Protein AF-0000000072490836 (afdb_homodimer)

Nearest PDB structures (foldseek):
  3i10-assembly1_A  TM=9.471E-01  e=3.983E-33  Bacteroides thetaiotaomicron VPI-5482
  2pz0-assembly1_A  TM=8.215E-01  e=3.773E-18  Caldanaerobacter subterraneus subsp. tengcongensis MB4
  3mz2-assembly1_B  TM=8.360E-01  e=5.852E-18  Parabacteroides distasonis ATCC 8503
  1zcc-assembly1_D  TM=7.874E-01  e=2.407E-15  Agrobacterium fabrum str. C58
  1zcc-assembly1_C  TM=7.728E-01  e=9.136E-14  Agrobacterium fabrum str. C58

Structure (mmCIF, N/CA/C/O backbone):
data_AF-0000000072490836-model_v1
#
loop_
_entity.id
_entity.type
_entity.pdbx_description
1 polymer 'Glycerophosphodiester phosphodiesterase'
#
loop_
_atom_site.group_PDB
_atom_site.id
_atom_site.type_symbol
_atom_site.label_atom_id
_atom_site.label_alt_id
_atom_site.label_comp_id
_atom_site.label_asym_id
_atom_site.label_entity_id
_atom_site.label_seq_id
_atom_site.pdbx_PDB_ins_code
_atom_site.Cartn_x
_atom_site.Cartn_y
_atom_site.Cartn_z
_atom_site.occupancy
_atom_site.B_iso_or_equiv
_atom_site.auth_seq_id
_atom_site.auth_comp_id
_atom_site.auth_asym_id
_atom_site.auth_atom_id
_atom_site.pdbx_PDB_model_num
ATOM 1 N N . MET A 1 1 ? -46.906 -26.5 -62.562 1 32.97 1 MET A N 1
ATOM 2 C CA . MET A 1 1 ? -46.156 -25.484 -61.812 1 32.97 1 MET A CA 1
ATOM 3 C C . MET A 1 1 ? -45.406 -26.109 -60.625 1 32.97 1 MET A C 1
ATOM 5 O O . MET A 1 1 ? -46.031 -26.656 -59.719 1 32.97 1 MET A O 1
ATOM 9 N N . ARG A 1 2 ? -44.094 -26.594 -60.844 1 35.09 2 ARG A N 1
ATOM 10 C CA . ARG A 1 2 ? -43.062 -27.172 -60.031 1 35.09 2 ARG A CA 1
ATOM 11 C C . ARG A 1 2 ? -42.688 -26.234 -58.875 1 35.09 2 ARG A C 1
ATOM 13 O O . ARG A 1 2 ? -42.312 -25.078 -59.094 1 35.09 2 ARG A O 1
ATOM 20 N N . LEU A 1 3 ? -43.375 -26.391 -57.719 1 38.41 3 LEU A N 1
ATOM 21 C CA . LEU A 1 3 ? -43.031 -25.75 -56.469 1 38.41 3 LEU A CA 1
ATOM 22 C C . LEU A 1 3 ? -41.594 -26.031 -56.062 1 38.41 3 LEU A C 1
ATOM 24 O O . LEU A 1 3 ? -41.25 -27.188 -55.75 1 38.41 3 LEU A O 1
ATOM 28 N N . ILE A 1 4 ? -40.594 -25.422 -56.656 1 42.22 4 ILE A N 1
ATOM 29 C CA . ILE A 1 4 ? -39.219 -25.5 -56.156 1 42.22 4 ILE A CA 1
ATOM 30 C C . ILE A 1 4 ? -39.156 -24.953 -54.75 1 42.22 4 ILE A C 1
ATOM 32 O O . ILE A 1 4 ? -39.5 -23.797 -54.5 1 42.22 4 ILE A O 1
ATOM 36 N N . SER A 1 5 ? -39.25 -25.797 -53.719 1 39.97 5 SER A N 1
ATOM 37 C CA . SER A 1 5 ? -39 -25.469 -52.344 1 39.97 5 SER A CA 1
ATOM 38 C C . SER A 1 5 ? -37.562 -24.922 -52.156 1 39.97 5 SER A C 1
ATOM 40 O O . SER A 1 5 ? -36.594 -25.609 -52.469 1 39.97 5 SER A O 1
ATOM 42 N N . ALA A 1 6 ? -37.375 -23.594 -52.281 1 43.88 6 ALA A N 1
ATOM 43 C CA . ALA A 1 6 ? -36.125 -22.938 -51.875 1 43.88 6 ALA A CA 1
ATOM 44 C C . ALA A 1 6 ? -35.75 -23.281 -50.438 1 43.88 6 ALA A C 1
ATOM 46 O O . ALA A 1 6 ? -36.531 -23.031 -49.531 1 43.88 6 ALA A O 1
ATOM 47 N N . ILE A 1 7 ? -34.969 -24.266 -50.312 1 38.94 7 ILE A N 1
ATOM 48 C CA . ILE A 1 7 ? -34.312 -24.531 -49.031 1 38.94 7 ILE A CA 1
ATOM 49 C C . ILE A 1 7 ? -33.469 -23.344 -48.625 1 38.94 7 ILE A C 1
ATOM 51 O O . ILE A 1 7 ? -32.5 -23 -49.312 1 38.94 7 ILE A O 1
ATOM 55 N N . VAL A 1 8 ? -34 -22.328 -47.938 1 40.72 8 VAL A N 1
ATOM 56 C CA . VAL A 1 8 ? -33.188 -21.312 -47.281 1 40.72 8 VAL A CA 1
ATOM 57 C C . VAL A 1 8 ? -32.281 -21.984 -46.25 1 40.72 8 VAL A C 1
ATOM 59 O O . VAL A 1 8 ? -32.75 -22.594 -45.281 1 40.72 8 VAL A O 1
ATOM 62 N N . MET A 1 9 ? -31.109 -22.344 -46.719 1 35.56 9 MET A N 1
ATOM 63 C CA . MET A 1 9 ? -30.062 -22.719 -45.75 1 35.56 9 MET A CA 1
ATOM 64 C C . MET A 1 9 ? -29.75 -21.562 -44.812 1 35.56 9 MET A C 1
ATOM 66 O O . MET A 1 9 ? -29.266 -20.516 -45.281 1 35.56 9 MET A O 1
ATOM 70 N N . LEU A 1 10 ? -30.469 -21.375 -43.781 1 38.88 10 LEU A N 1
ATOM 71 C CA . LEU A 1 10 ? -29.984 -20.547 -42.688 1 38.88 10 LEU A CA 1
ATOM 72 C C . LEU A 1 10 ? -28.578 -20.969 -42.281 1 38.88 10 LEU A C 1
ATOM 74 O O . LEU A 1 10 ? -28.391 -22.047 -41.719 1 38.88 10 LEU A O 1
ATOM 78 N N . LEU A 1 11 ? -27.562 -20.484 -42.969 1 37.47 11 LEU A N 1
ATOM 79 C CA . LEU A 1 11 ? -26.234 -20.562 -42.406 1 37.47 11 LEU A CA 1
ATOM 80 C C . LEU A 1 11 ? -26.203 -19.906 -41.031 1 37.47 11 LEU A C 1
ATOM 82 O O . LEU A 1 11 ? -26.438 -18.703 -40.875 1 37.47 11 LEU A O 1
ATOM 86 N N . ALA A 1 12 ? -26.453 -20.594 -40 1 36 12 ALA A N 1
ATOM 87 C CA . ALA A 1 12 ? -26.078 -20.141 -38.688 1 36 12 ALA A CA 1
ATOM 88 C C . ALA A 1 12 ? -24.641 -19.609 -38.656 1 36 12 ALA A C 1
ATOM 90 O O . ALA A 1 12 ? -23.688 -20.375 -38.844 1 36 12 ALA A O 1
ATOM 91 N N . ALA A 1 13 ? -24.5 -18.328 -39.062 1 37.34 13 ALA A N 1
ATOM 92 C CA . ALA A 1 13 ? -23.203 -17.703 -38.75 1 37.34 13 ALA A CA 1
ATOM 93 C C . ALA A 1 13 ? -22.797 -17.969 -37.312 1 37.34 13 ALA A C 1
ATOM 95 O O . ALA A 1 13 ? -23.453 -17.5 -36.375 1 37.34 13 ALA A O 1
ATOM 96 N N . VAL A 1 14 ? -22.312 -19.219 -37 1 39.97 14 VAL A N 1
ATOM 97 C CA . VAL A 1 14 ? -21.578 -19.344 -35.75 1 39.97 14 VAL A CA 1
ATOM 98 C C . VAL A 1 14 ? -20.719 -18.094 -35.531 1 39.97 14 VAL A C 1
ATOM 100 O O . VAL A 1 14 ? -19.797 -17.828 -36.281 1 39.97 14 VAL A O 1
ATOM 103 N N . SER A 1 15 ? -21.156 -17.031 -35.094 1 41.62 15 SER A N 1
ATOM 104 C CA . SER A 1 15 ? -20.344 -15.891 -34.656 1 41.62 15 SER A CA 1
ATOM 105 C C . SER A 1 15 ? -19.125 -16.359 -33.875 1 41.62 15 SER A C 1
ATOM 107 O O . SER A 1 15 ? -19.25 -16.859 -32.75 1 41.62 15 SER A O 1
ATOM 109 N N . VAL A 1 16 ? -18.188 -17.047 -34.406 1 45.94 16 VAL A N 1
ATOM 110 C CA . VAL A 1 16 ? -16.891 -17.203 -33.75 1 45.94 16 VAL A CA 1
ATOM 111 C C . VAL A 1 16 ? -16.516 -15.922 -33.031 1 45.94 16 VAL A C 1
ATOM 113 O O . VAL A 1 16 ? -16.281 -14.883 -33.656 1 45.94 16 VAL A O 1
ATOM 116 N N . GLY A 1 17 ? -17.094 -15.672 -31.969 1 57.91 17 GLY A N 1
ATOM 117 C CA . GLY A 1 17 ? -16.781 -14.5 -31.172 1 57.91 17 GLY A CA 1
ATOM 118 C C . GLY A 1 17 ? -15.305 -14.164 -31.141 1 57.91 17 GLY A C 1
ATOM 119 O O . GLY A 1 17 ? -14.461 -15.047 -31.312 1 57.91 17 GLY A O 1
ATOM 120 N N . ALA A 1 18 ? -14.883 -12.938 -31.328 1 69.31 18 ALA A N 1
ATOM 121 C CA . ALA A 1 18 ? -13.547 -12.359 -31.344 1 69.31 18 ALA A CA 1
ATOM 122 C C . ALA A 1 18 ? -12.719 -12.859 -30.156 1 69.31 18 ALA A C 1
ATOM 124 O O . ALA A 1 18 ? -13.227 -12.969 -29.031 1 69.31 18 ALA A O 1
ATOM 125 N N . ALA A 1 19 ? -11.625 -13.531 -30.562 1 87.94 19 ALA A N 1
ATOM 126 C CA . ALA A 1 19 ? -10.656 -14 -29.578 1 87.94 19 ALA A CA 1
ATOM 127 C C . ALA A 1 19 ? -10.492 -12.984 -28.453 1 87.94 19 ALA A C 1
ATOM 129 O O . ALA A 1 19 ? -10.414 -11.781 -28.688 1 87.94 19 ALA A O 1
ATOM 130 N N . THR A 1 20 ? -10.625 -13.57 -27.234 1 94.44 20 THR A N 1
ATOM 131 C CA . THR A 1 20 ? -10.469 -12.719 -26.062 1 94.44 20 THR A CA 1
ATOM 132 C C . THR A 1 20 ? -9 -12.609 -25.672 1 94.44 20 THR A C 1
ATOM 134 O O . THR A 1 20 ? -8.141 -13.289 -26.234 1 94.44 20 THR A O 1
ATOM 137 N N . ARG A 1 21 ? -8.664 -11.688 -24.797 1 96.81 21 ARG A N 1
ATOM 138 C CA . ARG A 1 21 ? -7.316 -11.57 -24.25 1 96.81 21 ARG A CA 1
ATOM 139 C C . ARG A 1 21 ? -6.871 -12.875 -23.594 1 96.81 21 ARG A C 1
ATOM 141 O O . ARG A 1 21 ? -5.707 -13.258 -23.688 1 96.81 21 ARG A O 1
ATOM 148 N N . VAL A 1 22 ? -7.77 -13.594 -23 1 97.5 22 VAL A N 1
ATOM 149 C CA . VAL A 1 22 ? -7.473 -14.867 -22.359 1 97.5 22 VAL A CA 1
ATOM 150 C C . VAL A 1 22 ? -7.039 -15.891 -23.406 1 97.5 22 VAL A C 1
ATOM 152 O O . VAL A 1 22 ? -6.094 -16.656 -23.188 1 97.5 22 VAL A O 1
ATOM 155 N N . ASP A 1 23 ? -7.711 -15.906 -24.516 1 97 23 ASP A N 1
ATOM 156 C CA . ASP A 1 23 ? -7.316 -16.797 -25.594 1 97 23 ASP A CA 1
ATOM 157 C C . ASP A 1 23 ? -5.875 -16.531 -26.031 1 97 23 ASP A C 1
ATOM 159 O O . ASP A 1 23 ? -5.09 -17.469 -26.203 1 97 23 ASP A O 1
ATOM 163 N N . SER A 1 24 ? -5.609 -15.273 -26.156 1 95.88 24 SER A N 1
ATOM 164 C CA . SER A 1 24 ? -4.27 -14.883 -26.578 1 95.88 24 SER A CA 1
ATOM 165 C C . SER A 1 24 ? -3.227 -15.266 -25.531 1 95.88 24 SER A C 1
ATOM 167 O O . SER A 1 24 ? -2.139 -15.734 -25.875 1 95.88 24 SER A O 1
ATOM 169 N N . LEU A 1 25 ? -3.518 -15.094 -24.281 1 96.94 25 LEU A N 1
ATOM 170 C CA . LEU A 1 25 ? -2.607 -15.445 -23.203 1 96.94 25 LEU A CA 1
ATOM 171 C C . LEU A 1 25 ? -2.355 -16.938 -23.156 1 96.94 25 LEU A C 1
ATOM 173 O O . LEU A 1 25 ? -1.214 -17.391 -23 1 96.94 25 LEU A O 1
ATOM 177 N N . ARG A 1 26 ? -3.375 -17.688 -23.344 1 97.06 26 ARG A N 1
ATOM 178 C CA . ARG A 1 26 ? -3.23 -19.141 -23.359 1 97.06 26 ARG A CA 1
ATOM 179 C C . ARG A 1 26 ? -2.377 -19.609 -24.531 1 97.06 26 ARG A C 1
ATOM 181 O O . ARG A 1 26 ? -1.505 -20.469 -24.375 1 97.06 26 ARG A O 1
ATOM 188 N N . GLU A 1 27 ? -2.682 -19.031 -25.641 1 96.06 27 GLU A N 1
ATOM 189 C CA . GLU A 1 27 ? -1.876 -19.375 -26.812 1 96.06 27 GLU A CA 1
ATOM 190 C C . GLU A 1 27 ? -0.397 -19.094 -26.562 1 96.06 27 GLU A C 1
ATOM 192 O O . GLU A 1 27 ? 0.459 -19.922 -26.875 1 96.06 27 GLU A O 1
ATOM 197 N N . ALA A 1 28 ? -0.169 -17.984 -26 1 95.75 28 ALA A N 1
ATOM 198 C CA . ALA A 1 28 ? 1.213 -17.625 -25.703 1 95.75 28 ALA A CA 1
ATOM 199 C C . ALA A 1 28 ? 1.833 -18.578 -24.688 1 95.75 28 ALA A C 1
ATOM 201 O O . ALA A 1 28 ? 2.98 -19 -24.844 1 95.75 28 ALA A O 1
ATOM 202 N N . ILE A 1 29 ? 1.13 -18.938 -23.703 1 97.31 29 ILE A N 1
ATOM 203 C CA . ILE A 1 29 ? 1.623 -19.781 -22.609 1 97.31 29 ILE A CA 1
ATOM 204 C C . ILE A 1 29 ? 1.926 -21.188 -23.141 1 97.31 29 ILE A C 1
ATOM 206 O O . ILE A 1 29 ? 2.898 -21.812 -22.734 1 97.31 29 ILE A O 1
ATOM 210 N N . TYR A 1 30 ? 1.186 -21.609 -24.156 1 96.44 30 TYR A N 1
ATOM 211 C CA . TYR A 1 30 ? 1.372 -22.953 -24.656 1 96.44 30 TYR A CA 1
ATOM 212 C C . TYR A 1 30 ? 2.359 -22.969 -25.828 1 96.44 30 TYR A C 1
ATOM 214 O O . TYR A 1 30 ? 2.762 -24.031 -26.297 1 96.44 30 TYR A O 1
ATOM 222 N N . SER A 1 31 ? 2.654 -21.734 -26.234 1 95.06 31 SER A N 1
ATOM 223 C CA . SER A 1 31 ? 3.709 -21.641 -27.234 1 95.06 31 SER A CA 1
ATOM 224 C C . SER A 1 31 ? 5.09 -21.688 -26.594 1 95.06 31 SER A C 1
ATOM 226 O O . SER A 1 31 ? 5.336 -21.031 -25.594 1 95.06 31 SER A O 1
ATOM 228 N N . PRO A 1 32 ? 5.965 -22.453 -27.203 1 91.25 32 PRO A N 1
ATOM 229 C CA . PRO A 1 32 ? 7.312 -22.5 -26.625 1 91.25 32 PRO A CA 1
ATOM 230 C C . PRO A 1 32 ? 8.102 -21.219 -26.875 1 91.25 32 PRO A C 1
ATOM 232 O O . PRO A 1 32 ? 9.172 -21.031 -26.281 1 91.25 32 PRO A O 1
ATOM 235 N N . ALA A 1 33 ? 7.617 -20.375 -27.641 1 89.06 33 ALA A N 1
ATOM 236 C CA . ALA A 1 33 ? 8.297 -19.109 -27.906 1 89.06 33 ALA A CA 1
ATOM 237 C C . ALA A 1 33 ? 8.367 -18.25 -26.656 1 89.06 33 ALA A C 1
ATOM 239 O O . ALA A 1 33 ? 7.414 -18.203 -25.875 1 89.06 33 ALA A O 1
ATOM 240 N N . PRO A 1 34 ? 9.531 -17.672 -26.484 1 84.44 34 PRO A N 1
ATOM 241 C CA . PRO A 1 34 ? 9.617 -16.766 -25.344 1 84.44 34 PRO A CA 1
ATOM 242 C C . PRO A 1 34 ? 8.648 -15.594 -25.453 1 84.44 34 PRO A C 1
ATOM 244 O O . PRO A 1 34 ? 8.32 -15.156 -26.562 1 84.44 34 PRO A O 1
ATOM 247 N N . PHE A 1 35 ? 8.219 -15.156 -24.328 1 88.94 35 PHE A N 1
ATOM 248 C CA . PHE A 1 35 ? 7.402 -13.953 -24.297 1 88.94 35 PHE A CA 1
ATOM 249 C C . PHE A 1 35 ? 8.234 -12.727 -24.656 1 88.94 35 PHE A C 1
ATOM 251 O O . PHE A 1 35 ? 9.422 -12.656 -24.328 1 88.94 35 PHE A O 1
ATOM 258 N N . LYS A 1 36 ? 7.621 -11.828 -25.328 1 83.94 36 LYS A N 1
ATOM 259 C CA . LYS A 1 36 ? 8.305 -10.562 -25.578 1 83.94 36 LYS A CA 1
ATOM 260 C C . LYS A 1 36 ? 8.617 -9.836 -24.266 1 83.94 36 LYS A C 1
ATOM 262 O O . LYS A 1 36 ? 9.68 -9.219 -24.141 1 83.94 36 LYS A O 1
ATOM 267 N N . LYS A 1 37 ? 7.719 -9.906 -23.391 1 91.56 37 LYS A N 1
ATOM 268 C CA . LYS A 1 37 ? 7.875 -9.422 -22.031 1 91.56 37 LYS A CA 1
ATOM 269 C C . LYS A 1 37 ? 7.258 -10.398 -21.031 1 91.56 37 LYS A C 1
ATOM 271 O O . LYS A 1 37 ? 6.297 -11.102 -21.344 1 91.56 37 LYS A O 1
ATOM 276 N N . PRO A 1 38 ? 7.801 -10.359 -19.875 1 96.56 38 PRO A N 1
ATOM 277 C CA . PRO A 1 38 ? 7.266 -11.273 -18.875 1 96.56 38 PRO A CA 1
ATOM 278 C C . PRO A 1 38 ? 5.781 -11.047 -18.594 1 96.56 38 PRO A C 1
ATOM 280 O O . PRO A 1 38 ? 5.312 -9.906 -18.609 1 96.56 38 PRO A O 1
ATOM 283 N N . ILE A 1 39 ? 5.102 -12.164 -18.406 1 97.62 39 ILE A N 1
ATOM 284 C CA . ILE A 1 39 ? 3.73 -12.141 -17.906 1 97.62 39 ILE A CA 1
ATOM 285 C C . ILE A 1 39 ? 3.719 -11.641 -16.469 1 97.62 39 ILE A C 1
ATOM 287 O O . ILE A 1 39 ? 4.539 -12.062 -15.648 1 97.62 39 ILE A O 1
ATOM 291 N N . VAL A 1 40 ? 2.834 -10.711 -16.188 1 98.5 40 VAL A N 1
ATOM 292 C CA . VAL A 1 40 ? 2.717 -10.156 -14.844 1 98.5 40 VAL A CA 1
ATOM 293 C C . VAL A 1 40 ? 1.592 -10.859 -14.086 1 98.5 40 VAL A C 1
ATOM 295 O O . VAL A 1 40 ? 0.451 -10.906 -14.555 1 98.5 40 VAL A O 1
ATOM 298 N N . ILE A 1 41 ? 1.887 -11.445 -12.969 1 98.81 41 ILE A N 1
ATOM 299 C CA . ILE A 1 41 ? 0.929 -12.094 -12.078 1 98.81 41 ILE A CA 1
ATOM 300 C C . ILE A 1 41 ? 0.783 -11.281 -10.797 1 98.81 41 ILE A C 1
ATOM 302 O O . ILE A 1 41 ? 1.757 -11.078 -10.07 1 98.81 41 ILE A O 1
ATOM 306 N N . ALA A 1 42 ? -0.414 -10.859 -10.484 1 98.5 42 ALA A N 1
ATOM 307 C CA . ALA A 1 42 ? -0.651 -10.016 -9.32 1 98.5 42 ALA A CA 1
ATOM 308 C C . ALA A 1 42 ? -1.122 -10.844 -8.125 1 98.5 42 ALA A C 1
ATOM 310 O O . ALA A 1 42 ? -2.191 -11.453 -8.172 1 98.5 42 ALA A O 1
ATOM 311 N N . HIS A 1 43 ? -0.336 -10.852 -7.066 1 97.94 43 HIS A N 1
ATOM 312 C CA . HIS A 1 43 ? -0.618 -11.578 -5.836 1 97.94 43 HIS A CA 1
ATOM 313 C C . HIS A 1 43 ? -1.799 -10.961 -5.09 1 97.94 43 HIS A C 1
ATOM 315 O O . HIS A 1 43 ? -1.727 -9.82 -4.641 1 97.94 43 HIS A O 1
AT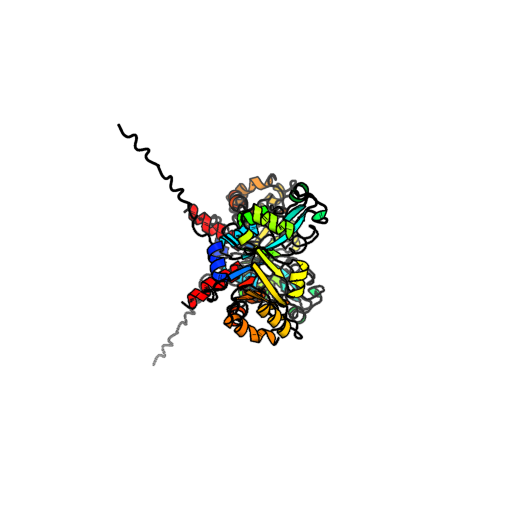OM 321 N N . ARG A 1 44 ? -2.955 -11.711 -5 1 97.69 44 ARG A N 1
ATOM 322 C CA . ARG A 1 44 ? -4.184 -11.273 -4.348 1 97.69 44 ARG A CA 1
ATOM 323 C C . ARG A 1 44 ? -4.75 -10.023 -5.02 1 97.69 44 ARG A C 1
ATOM 325 O O . ARG A 1 44 ? -5.414 -9.211 -4.375 1 97.69 44 ARG A O 1
ATOM 332 N N . GLY A 1 45 ? -4.438 -9.828 -6.27 1 96.12 45 GLY A N 1
ATOM 333 C CA . GLY A 1 45 ? -4.746 -8.578 -6.941 1 96.12 45 GLY A CA 1
ATOM 334 C C . GLY A 1 45 ? -3.846 -7.434 -6.512 1 96.12 45 GLY A C 1
ATOM 335 O O . GLY A 1 45 ? -2.809 -7.656 -5.883 1 96.12 45 GLY A O 1
ATOM 336 N N . ASP A 1 46 ? -4.227 -6.289 -6.926 1 93.38 46 ASP A N 1
ATOM 337 C CA . ASP A 1 46 ? -3.488 -5.102 -6.5 1 93.38 46 ASP A CA 1
ATOM 338 C C . ASP A 1 46 ? -3.863 -4.707 -5.074 1 93.38 46 ASP A C 1
ATOM 340 O O . ASP A 1 46 ? -4.484 -3.664 -4.855 1 93.38 46 ASP A O 1
ATOM 344 N N . TRP A 1 47 ? -3.322 -5.441 -4.125 1 92.38 47 TRP A N 1
ATOM 345 C CA . TRP A 1 47 ? -3.891 -5.348 -2.783 1 92.38 47 TRP A CA 1
ATOM 346 C C . TRP A 1 47 ? -3.104 -4.363 -1.924 1 92.38 47 TRP A C 1
ATOM 348 O O . TRP A 1 47 ? -3.643 -3.793 -0.972 1 92.38 47 TRP A O 1
ATOM 358 N N . ARG A 1 48 ? -1.895 -4.078 -2.246 1 86.94 48 ARG A N 1
ATOM 359 C CA . ARG A 1 48 ? -1.067 -3.266 -1.361 1 86.94 48 ARG A CA 1
ATOM 360 C C . ARG A 1 48 ? -1.582 -1.832 -1.295 1 86.94 48 ARG A C 1
ATOM 362 O O . ARG A 1 48 ? -1.374 -1.138 -0.298 1 86.94 48 ARG A O 1
ATOM 369 N N . SER A 1 49 ? -2.299 -1.384 -2.281 1 77.31 49 SER A N 1
ATOM 370 C CA . SER A 1 49 ? -2.852 -0.033 -2.301 1 77.31 49 SER A CA 1
ATOM 371 C C . SER A 1 49 ? -4.34 -0.04 -1.977 1 77.31 49 SER A C 1
ATOM 373 O O . SER A 1 49 ? -5.004 0.996 -2.057 1 77.31 49 SER A O 1
ATOM 375 N N . GLY A 1 50 ? -4.82 -1.174 -1.591 1 85 50 GLY A N 1
ATOM 376 C CA . GLY A 1 50 ? -6.254 -1.303 -1.377 1 85 50 GLY A CA 1
ATOM 377 C C . GLY A 1 50 ? -6.613 -2.426 -0.423 1 85 50 GLY A C 1
ATOM 378 O O . GLY A 1 50 ? -6.199 -2.418 0.739 1 85 50 GLY A O 1
ATOM 379 N N . THR A 1 51 ? -7.379 -3.363 -0.996 1 92.69 51 THR A N 1
ATOM 380 C CA . THR A 1 51 ? -7.801 -4.523 -0.221 1 92.69 51 THR A CA 1
ATOM 381 C C . THR A 1 51 ? -7.445 -5.816 -0.945 1 92.69 51 THR A C 1
ATOM 383 O O . THR A 1 51 ? -7.586 -5.91 -2.166 1 92.69 51 THR A O 1
ATOM 386 N N . GLU A 1 52 ? -6.953 -6.75 -0.184 1 96.38 52 GLU A N 1
ATOM 387 C CA . GLU A 1 52 ? -6.637 -8.031 -0.806 1 96.38 52 GLU A CA 1
ATOM 388 C C . GLU A 1 52 ? -7.906 -8.789 -1.189 1 96.38 52 GLU A C 1
ATOM 390 O O . GLU A 1 52 ? -8.945 -8.633 -0.546 1 96.38 52 GLU A O 1
ATOM 395 N N . ASN A 1 53 ? -7.848 -9.555 -2.248 1 97.94 53 ASN A N 1
ATOM 396 C CA . ASN A 1 53 ? -8.93 -10.453 -2.645 1 97.94 53 ASN A CA 1
ATOM 397 C C . ASN A 1 53 ? -10.258 -9.719 -2.764 1 97.94 53 ASN A C 1
ATOM 399 O O . ASN A 1 53 ? -11.273 -10.164 -2.227 1 97.94 53 ASN A O 1
ATOM 403 N N . SER A 1 54 ? -10.18 -8.594 -3.492 1 97.31 54 SER A N 1
ATOM 404 C CA . SER A 1 54 ? -11.352 -7.75 -3.689 1 97.31 54 SER A CA 1
ATOM 405 C C . SER A 1 54 ? -11.617 -7.5 -5.172 1 97.31 54 SER A C 1
ATOM 407 O O . SER A 1 54 ? -10.711 -7.648 -6 1 97.31 54 SER A O 1
ATOM 409 N N . LEU A 1 55 ? -12.852 -7.133 -5.477 1 97.06 55 LEU A N 1
ATOM 410 C CA . LEU A 1 55 ? -13.18 -6.789 -6.855 1 97.06 55 LEU A CA 1
ATOM 411 C C . LEU A 1 55 ? -12.414 -5.551 -7.305 1 97.06 55 LEU A C 1
ATOM 413 O O . LEU A 1 55 ? -12 -5.457 -8.461 1 97.06 55 LEU A O 1
ATOM 417 N N . ARG A 1 56 ? -12.203 -4.688 -6.391 1 94 56 ARG A N 1
ATOM 418 C CA . ARG A 1 56 ? -11.43 -3.494 -6.715 1 94 56 ARG A CA 1
ATOM 419 C C . ARG A 1 56 ? -10 -3.859 -7.113 1 94 56 ARG A C 1
ATOM 421 O O . ARG A 1 56 ? -9.469 -3.32 -8.086 1 94 56 ARG A O 1
ATOM 428 N N . ALA A 1 57 ? -9.406 -4.715 -6.328 1 95.94 57 ALA A N 1
ATOM 429 C CA . ALA A 1 57 ? -8.039 -5.129 -6.629 1 95.94 57 ALA A CA 1
ATOM 430 C C . ALA A 1 57 ? -7.953 -5.77 -8.008 1 95.94 57 ALA A C 1
ATOM 432 O O . ALA A 1 57 ? -6.984 -5.551 -8.742 1 95.94 57 ALA A O 1
ATOM 433 N N . ILE A 1 58 ? -8.969 -6.52 -8.375 1 97.88 58 ILE A N 1
ATOM 434 C CA . ILE A 1 58 ? -9.023 -7.164 -9.68 1 97.88 58 ILE A CA 1
ATOM 435 C C . ILE A 1 58 ? -9.203 -6.105 -10.773 1 97.88 58 ILE A C 1
ATOM 437 O O . ILE A 1 58 ? -8.5 -6.125 -11.781 1 97.88 58 ILE A O 1
ATOM 441 N N . ARG A 1 59 ? -10.102 -5.172 -10.586 1 95.62 59 ARG A N 1
ATOM 442 C CA . ARG A 1 59 ? -10.352 -4.117 -11.562 1 95.62 59 ARG A CA 1
ATOM 443 C C . ARG A 1 59 ? -9.086 -3.307 -11.828 1 95.62 59 ARG A C 1
ATOM 445 O O . ARG A 1 59 ? -8.797 -2.955 -12.969 1 95.62 59 ARG A O 1
ATOM 452 N N . ARG A 1 60 ? -8.398 -3.055 -10.766 1 93.25 60 ARG A N 1
ATOM 453 C CA . ARG A 1 60 ? -7.156 -2.311 -10.938 1 93.25 60 ARG A CA 1
ATOM 454 C C . ARG A 1 60 ? -6.172 -3.082 -11.812 1 93.25 60 ARG A C 1
ATOM 456 O O . ARG A 1 60 ? -5.473 -2.492 -12.641 1 93.25 60 ARG A O 1
ATOM 463 N N . CYS A 1 61 ? -6.129 -4.332 -11.609 1 97.19 61 CYS A N 1
ATOM 464 C CA . CYS A 1 61 ? -5.258 -5.172 -12.422 1 97.19 61 CYS A CA 1
ATOM 465 C C . CYS A 1 61 ? -5.672 -5.129 -13.891 1 97.19 61 CYS A C 1
ATOM 467 O O . CYS A 1 61 ? -4.82 -5.047 -14.773 1 97.19 61 CYS A O 1
ATOM 469 N N . ILE A 1 62 ? -6.961 -5.184 -14.117 1 97.06 62 ILE A N 1
ATOM 470 C CA . ILE A 1 62 ? -7.473 -5.07 -15.484 1 97.06 62 ILE A CA 1
ATOM 471 C C . ILE A 1 62 ? -7.027 -3.74 -16.094 1 97.06 62 ILE A C 1
ATOM 473 O O . ILE A 1 62 ? -6.496 -3.705 -17.203 1 97.06 62 ILE A O 1
ATOM 477 N N . ASP A 1 63 ? -7.129 -2.648 -15.32 1 92.88 63 ASP A N 1
ATOM 478 C CA . ASP A 1 63 ? -6.848 -1.3 -15.805 1 92.88 63 ASP A CA 1
ATOM 479 C C . ASP A 1 63 ? -5.367 -1.138 -16.141 1 92.88 63 ASP A C 1
ATOM 481 O O . ASP A 1 63 ? -5.016 -0.432 -17.094 1 92.88 63 ASP A O 1
ATOM 485 N N . MET A 1 64 ? -4.547 -1.801 -15.398 1 93.12 64 MET A N 1
ATOM 486 C CA . MET A 1 64 ? -3.119 -1.573 -15.594 1 93.12 64 MET A CA 1
ATOM 487 C C . MET A 1 64 ? -2.539 -2.572 -16.578 1 93.12 64 MET A C 1
ATOM 489 O O . MET A 1 64 ? -1.363 -2.488 -16.938 1 93.12 64 MET A O 1
ATOM 493 N N . GLY A 1 65 ? -3.328 -3.623 -16.953 1 95.69 65 GLY A N 1
ATOM 494 C CA . GLY A 1 65 ? -2.889 -4.551 -17.984 1 95.69 65 GLY A CA 1
ATOM 495 C C . GLY A 1 65 ? -2.193 -5.777 -17.422 1 95.69 65 GLY A C 1
ATOM 496 O O . GLY A 1 65 ? -1.373 -6.398 -18.109 1 95.69 65 GLY A O 1
ATOM 497 N N . VAL A 1 66 ? -2.439 -6.113 -16.234 1 97.69 66 VAL A N 1
ATOM 498 C CA . VAL A 1 66 ? -1.952 -7.352 -15.633 1 97.69 66 VAL A CA 1
ATOM 499 C C . VAL A 1 66 ? -2.52 -8.547 -16.391 1 97.69 66 VAL A C 1
ATOM 501 O O . VAL A 1 66 ? -3.635 -8.492 -16.906 1 97.69 66 VAL A O 1
ATOM 504 N N . ASP A 1 67 ? -1.781 -9.617 -16.406 1 98.25 67 ASP A N 1
ATOM 505 C CA . ASP A 1 67 ? -2.148 -10.766 -17.219 1 98.25 67 ASP A CA 1
ATOM 506 C C . ASP A 1 67 ? -2.891 -11.812 -16.391 1 98.25 67 ASP A C 1
ATOM 508 O O . ASP A 1 67 ? -3.824 -12.453 -16.891 1 98.25 67 ASP A O 1
ATOM 512 N N . ILE A 1 68 ? -2.426 -11.992 -15.211 1 98.81 68 ILE A N 1
ATOM 513 C CA . ILE A 1 68 ? -2.957 -13.016 -14.32 1 98.81 68 ILE A CA 1
ATOM 514 C C . ILE A 1 68 ? -3.154 -12.438 -12.922 1 98.81 68 ILE A C 1
ATOM 516 O O . ILE A 1 68 ? -2.295 -11.711 -12.414 1 98.81 68 ILE A O 1
ATOM 520 N N . VAL A 1 69 ? -4.27 -12.672 -12.32 1 98.81 69 VAL A N 1
ATOM 521 C CA . VAL A 1 69 ? -4.449 -12.367 -10.906 1 98.81 69 VAL A CA 1
ATOM 522 C C . VAL A 1 69 ? -4.465 -13.656 -10.094 1 98.81 69 VAL A C 1
ATOM 524 O O . VAL A 1 69 ? -5.043 -14.656 -10.523 1 98.81 69 VAL A O 1
ATOM 527 N N . GLU A 1 70 ? -3.775 -13.648 -9.031 1 98.88 70 GLU A N 1
ATOM 528 C CA . GLU A 1 70 ? -3.891 -14.727 -8.055 1 98.88 70 GLU A CA 1
ATOM 529 C C . GLU A 1 70 ? -4.941 -14.398 -6.996 1 98.88 70 GLU A C 1
ATOM 531 O O . GLU A 1 70 ? -4.945 -13.297 -6.438 1 98.88 70 GLU A O 1
ATOM 536 N N . LEU A 1 71 ? -5.789 -15.266 -6.73 1 98.75 71 LEU A N 1
ATOM 537 C CA . LEU A 1 71 ? -6.855 -15.094 -5.75 1 98.75 71 LEU A CA 1
ATOM 538 C C . LEU A 1 71 ? -6.918 -16.281 -4.797 1 98.75 71 LEU A C 1
ATOM 540 O O . LEU A 1 71 ? -6.645 -17.422 -5.191 1 98.75 71 LEU A O 1
ATOM 544 N N . ASP A 1 72 ? -7.305 -16.031 -3.566 1 98.81 72 ASP A N 1
ATOM 545 C CA . ASP A 1 72 ? -7.516 -17.047 -2.545 1 98.81 72 ASP A CA 1
ATOM 546 C C . ASP A 1 72 ? -9 -17.359 -2.377 1 98.81 72 ASP A C 1
ATOM 548 O O . ASP A 1 72 ? -9.836 -16.469 -2.416 1 98.81 72 ASP A O 1
ATOM 552 N N . ILE A 1 73 ? -9.242 -18.625 -2.111 1 98.81 73 ILE A N 1
ATOM 553 C CA . ILE A 1 73 ? -10.656 -18.953 -1.96 1 98.81 73 ILE A CA 1
ATOM 554 C C . ILE A 1 73 ? -10.883 -19.656 -0.631 1 98.81 73 ILE A C 1
ATOM 556 O O . ILE A 1 73 ? -9.969 -20.297 -0.096 1 98.81 73 ILE A O 1
ATOM 560 N N . ALA A 1 74 ? -12.047 -19.531 -0.112 1 98.69 74 ALA A N 1
ATOM 561 C CA . ALA A 1 74 ? -12.648 -20.25 1.016 1 98.69 74 ALA A CA 1
ATOM 562 C C . ALA A 1 74 ? -14.125 -20.531 0.758 1 98.69 74 ALA A C 1
ATOM 564 O O . ALA A 1 74 ? -14.695 -20.047 -0.225 1 98.69 74 ALA A O 1
ATOM 565 N N . MET A 1 75 ? -14.672 -21.328 1.595 1 98.75 75 MET A N 1
ATOM 566 C CA . MET A 1 75 ? -16.047 -21.734 1.331 1 98.75 75 MET A CA 1
ATOM 567 C C . MET A 1 75 ? -16.953 -21.422 2.527 1 98.75 75 MET A C 1
ATOM 569 O O . MET A 1 75 ? -16.578 -21.688 3.672 1 98.75 75 MET A O 1
ATOM 573 N N . THR A 1 76 ? -18.078 -20.844 2.223 1 98.81 76 THR A N 1
ATOM 574 C CA . THR A 1 76 ? -19.062 -20.484 3.238 1 98.81 76 THR A CA 1
ATOM 575 C C . THR A 1 76 ? -19.812 -21.719 3.732 1 98.81 76 THR A C 1
ATOM 577 O O . THR A 1 76 ? -19.688 -22.797 3.143 1 98.81 76 THR A O 1
ATOM 580 N N . ARG A 1 77 ? -20.562 -21.5 4.84 1 98.62 77 ARG A N 1
ATOM 581 C CA . ARG A 1 77 ? -21.375 -22.562 5.418 1 98.62 77 ARG A CA 1
ATOM 582 C C . ARG A 1 77 ? -22.359 -23.125 4.391 1 98.62 77 ARG A C 1
ATOM 584 O O . ARG A 1 77 ? -22.641 -24.328 4.387 1 98.62 77 ARG A O 1
ATOM 591 N N . ASP A 1 78 ? -22.875 -22.344 3.521 1 98.56 78 ASP A N 1
ATOM 592 C CA . ASP A 1 78 ? -23.844 -22.75 2.516 1 98.56 78 ASP A CA 1
ATOM 593 C C . ASP A 1 78 ? -23.172 -23.078 1.188 1 98.56 78 ASP A C 1
ATOM 595 O O . ASP A 1 78 ? -23.797 -22.984 0.128 1 98.56 78 ASP A O 1
ATOM 599 N N . SER A 1 79 ? -21.891 -23.281 1.19 1 98.25 79 SER A N 1
ATOM 600 C CA . SER A 1 79 ? -21.109 -23.891 0.115 1 98.25 79 SER A CA 1
ATOM 601 C C . SER A 1 79 ? -20.953 -22.922 -1.062 1 98.25 79 SER A C 1
ATOM 603 O O . SER A 1 79 ? -21.094 -23.328 -2.219 1 98.25 79 SER A O 1
ATOM 605 N N . VAL A 1 80 ? -20.734 -21.703 -0.772 1 98.56 80 VAL A N 1
ATOM 606 C CA . VAL A 1 80 ? -20.375 -20.703 -1.778 1 98.56 80 VAL A CA 1
ATOM 607 C C . VAL A 1 80 ? -18.906 -20.328 -1.63 1 98.56 80 VAL A C 1
ATOM 609 O O . VAL A 1 80 ? -18.438 -20.047 -0.522 1 98.56 80 VAL A O 1
ATOM 612 N N . LEU A 1 81 ? -18.203 -20.391 -2.727 1 98.88 81 LEU A N 1
ATOM 613 C CA . LEU A 1 81 ? -16.812 -19.938 -2.68 1 98.88 81 LEU A CA 1
ATOM 614 C C . LEU A 1 81 ? -16.734 -18.422 -2.625 1 98.88 81 LEU A C 1
ATOM 616 O O . LEU A 1 81 ? -17.422 -17.734 -3.383 1 98.88 81 LEU A O 1
ATOM 620 N N . VAL A 1 82 ? -15.953 -17.922 -1.683 1 98.88 82 VAL A N 1
ATOM 621 C CA . VAL A 1 82 ? -15.672 -16.5 -1.556 1 98.88 82 VAL A CA 1
ATOM 622 C C . VAL A 1 82 ? -14.164 -16.266 -1.592 1 98.88 82 VAL A C 1
ATOM 624 O O . VAL A 1 82 ? -13.375 -17.203 -1.463 1 98.88 82 VAL A O 1
ATOM 627 N N . LEU A 1 83 ? -13.805 -15.094 -1.892 1 98.81 83 LEU A N 1
ATOM 628 C CA . LEU A 1 83 ? -12.391 -14.75 -1.86 1 98.81 83 LEU A CA 1
ATOM 629 C C . LEU A 1 83 ? -11.938 -14.422 -0.438 1 98.81 83 LEU A C 1
ATOM 631 O O . LEU A 1 83 ? -12.391 -13.445 0.155 1 98.81 83 LEU A O 1
ATOM 635 N N . MET A 1 84 ? -11.047 -15.273 0.087 1 98.69 84 MET A N 1
ATOM 636 C CA . MET A 1 84 ? -10.523 -15.125 1.439 1 98.69 84 MET A CA 1
ATOM 637 C C . MET A 1 84 ? -9.258 -15.961 1.626 1 98.69 84 MET A C 1
ATOM 639 O O . MET A 1 84 ? -9.242 -17.156 1.309 1 98.69 84 MET A O 1
ATOM 643 N N . HIS A 1 85 ? -8.234 -15.297 2.104 1 98.06 85 HIS A N 1
ATOM 644 C CA . HIS A 1 85 ? -6.969 -15.992 2.299 1 98.06 85 HIS A CA 1
ATOM 645 C C . HIS A 1 85 ? -6.996 -16.844 3.562 1 98.06 85 HIS A C 1
ATOM 647 O O . HIS A 1 85 ? -6.59 -18.016 3.543 1 98.06 85 HIS A O 1
ATOM 653 N N . ASP A 1 86 ? -7.441 -16.219 4.645 1 97.56 86 ASP A N 1
ATOM 654 C CA . ASP A 1 86 ? -7.41 -16.875 5.945 1 97.56 86 ASP A CA 1
ATOM 655 C C . ASP A 1 86 ? -8.664 -17.703 6.172 1 97.56 86 ASP A C 1
ATOM 657 O O . ASP A 1 86 ? -9.703 -17.453 5.559 1 97.56 86 ASP A O 1
ATOM 661 N N . GLU A 1 87 ? -8.516 -18.594 7.121 1 98 87 GLU A N 1
ATOM 662 C CA . GLU A 1 87 ? -9.695 -19.359 7.504 1 98 87 GLU A CA 1
ATOM 663 C C . GLU A 1 87 ? -10.703 -18.484 8.25 1 98 87 GLU A C 1
ATOM 665 O O . GLU A 1 87 ? -11.906 -18.766 8.234 1 98 87 GLU A O 1
ATOM 670 N N . THR A 1 88 ? -10.18 -17.484 8.914 1 98.56 88 THR A N 1
ATOM 671 C CA . THR A 1 88 ? -11.016 -16.547 9.664 1 98.56 88 THR A CA 1
ATOM 672 C C . THR A 1 88 ? -11.07 -15.195 8.969 1 98.56 88 THR A C 1
ATOM 674 O O . THR A 1 88 ? -10.203 -14.875 8.148 1 98.56 88 THR A O 1
ATOM 677 N N . ILE A 1 89 ? -12.117 -14.445 9.297 1 98.56 89 ILE A N 1
ATOM 678 C CA . ILE A 1 89 ? -12.328 -13.18 8.602 1 98.56 89 ILE A CA 1
ATOM 679 C C . ILE A 1 89 ? -11.844 -12.023 9.477 1 98.56 89 ILE A C 1
ATOM 681 O O . ILE A 1 89 ? -12.031 -10.859 9.133 1 98.56 89 ILE A O 1
ATOM 685 N N . ASP A 1 90 ? -11.117 -12.281 10.555 1 98.31 90 ASP A N 1
ATOM 686 C CA . ASP A 1 90 ? -10.766 -11.312 11.594 1 98.31 90 ASP A CA 1
ATOM 687 C C . ASP A 1 90 ? -9.766 -10.281 11.07 1 98.31 90 ASP A C 1
ATOM 689 O O . ASP A 1 90 ? -9.883 -9.086 11.359 1 98.31 90 ASP A O 1
ATOM 693 N N . ARG A 1 91 ? -8.812 -10.719 10.305 1 96.31 91 ARG A N 1
ATOM 694 C CA . ARG A 1 91 ? -7.703 -9.867 9.883 1 96.31 91 ARG A CA 1
ATOM 695 C C . ARG A 1 91 ? -8.148 -8.883 8.805 1 96.31 91 ARG A C 1
ATOM 697 O O . ARG A 1 91 ? -7.742 -7.719 8.805 1 96.31 91 ARG A O 1
ATOM 704 N N . THR A 1 92 ? -9.078 -9.328 7.957 1 97.62 92 THR A N 1
ATOM 705 C CA . THR A 1 92 ? -9.281 -8.586 6.715 1 97.62 92 THR A CA 1
ATOM 706 C C . THR A 1 92 ? -10.688 -8 6.664 1 97.62 92 THR A C 1
ATOM 708 O O . THR A 1 92 ? -11.086 -7.41 5.656 1 97.62 92 THR A O 1
ATOM 711 N N . THR A 1 93 ? -11.5 -8.188 7.691 1 98.31 93 THR A N 1
ATOM 712 C CA . THR A 1 93 ? -12.859 -7.664 7.645 1 98.31 93 THR A CA 1
ATOM 713 C C . THR A 1 93 ? -13.25 -7.062 8.984 1 98.31 93 THR A C 1
ATOM 715 O O . THR A 1 93 ? -12.461 -7.07 9.938 1 98.31 93 THR A O 1
ATOM 718 N N . THR A 1 94 ? -14.484 -6.531 8.992 1 97.94 94 THR A N 1
ATOM 719 C CA . THR A 1 94 ? -15.055 -5.969 10.219 1 97.94 94 THR A CA 1
ATOM 720 C C . THR A 1 94 ? -15.688 -7.062 11.07 1 97.94 94 THR A C 1
ATOM 722 O O . THR A 1 94 ? -16.188 -6.793 12.164 1 97.94 94 THR A O 1
ATOM 725 N N . GLY A 1 95 ? -15.688 -8.273 10.562 1 98.25 95 GLY A N 1
ATOM 726 C CA . GLY A 1 95 ? -16.266 -9.383 11.305 1 98.25 95 GLY A CA 1
ATOM 727 C C . GLY A 1 95 ? -15.234 -10.227 12.023 1 98.25 95 GLY A C 1
ATOM 728 O O . GLY A 1 95 ? -14.047 -9.906 12.008 1 98.25 95 GLY A O 1
ATOM 729 N N . SER A 1 96 ? -15.766 -11.281 12.734 1 98.5 96 SER A N 1
ATOM 730 C CA . SER A 1 96 ? -14.914 -12.25 13.422 1 98.5 96 SER A CA 1
ATOM 731 C C . SER A 1 96 ? -15.477 -13.664 13.297 1 98.5 96 SER A C 1
ATOM 733 O O . SER A 1 96 ? -16.688 -13.859 13.289 1 98.5 96 SER A O 1
ATOM 735 N N . GLY A 1 97 ? -14.508 -14.625 13.25 1 98.62 97 GLY A N 1
ATOM 736 C CA . GLY A 1 97 ? -14.922 -16.016 13.125 1 98.62 97 GLY A CA 1
ATOM 737 C C . GLY A 1 97 ? -14.453 -16.656 11.836 1 98.62 97 GLY A C 1
ATOM 738 O O . GLY A 1 97 ? -13.781 -16.031 11.031 1 98.62 97 GLY A O 1
ATOM 739 N N . ARG A 1 98 ? -14.734 -17.938 11.664 1 98.75 98 ARG A N 1
ATOM 740 C CA . ARG A 1 98 ? -14.344 -18.703 10.477 1 98.75 98 ARG A CA 1
ATOM 741 C C . ARG A 1 98 ? -15.273 -18.406 9.305 1 98.75 98 ARG A C 1
ATOM 743 O O . ARG A 1 98 ? -16.484 -18.234 9.484 1 98.75 98 ARG A O 1
ATOM 750 N N . VAL A 1 99 ? -14.758 -18.406 8.117 1 98.81 99 VAL A N 1
ATOM 751 C CA . VAL A 1 99 ? -15.57 -18.25 6.914 1 98.81 99 VAL A CA 1
ATOM 752 C C . VAL A 1 99 ? -16.672 -19.312 6.891 1 98.81 99 VAL A C 1
ATOM 754 O O . VAL A 1 99 ? -17.828 -19 6.586 1 98.81 99 VAL A O 1
ATOM 757 N N . SER A 1 100 ? -16.359 -20.531 7.305 1 98.62 100 SER A N 1
ATOM 758 C CA . SER A 1 100 ? -17.25 -21.688 7.219 1 98.62 100 SER A CA 1
ATOM 759 C C . SER A 1 100 ? -18.375 -21.594 8.234 1 98.62 100 SER A C 1
ATOM 761 O O . SER A 1 100 ? -19.297 -22.406 8.219 1 98.62 100 SER A O 1
ATOM 763 N N . ASP A 1 101 ? -18.328 -20.625 9.109 1 98.5 101 ASP A N 1
ATOM 764 C CA . ASP A 1 101 ? -19.375 -20.453 10.117 1 98.5 101 ASP A CA 1
ATOM 765 C C . ASP A 1 101 ? -20.484 -19.547 9.594 1 98.5 101 ASP A C 1
ATOM 767 O O . ASP A 1 101 ? -21.547 -19.438 10.219 1 98.5 101 ASP A O 1
ATOM 771 N N . TYR A 1 102 ? -20.266 -18.906 8.453 1 98.75 102 TYR A N 1
ATOM 772 C CA . TYR A 1 102 ? -21.203 -17.922 7.941 1 98.75 102 TYR A CA 1
ATOM 773 C C . TYR A 1 102 ? -21.828 -18.375 6.629 1 98.75 102 TYR A C 1
ATOM 775 O O . TYR A 1 102 ? -21.172 -19.047 5.824 1 98.75 102 TYR A O 1
ATOM 783 N N . THR A 1 103 ? -23.062 -18 6.465 1 98.81 103 THR A N 1
ATOM 784 C CA . THR A 1 103 ? -23.625 -18.016 5.113 1 98.81 103 THR A CA 1
ATOM 785 C C . THR A 1 103 ? -23.078 -16.844 4.293 1 98.81 103 THR A C 1
ATOM 787 O O . THR A 1 103 ? -22.484 -15.914 4.844 1 98.81 103 THR A O 1
ATOM 790 N N . LEU A 1 104 ? -23.297 -16.984 2.986 1 98.75 104 LEU A N 1
ATOM 791 C CA . LEU A 1 104 ? -22.859 -15.883 2.135 1 98.75 104 LEU A CA 1
ATOM 792 C C . LEU A 1 104 ? -23.547 -14.586 2.539 1 98.75 104 LEU A C 1
ATOM 794 O O . LEU A 1 104 ? -22.906 -13.539 2.619 1 98.75 104 LEU A O 1
ATOM 798 N N . GLU A 1 105 ? -24.859 -14.656 2.752 1 98.62 105 GLU A N 1
ATOM 799 C CA . GLU A 1 105 ? -25.641 -13.484 3.129 1 98.62 105 GLU A CA 1
ATOM 800 C C . GLU A 1 105 ? -25.062 -12.82 4.383 1 98.62 105 GLU A C 1
ATOM 802 O O . GLU A 1 105 ? -24.938 -11.602 4.445 1 98.62 105 GLU A O 1
ATOM 807 N N . GLN A 1 106 ? -24.672 -13.609 5.375 1 98.62 106 GLN A N 1
ATOM 808 C CA . GLN A 1 106 ? -24.094 -13.102 6.609 1 98.62 106 GLN A CA 1
ATOM 809 C C . GLN A 1 106 ? -22.719 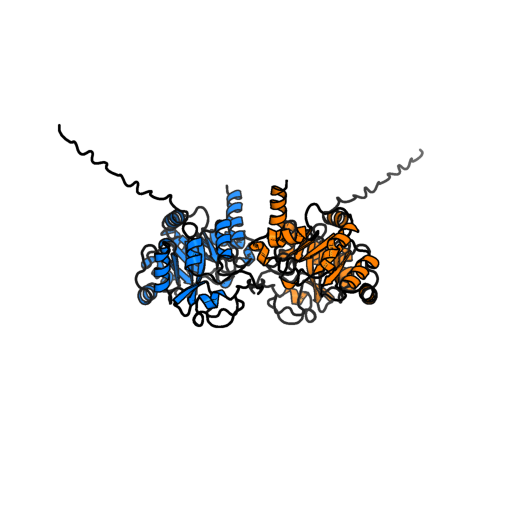-12.484 6.355 1 98.62 106 GLN A C 1
ATOM 811 O O . GLN A 1 106 ? -22.391 -11.422 6.895 1 98.62 106 GLN A O 1
ATOM 816 N N . LEU A 1 107 ? -21.922 -13.102 5.512 1 98.31 107 LEU A N 1
ATOM 817 C CA . LEU A 1 107 ? -20.578 -12.617 5.219 1 98.31 107 LEU A CA 1
ATOM 818 C C . LEU A 1 107 ? -20.641 -11.258 4.52 1 98.31 107 LEU A C 1
ATOM 820 O O . LEU A 1 107 ? -19.75 -10.422 4.727 1 98.31 107 LEU A O 1
ATOM 824 N N . LYS A 1 108 ? -21.641 -11.094 3.725 1 98 108 LYS A N 1
ATOM 825 C CA . LYS A 1 108 ? -21.766 -9.875 2.926 1 98 108 LYS A CA 1
ATOM 826 C C . LYS A 1 108 ? -22.078 -8.672 3.805 1 98 108 LYS A C 1
ATOM 828 O O . LYS A 1 108 ? -22.047 -7.531 3.34 1 98 108 LYS A O 1
ATOM 833 N N . GLU A 1 109 ? -22.328 -8.891 5.098 1 98.06 109 GLU A N 1
ATOM 834 C CA . GLU A 1 109 ? -22.578 -7.793 6.031 1 98.06 109 GLU A CA 1
ATOM 835 C C . GLU A 1 109 ? -21.266 -7.133 6.469 1 98.06 109 GLU A C 1
ATOM 837 O O . GLU A 1 109 ? -21.281 -6.023 7.004 1 98.06 109 GLU A O 1
ATOM 842 N N . PHE A 1 110 ? -20.203 -7.828 6.301 1 98.38 110 PHE A N 1
ATOM 843 C CA . PHE A 1 110 ? -18.922 -7.324 6.766 1 98.38 110 PHE A CA 1
ATOM 844 C C . PHE A 1 110 ? -18.203 -6.582 5.652 1 98.38 110 PHE A C 1
ATOM 846 O O . PHE A 1 110 ? -18.344 -6.914 4.473 1 98.38 110 PHE A O 1
ATOM 853 N N . ASN A 1 111 ? -17.469 -5.582 6.031 1 97 111 ASN A N 1
ATOM 854 C CA . ASN A 1 111 ? -16.625 -4.828 5.105 1 97 111 ASN A CA 1
ATOM 855 C C . ASN A 1 111 ? -15.164 -5.27 5.18 1 97 111 ASN A C 1
ATOM 857 O O . ASN A 1 111 ? -14.656 -5.57 6.262 1 97 111 ASN A O 1
ATOM 861 N N . LEU A 1 112 ? -14.547 -5.25 4.047 1 97.44 112 LEU A N 1
ATOM 862 C CA . LEU A 1 112 ? -13.117 -5.539 3.992 1 97.44 112 LEU A CA 1
ATOM 863 C C . LEU A 1 112 ? -12.312 -4.383 4.574 1 97.44 112 LEU A C 1
ATOM 865 O O . LEU A 1 112 ? -12.781 -3.244 4.605 1 97.44 112 LEU A O 1
ATOM 869 N N . ARG A 1 113 ? -11.102 -4.734 4.988 1 95.25 113 ARG A N 1
ATOM 870 C CA . ARG A 1 113 ? -10.133 -3.756 5.48 1 95.25 113 ARG A CA 1
ATOM 871 C C . ARG A 1 113 ? -8.922 -3.668 4.559 1 95.25 113 ARG A C 1
ATOM 873 O O . ARG A 1 113 ? -8.531 -4.66 3.943 1 95.25 113 ARG A O 1
ATOM 880 N N . SER A 1 114 ? -8.359 -2.502 4.504 1 91.38 114 SER A N 1
ATOM 881 C CA . SER A 1 114 ? -7.062 -2.363 3.842 1 91.38 114 SER A CA 1
ATOM 882 C C . SER A 1 114 ? -5.973 -3.121 4.594 1 91.38 114 SER A C 1
ATOM 884 O O . SER A 1 114 ? -6.188 -3.57 5.723 1 91.38 114 SER A O 1
ATOM 886 N N . PRO A 1 115 ? -4.84 -3.262 3.973 1 88.94 115 PRO A N 1
ATOM 887 C CA . PRO A 1 115 ? -3.77 -4.02 4.625 1 88.94 115 PRO A CA 1
ATOM 888 C C . PRO A 1 115 ? -3.312 -3.385 5.934 1 88.94 115 PRO A C 1
ATOM 890 O O . PRO A 1 115 ? -2.703 -4.055 6.77 1 88.94 115 PRO A O 1
ATOM 893 N N . ILE A 1 116 ? -3.652 -2.092 6.117 1 85.25 116 ILE A N 1
ATOM 894 C CA . ILE A 1 116 ? -3.225 -1.436 7.348 1 85.25 116 ILE A CA 1
ATOM 895 C C . ILE A 1 116 ? -4.391 -1.364 8.328 1 85.25 116 ILE A C 1
ATOM 897 O O . ILE A 1 116 ? -4.301 -0.701 9.367 1 85.25 116 ILE A O 1
ATOM 901 N N . GLY A 1 117 ? -5.5 -1.861 7.938 1 89.62 117 GLY A N 1
ATOM 902 C CA . GLY A 1 117 ? -6.582 -2.051 8.891 1 89.62 117 GLY A CA 1
ATOM 903 C C . GLY A 1 117 ? -7.707 -1.047 8.727 1 89.62 117 GLY A C 1
ATOM 904 O O . GLY A 1 117 ? -8.68 -1.069 9.484 1 89.62 117 GLY A O 1
ATOM 905 N N . VAL A 1 118 ? -7.645 -0.208 7.758 1 90.06 118 VAL A N 1
ATOM 906 C CA . VAL A 1 118 ? -8.703 0.774 7.535 1 90.06 118 VAL A CA 1
ATOM 907 C C . VAL A 1 118 ? -9.922 0.092 6.922 1 90.06 118 VAL A C 1
ATOM 909 O O . VAL A 1 118 ? -9.805 -0.644 5.941 1 90.06 118 VAL A O 1
ATOM 912 N N . VAL A 1 119 ? -11.086 0.364 7.547 1 92.19 119 VAL A N 1
ATOM 913 C CA . VAL A 1 119 ? -12.32 -0.226 7.027 1 92.19 119 VAL A CA 1
ATOM 914 C C . VAL A 1 119 ? -12.656 0.394 5.676 1 92.19 119 VAL A C 1
ATOM 916 O O . VAL A 1 119 ? -12.609 1.616 5.516 1 92.19 119 VAL A O 1
ATOM 919 N N . THR A 1 120 ? -12.953 -0.427 4.742 1 93.19 120 THR A N 1
ATOM 920 C CA . THR A 1 120 ? -13.352 0.031 3.414 1 93.19 120 THR A CA 1
ATOM 921 C C . THR A 1 120 ? -14.828 -0.248 3.164 1 93.19 120 THR A C 1
ATOM 923 O O . THR A 1 120 ? -15.523 -0.771 4.039 1 93.19 120 THR A O 1
ATOM 926 N N . ARG A 1 121 ? -15.258 0.173 1.998 1 91.62 121 ARG A N 1
ATOM 927 C CA . ARG A 1 121 ? -16.656 -0.071 1.629 1 91.62 121 ARG A CA 1
ATOM 928 C C . ARG A 1 121 ? -16.781 -1.344 0.8 1 91.62 121 ARG A C 1
ATOM 930 O O . ARG A 1 121 ? -17.875 -1.703 0.374 1 91.62 121 ARG A O 1
ATOM 937 N N . GLN A 1 122 ? -15.734 -2.066 0.608 1 94.88 122 GLN A N 1
ATOM 938 C CA . GLN A 1 122 ? -15.727 -3.301 -0.17 1 94.88 122 GLN A CA 1
ATOM 939 C C . GLN A 1 122 ? -16.266 -4.469 0.646 1 94.88 122 GLN A C 1
ATOM 941 O O . GLN A 1 122 ? -16.062 -4.535 1.859 1 94.88 122 GLN A O 1
ATOM 946 N N . LYS A 1 123 ? -16.906 -5.32 -0.041 1 97.25 123 LYS A N 1
ATOM 947 C CA . LYS A 1 123 ? -17.438 -6.543 0.552 1 97.25 123 LYS A CA 1
ATOM 948 C C . LYS A 1 123 ? -16.641 -7.766 0.113 1 97.25 123 LYS A C 1
ATOM 950 O O . LYS A 1 123 ? -15.82 -7.676 -0.807 1 97.25 123 LYS A O 1
ATOM 955 N N . ILE A 1 124 ? -16.828 -8.82 0.833 1 98.5 124 ILE A N 1
ATOM 956 C CA . ILE A 1 124 ? -16.188 -10.07 0.444 1 98.5 124 ILE A CA 1
ATOM 957 C C . ILE A 1 124 ? -16.766 -10.562 -0.876 1 98.5 124 ILE A C 1
ATOM 959 O O . ILE A 1 124 ? -17.969 -10.836 -0.968 1 98.5 124 ILE A O 1
ATOM 963 N N . PRO A 1 125 ? -15.984 -10.688 -1.885 1 98.69 125 PRO A N 1
ATOM 964 C CA . PRO A 1 125 ? -16.531 -11.156 -3.158 1 98.69 125 PRO A CA 1
ATOM 965 C C . PRO A 1 125 ? -16.766 -12.672 -3.182 1 98.69 125 PRO A C 1
ATOM 967 O O . PRO A 1 125 ? -16.047 -13.414 -2.502 1 98.69 125 PRO A O 1
ATOM 970 N N . THR A 1 126 ? -17.719 -13.047 -3.984 1 98.88 126 THR A N 1
ATOM 971 C CA . THR A 1 126 ? -17.766 -14.453 -4.355 1 98.88 126 THR A CA 1
ATOM 972 C C . THR A 1 126 ? -16.766 -14.758 -5.465 1 98.88 126 THR A C 1
ATOM 974 O O . THR A 1 126 ? -16.344 -13.852 -6.188 1 98.88 126 THR A O 1
ATOM 977 N N . PHE A 1 127 ? -16.438 -15.992 -5.512 1 98.88 127 PHE A N 1
ATOM 978 C CA . PHE A 1 127 ? -15.578 -16.438 -6.609 1 98.88 127 PHE A CA 1
ATOM 979 C C . PHE A 1 127 ? -16.25 -16.172 -7.953 1 98.88 127 PHE A C 1
ATOM 981 O O . PHE A 1 127 ? -15.594 -15.734 -8.898 1 98.88 127 PHE A O 1
ATOM 988 N N . LYS A 1 128 ? -17.5 -16.344 -8.039 1 98.69 128 LYS A N 1
ATOM 989 C CA . LYS A 1 128 ? -18.25 -16.109 -9.266 1 98.69 128 LYS A CA 1
ATOM 990 C C . LYS A 1 128 ? -18.188 -14.641 -9.68 1 98.69 128 LYS A C 1
ATOM 992 O O . LYS A 1 128 ? -18.047 -14.32 -10.859 1 98.69 128 LYS A O 1
ATOM 997 N N . GLU A 1 129 ? -18.344 -13.742 -8.711 1 98.75 129 GLU A N 1
ATOM 998 C CA . GLU A 1 129 ? -18.219 -12.32 -9 1 98.75 129 GLU A CA 1
ATOM 999 C C . GLU A 1 129 ? -16.828 -12 -9.562 1 98.75 129 GLU A C 1
ATOM 1001 O O . GLU A 1 129 ? -16.703 -11.195 -10.492 1 98.75 129 GLU A O 1
ATOM 1006 N N . ALA A 1 130 ? -15.844 -12.609 -8.977 1 98.81 130 ALA A N 1
ATOM 1007 C CA . ALA A 1 130 ? -14.477 -12.398 -9.453 1 98.81 130 ALA A CA 1
ATOM 1008 C C . ALA A 1 130 ? -14.305 -12.922 -10.875 1 98.81 130 ALA A C 1
ATOM 1010 O O . ALA A 1 130 ? -13.711 -12.25 -11.719 1 98.81 130 ALA A O 1
ATOM 1011 N N . LEU A 1 131 ? -14.836 -14.094 -11.141 1 98.81 131 LEU A N 1
ATOM 1012 C CA . LEU A 1 131 ? -14.727 -14.68 -12.477 1 98.81 131 LEU A CA 1
ATOM 1013 C C . LEU A 1 131 ? -15.438 -13.812 -13.508 1 98.81 131 LEU A C 1
ATOM 1015 O O . LEU A 1 131 ? -14.953 -13.664 -14.633 1 98.81 131 LEU A O 1
ATOM 1019 N N . ALA A 1 132 ? -16.547 -13.273 -13.125 1 98.56 132 ALA A N 1
ATOM 1020 C CA . ALA A 1 132 ? -17.281 -12.398 -14.031 1 98.56 132 ALA A CA 1
ATOM 1021 C C . ALA A 1 132 ? -16.438 -11.188 -14.43 1 98.56 132 ALA A C 1
ATOM 1023 O O . ALA A 1 132 ? -16.438 -10.766 -15.586 1 98.56 132 ALA A O 1
ATOM 1024 N N . LEU A 1 133 ? -15.719 -10.688 -13.523 1 97.81 133 LEU A N 1
ATOM 1025 C CA . LEU A 1 133 ? -14.852 -9.539 -13.789 1 97.81 133 LEU A CA 1
ATOM 1026 C C . LEU A 1 133 ? -13.672 -9.945 -14.672 1 97.81 133 LEU A C 1
ATOM 1028 O O . LEU A 1 133 ? -13.227 -9.172 -15.516 1 97.81 133 LEU A O 1
ATOM 1032 N N . CYS A 1 134 ? -13.195 -11.164 -14.5 1 98.56 134 CYS A N 1
ATOM 1033 C CA . CYS A 1 134 ? -11.969 -11.609 -15.156 1 98.56 134 CYS A CA 1
ATOM 1034 C C . CYS A 1 134 ? -12.281 -12.18 -16.547 1 98.56 134 CYS A C 1
ATOM 1036 O O . CYS A 1 134 ? -11.383 -12.312 -17.375 1 98.56 134 CYS A O 1
ATOM 1038 N N . ARG A 1 135 ? -13.469 -12.547 -16.797 1 98.44 135 ARG A N 1
ATOM 1039 C CA . ARG A 1 135 ? -13.836 -13.281 -18 1 98.44 135 ARG A CA 1
ATOM 1040 C C . ARG A 1 135 ? -13.359 -12.555 -19.25 1 98.44 135 ARG A C 1
ATOM 1042 O O . ARG A 1 135 ? -13.688 -11.383 -19.453 1 98.44 135 ARG A O 1
ATOM 1049 N N . GLY A 1 136 ? -12.547 -13.273 -19.984 1 98.19 136 GLY A N 1
ATOM 1050 C CA . GLY A 1 136 ? -12.055 -12.766 -21.25 1 98.19 136 GLY A CA 1
ATOM 1051 C C . GLY A 1 136 ? -10.938 -11.75 -21.078 1 98.19 136 GLY A C 1
ATOM 1052 O O . GLY A 1 136 ? -10.391 -11.258 -22.062 1 98.19 136 GLY A O 1
ATOM 1053 N N . ARG A 1 137 ? -10.594 -11.43 -19.828 1 98.12 137 ARG A N 1
ATOM 1054 C CA . ARG A 1 137 ? -9.672 -10.32 -19.609 1 98.12 137 ARG A CA 1
ATOM 1055 C C . ARG A 1 137 ? -8.414 -10.789 -18.891 1 98.12 137 ARG A C 1
ATOM 1057 O O . ARG A 1 137 ? -7.301 -10.422 -19.281 1 98.12 137 ARG A O 1
ATOM 1064 N N . LEU A 1 138 ? -8.547 -11.586 -17.906 1 98.19 138 LEU A N 1
ATOM 1065 C CA . LEU A 1 138 ? -7.453 -12.062 -17.062 1 98.19 138 LEU A CA 1
ATOM 1066 C C . LEU A 1 138 ? -7.539 -13.57 -16.875 1 98.19 138 LEU A C 1
ATOM 1068 O O . LEU A 1 138 ? -8.633 -14.133 -16.766 1 98.19 138 LEU A O 1
ATOM 1072 N N . LEU A 1 139 ? -6.41 -14.188 -16.812 1 98.81 139 LEU A N 1
ATOM 1073 C CA . LEU A 1 139 ? -6.363 -15.516 -16.203 1 98.81 139 LEU A CA 1
ATOM 1074 C C . LEU A 1 139 ? -6.395 -15.422 -14.688 1 98.81 139 LEU A C 1
ATOM 1076 O O . LEU A 1 139 ? -6.062 -14.383 -14.117 1 98.81 139 LEU A O 1
ATOM 1080 N N . VAL A 1 140 ? -6.801 -16.516 -14.047 1 98.94 140 VAL A N 1
ATOM 1081 C CA . VAL A 1 140 ? -6.98 -16.516 -12.594 1 98.94 140 VAL A CA 1
ATOM 1082 C C . VAL A 1 140 ? -6.227 -17.703 -11.984 1 98.94 140 VAL A C 1
ATOM 1084 O O . VAL A 1 140 ? -6.625 -18.859 -12.156 1 98.94 140 VAL A O 1
ATOM 1087 N N . GLN A 1 141 ? -5.133 -17.438 -11.336 1 98.94 141 GLN A N 1
ATOM 1088 C CA . GLN A 1 141 ? -4.512 -18.453 -10.492 1 98.94 141 GLN A CA 1
ATOM 1089 C C . GLN A 1 141 ? -5.203 -18.547 -9.141 1 98.94 141 GLN A C 1
ATOM 1091 O O . GLN A 1 141 ? -5.289 -17.562 -8.406 1 98.94 141 GLN A O 1
ATOM 1096 N N . VAL A 1 142 ? -5.707 -19.688 -8.773 1 98.88 142 VAL A N 1
ATOM 1097 C CA . VAL A 1 142 ? -6.488 -19.844 -7.551 1 98.88 142 VAL A CA 1
ATOM 1098 C C . VAL A 1 142 ? -5.645 -20.547 -6.48 1 98.88 142 VAL A C 1
ATOM 1100 O O . VAL A 1 142 ? -5.117 -21.641 -6.707 1 98.88 142 VAL A O 1
ATOM 1103 N N . ASP A 1 143 ? -5.543 -19.891 -5.371 1 98.38 143 ASP A N 1
ATOM 1104 C CA . ASP A 1 143 ? -4.855 -20.469 -4.223 1 98.38 143 ASP A CA 1
ATOM 1105 C C . ASP A 1 143 ? -5.852 -21.078 -3.242 1 98.38 143 ASP A C 1
ATOM 1107 O O . ASP A 1 143 ? -7.055 -20.812 -3.322 1 98.38 143 ASP A O 1
ATOM 1111 N N . LYS A 1 144 ? -5.387 -22.078 -2.354 1 97.19 144 LYS A N 1
ATOM 1112 C CA . LYS A 1 144 ? -6.164 -22.781 -1.341 1 97.19 144 LYS A CA 1
ATOM 1113 C C . LYS A 1 144 ? -7.258 -23.625 -1.982 1 97.19 144 LYS A C 1
ATOM 1115 O O . LYS A 1 144 ? -8.352 -23.766 -1.432 1 97.19 144 LYS A O 1
ATOM 1120 N N . TRP A 1 145 ? -6.961 -24.203 -3.064 1 97.69 145 TRP A N 1
ATOM 1121 C CA . TRP A 1 145 ? -7.984 -24.797 -3.928 1 97.69 145 TRP A CA 1
ATOM 1122 C C . TRP A 1 145 ? -8.156 -26.281 -3.639 1 97.69 145 TRP A C 1
ATOM 1124 O O . TRP A 1 145 ? -9.219 -26.859 -3.877 1 97.69 145 TRP A O 1
ATOM 1134 N N . PRO A 1 146 ? -7.18 -27.016 -3.15 1 96.44 146 PRO A N 1
ATOM 1135 C CA . PRO A 1 146 ? -7.301 -28.469 -3.197 1 96.44 146 PRO A CA 1
ATOM 1136 C C . PRO A 1 146 ? -8.547 -28.984 -2.479 1 96.44 146 PRO A C 1
ATOM 1138 O O . PRO A 1 146 ? -9.258 -29.844 -3.002 1 96.44 146 PRO A O 1
ATOM 1141 N N . HIS A 1 147 ? -8.852 -28.406 -1.351 1 94.44 147 HIS A N 1
ATOM 1142 C CA . HIS A 1 147 ? -9.992 -28.875 -0.565 1 94.44 147 HIS A CA 1
ATOM 1143 C C . HIS A 1 147 ? -11.305 -28.453 -1.214 1 94.44 147 HIS A C 1
ATOM 1145 O O . HIS A 1 147 ? -12.367 -28.984 -0.864 1 94.44 147 HIS A O 1
ATOM 1151 N N . PHE A 1 148 ? -11.195 -27.531 -2.135 1 97.31 148 PHE A N 1
ATOM 1152 C CA . PHE A 1 148 ? -12.406 -26.969 -2.736 1 97.31 148 PHE A CA 1
ATOM 1153 C C . PHE A 1 148 ? -12.445 -27.266 -4.23 1 97.31 148 PHE A C 1
ATOM 1155 O O . PHE A 1 148 ? -13.203 -26.625 -4.973 1 97.31 148 PHE A O 1
ATOM 1162 N N . ARG A 1 149 ? -11.672 -28.188 -4.676 1 97.38 149 ARG A N 1
ATOM 1163 C CA . ARG A 1 149 ? -11.438 -28.438 -6.094 1 97.38 149 ARG A CA 1
ATOM 1164 C C . ARG A 1 149 ? -12.75 -28.641 -6.844 1 97.38 149 ARG A C 1
ATOM 1166 O O . ARG A 1 149 ? -12.984 -28 -7.875 1 97.38 149 ARG A O 1
ATOM 1173 N N . GLU A 1 150 ? -13.594 -29.5 -6.352 1 97.19 150 GLU A N 1
ATOM 1174 C CA . GLU A 1 150 ? -14.836 -29.828 -7.043 1 97.19 150 GLU A CA 1
ATOM 1175 C C . GLU A 1 150 ? -15.727 -28.594 -7.188 1 97.19 150 GLU A C 1
ATOM 1177 O O . GLU A 1 150 ? -16.219 -28.297 -8.281 1 97.19 150 GLU A O 1
ATOM 1182 N N . ARG A 1 151 ? -15.914 -27.906 -6.102 1 98.31 151 ARG A N 1
ATOM 1183 C CA . ARG A 1 151 ? -16.734 -26.703 -6.133 1 98.31 151 ARG A CA 1
ATOM 1184 C C . ARG A 1 151 ? -16.125 -25.641 -7.023 1 98.31 151 ARG A C 1
ATOM 1186 O O . ARG A 1 151 ? -16.828 -24.953 -7.766 1 98.31 151 ARG A O 1
ATOM 1193 N N . LEU A 1 152 ? -14.805 -25.5 -6.961 1 98.75 152 LEU A N 1
ATOM 1194 C CA . LEU A 1 152 ? -14.07 -24.547 -7.785 1 98.75 152 LEU A CA 1
ATOM 1195 C C . LEU A 1 152 ? -14.305 -24.812 -9.266 1 98.75 152 LEU A C 1
ATOM 1197 O O . LEU A 1 152 ? -14.688 -23.906 -10.008 1 98.75 152 LEU A O 1
ATOM 1201 N N . LEU A 1 153 ? -14.164 -26.062 -9.68 1 98.44 153 LEU A N 1
ATOM 1202 C CA . LEU A 1 153 ? -14.312 -26.422 -11.086 1 98.44 153 LEU A CA 1
ATOM 1203 C C . LEU A 1 153 ? -15.758 -26.25 -11.539 1 98.44 153 LEU A C 1
ATOM 1205 O O . LEU A 1 153 ? -16.016 -25.812 -12.664 1 98.44 153 LEU A O 1
ATOM 1209 N N . LYS A 1 154 ? -16.641 -26.562 -10.664 1 98.31 154 LYS A N 1
ATOM 1210 C CA . LYS A 1 154 ? -18.062 -26.391 -10.977 1 98.31 154 LYS A CA 1
ATOM 1211 C C . LYS A 1 154 ? -18.406 -24.922 -11.188 1 98.31 154 LYS A C 1
ATOM 1213 O O . LYS A 1 154 ? -19.031 -24.562 -12.188 1 98.31 154 LYS A O 1
ATOM 1218 N N . GLU A 1 155 ? -17.953 -24.078 -10.297 1 98.5 155 GLU A N 1
ATOM 1219 C CA . GLU A 1 155 ? -18.25 -22.656 -10.414 1 98.5 155 GLU A CA 1
ATOM 1220 C C . GLU A 1 155 ? -17.562 -22.047 -11.625 1 98.5 155 GLU A C 1
ATOM 1222 O O . GLU A 1 155 ? -18.141 -21.188 -12.312 1 98.5 155 GLU A O 1
ATOM 1227 N N . ALA A 1 156 ? -16.375 -22.469 -11.852 1 98.75 156 ALA A N 1
ATOM 1228 C CA . ALA A 1 156 ? -15.664 -21.984 -13.031 1 98.75 156 ALA A CA 1
ATOM 1229 C C . ALA A 1 156 ? -16.391 -22.375 -14.312 1 98.75 156 ALA A C 1
ATOM 1231 O O . ALA A 1 156 ? -16.516 -21.562 -15.234 1 98.75 156 ALA A O 1
ATOM 1232 N N . ALA A 1 157 ? -16.844 -23.594 -14.367 1 98.25 157 ALA A N 1
ATOM 1233 C CA . ALA A 1 157 ? -17.578 -24.078 -15.531 1 98.25 157 ALA A CA 1
ATOM 1234 C C . ALA A 1 157 ? -18.875 -23.312 -15.719 1 98.25 157 ALA A C 1
ATOM 1236 O O . ALA A 1 157 ? -19.203 -22.891 -16.828 1 98.25 157 ALA A O 1
ATOM 1237 N N . GLU A 1 158 ? -19.562 -23.109 -14.633 1 97.81 158 GLU A N 1
ATOM 1238 C CA . GLU A 1 158 ? -20.844 -22.391 -14.68 1 97.81 158 GLU A CA 1
ATOM 1239 C C . GLU A 1 158 ? -20.641 -20.953 -15.148 1 97.81 158 GLU A C 1
ATOM 1241 O O . GLU A 1 158 ? -21.516 -20.375 -15.805 1 97.81 158 GLU A O 1
ATOM 1246 N N . ALA A 1 159 ? -19.531 -20.438 -14.875 1 97.5 159 ALA A N 1
ATOM 1247 C CA . ALA A 1 159 ? -19.234 -19.047 -15.242 1 97.5 159 ALA A CA 1
ATOM 1248 C C . ALA A 1 159 ? -18.641 -18.969 -16.656 1 97.5 159 ALA A C 1
ATOM 1250 O O . ALA A 1 159 ? -18.391 -17.891 -17.172 1 97.5 159 ALA A O 1
ATOM 1251 N N . GLY A 1 160 ? -18.375 -20.109 -17.297 1 97.12 160 GLY A N 1
ATOM 1252 C CA . GLY A 1 160 ? -17.703 -20.125 -18.594 1 97.12 160 GLY A CA 1
ATOM 1253 C C . GLY A 1 160 ? -16.25 -19.734 -18.516 1 97.12 160 GLY A C 1
ATOM 1254 O O . GLY A 1 160 ? -15.711 -19.109 -19.422 1 97.12 160 GLY A O 1
ATOM 1255 N N . CYS A 1 161 ? -15.633 -20.062 -17.328 1 98.44 161 CYS A N 1
ATOM 1256 C CA . CYS A 1 161 ? -14.281 -19.578 -17.094 1 98.44 161 CYS A CA 1
ATOM 1257 C C . CYS A 1 161 ? -13.344 -20.734 -16.766 1 98.44 161 CYS A C 1
ATOM 1259 O O . CYS A 1 161 ? -12.32 -20.547 -16.109 1 98.44 161 CYS A O 1
ATOM 1261 N N . LEU A 1 162 ? -13.672 -21.938 -17.172 1 98.31 162 LEU A N 1
ATOM 1262 C CA . LEU A 1 162 ? -12.789 -23.062 -16.891 1 98.31 162 LEU A CA 1
ATOM 1263 C C . LEU A 1 162 ? -11.414 -22.828 -17.5 1 98.31 162 LEU A C 1
ATOM 1265 O O . LEU A 1 162 ? -10.391 -23.156 -16.891 1 98.31 162 LEU A O 1
ATOM 1269 N N . ASP A 1 163 ? -11.398 -22.25 -18.703 1 98.19 163 ASP A N 1
ATOM 1270 C CA . ASP A 1 163 ? -10.141 -22.016 -19.406 1 98.19 163 ASP A CA 1
ATOM 1271 C C . ASP A 1 163 ? -9.391 -20.828 -18.828 1 98.19 163 ASP A C 1
ATOM 1273 O O . ASP A 1 163 ? -8.289 -20.516 -19.266 1 98.19 163 ASP A O 1
ATOM 1277 N N . HIS A 1 164 ? -9.992 -20.141 -17.828 1 98.75 164 HIS A N 1
ATOM 1278 C CA . HIS A 1 164 ? -9.336 -19.031 -17.141 1 98.75 164 HIS A CA 1
ATOM 1279 C C . HIS A 1 164 ? -8.508 -19.547 -15.969 1 98.75 164 HIS A C 1
ATOM 1281 O O . HIS A 1 164 ? -7.68 -18.797 -15.422 1 98.75 164 HIS A O 1
ATOM 1287 N N . ILE A 1 165 ? -8.617 -20.781 -15.531 1 98.88 165 ILE A N 1
ATOM 1288 C CA . ILE A 1 165 ? -8.18 -21.234 -14.219 1 98.88 165 ILE A CA 1
ATOM 1289 C C . ILE A 1 165 ? -6.758 -21.797 -14.312 1 98.88 165 ILE A C 1
ATOM 1291 O O . ILE A 1 165 ? -6.457 -22.594 -15.195 1 98.88 165 ILE A O 1
ATOM 1295 N N . ILE A 1 166 ? -5.918 -21.328 -13.43 1 98.88 166 ILE A N 1
ATOM 1296 C CA . ILE A 1 166 ? -4.586 -21.875 -13.18 1 98.88 166 ILE A CA 1
ATOM 1297 C C . ILE A 1 166 ? -4.504 -22.406 -11.742 1 98.88 166 ILE A C 1
ATOM 1299 O O . ILE A 1 166 ? -4.871 -21.703 -10.797 1 98.88 166 ILE A O 1
ATOM 1303 N N . LEU A 1 167 ? -4.117 -23.609 -11.57 1 98.62 167 LEU A N 1
ATOM 1304 C CA . LEU A 1 167 ? -3.877 -24.219 -10.266 1 98.62 167 LEU A CA 1
ATOM 1305 C C . LEU A 1 167 ? -2.396 -24.531 -10.078 1 98.62 167 LEU A C 1
ATOM 1307 O O . LEU A 1 167 ? -1.712 -24.906 -11.023 1 98.62 167 LEU A O 1
ATOM 1311 N N . ARG A 1 168 ? -1.923 -24.344 -8.891 1 98 168 ARG A N 1
ATOM 1312 C CA . ARG A 1 168 ? -0.514 -24.578 -8.594 1 98 168 ARG A CA 1
ATOM 1313 C C . ARG A 1 168 ? -0.351 -25.375 -7.309 1 98 168 ARG A C 1
ATOM 1315 O O . ARG A 1 168 ? -1.176 -25.281 -6.398 1 98 168 ARG A O 1
ATOM 1322 N N . SER A 1 169 ? 0.651 -26.188 -7.207 1 97.31 169 SER A N 1
ATOM 1323 C CA . SER A 1 169 ? 1.06 -26.875 -5.984 1 97.31 169 SER A CA 1
ATOM 1324 C C . SER A 1 169 ? 2.531 -27.266 -6.039 1 97.31 169 SER A C 1
ATOM 1326 O O . SER A 1 169 ? 3.133 -27.297 -7.113 1 97.31 169 SER A O 1
ATOM 1328 N N . SER A 1 170 ? 3.068 -27.578 -4.895 1 97.38 170 SER A N 1
ATOM 1329 C CA . SER A 1 170 ? 4.438 -28.078 -4.809 1 97.38 170 SER A CA 1
ATOM 1330 C C . SER A 1 170 ? 4.473 -29.609 -4.754 1 97.38 170 SER A C 1
ATOM 1332 O O . SER A 1 170 ? 5.488 -30.188 -4.379 1 97.38 170 SER A O 1
ATOM 1334 N N . TRP A 1 171 ? 3.377 -30.234 -5.113 1 97.38 171 TRP A N 1
ATOM 1335 C CA . TRP A 1 171 ? 3.25 -31.688 -5.008 1 97.38 171 TRP A CA 1
ATOM 1336 C C . TRP A 1 171 ? 4.055 -32.375 -6.094 1 97.38 171 TRP A C 1
ATOM 1338 O O . TRP A 1 171 ? 4.172 -31.875 -7.215 1 97.38 171 TRP A O 1
ATOM 1348 N N . SER A 1 172 ? 4.574 -33.562 -5.684 1 97.75 172 SER A N 1
ATOM 1349 C CA . SER A 1 172 ? 5.094 -34.469 -6.711 1 97.75 172 SER A CA 1
ATOM 1350 C C . SER A 1 172 ? 3.99 -34.938 -7.648 1 97.75 172 SER A C 1
ATOM 1352 O O . SER A 1 172 ? 2.805 -34.781 -7.344 1 97.75 172 SER A O 1
ATOM 1354 N N . SER A 1 173 ? 4.469 -35.469 -8.781 1 97.12 173 SER A N 1
ATOM 1355 C CA . SER A 1 173 ? 3.492 -36 -9.727 1 97.12 173 SER A CA 1
ATOM 1356 C C . SER A 1 173 ? 2.654 -37.094 -9.086 1 97.12 173 SER A C 1
ATOM 1358 O O . SER A 1 173 ? 1.442 -37.156 -9.305 1 97.12 173 SER A O 1
ATOM 1360 N N . LEU A 1 174 ? 3.252 -37.875 -8.258 1 97.31 174 LEU A N 1
ATOM 1361 C CA . LEU A 1 174 ? 2.545 -38.969 -7.578 1 97.31 174 LEU A CA 1
ATOM 1362 C C . LEU A 1 174 ? 1.48 -38.406 -6.637 1 97.31 174 LEU A C 1
ATOM 1364 O O . LEU A 1 174 ? 0.335 -38.875 -6.652 1 97.31 174 LEU A O 1
ATOM 1368 N N . ARG A 1 175 ? 1.85 -37.5 -5.859 1 96.94 175 ARG A N 1
ATOM 1369 C CA . ARG A 1 175 ? 0.898 -36.938 -4.914 1 96.94 175 ARG A CA 1
ATOM 1370 C C . ARG A 1 175 ? -0.23 -36.188 -5.641 1 96.94 175 ARG A C 1
ATOM 1372 O O . ARG A 1 175 ? -1.396 -36.312 -5.262 1 96.94 175 ARG A O 1
ATOM 1379 N N . LYS A 1 176 ? 0.154 -35.406 -6.586 1 96.06 176 LYS A N 1
ATOM 1380 C CA . LYS A 1 176 ? -0.859 -34.719 -7.387 1 96.06 176 LYS A CA 1
ATOM 1381 C C . LYS A 1 176 ? -1.884 -35.719 -7.938 1 96.06 176 LYS A C 1
ATOM 1383 O O . LYS A 1 176 ? -3.092 -35.5 -7.812 1 96.06 176 LYS A O 1
ATOM 1388 N N . ASN A 1 177 ? -1.442 -36.812 -8.586 1 95.69 177 ASN A N 1
ATOM 1389 C CA . ASN A 1 177 ? -2.332 -37.812 -9.141 1 95.69 177 ASN A CA 1
ATOM 1390 C C . ASN A 1 177 ? -3.188 -38.469 -8.062 1 95.69 177 ASN A C 1
ATOM 1392 O O . ASN A 1 177 ? -4.371 -38.719 -8.273 1 95.69 177 ASN A O 1
ATOM 1396 N N . LYS A 1 178 ? -2.574 -38.688 -6.945 1 95.5 178 LYS A N 1
ATOM 1397 C CA . LYS A 1 178 ? -3.283 -39.312 -5.836 1 95.5 178 LYS A CA 1
ATOM 1398 C C . LYS A 1 178 ? -4.352 -38.375 -5.27 1 95.5 178 LYS A C 1
ATOM 1400 O O . LYS A 1 178 ? -5.469 -38.812 -4.977 1 95.5 178 LYS A O 1
ATOM 1405 N N . GLU A 1 179 ? -3.961 -37.156 -5.148 1 93.94 179 GLU A N 1
ATOM 1406 C CA . GLU A 1 179 ? -4.816 -36.219 -4.43 1 93.94 179 GLU A CA 1
ATOM 1407 C C . GLU A 1 179 ? -5.949 -35.688 -5.32 1 93.94 179 GLU A C 1
ATOM 1409 O O . GLU A 1 179 ? -7.066 -35.469 -4.848 1 93.94 179 GLU A O 1
ATOM 1414 N N . ILE A 1 180 ? -5.738 -35.469 -6.578 1 91.75 180 ILE A N 1
ATOM 1415 C CA . ILE A 1 180 ? -6.781 -34.781 -7.34 1 91.75 180 ILE A CA 1
ATOM 1416 C C . ILE A 1 180 ? -7.02 -35.5 -8.656 1 91.75 180 ILE A C 1
ATOM 1418 O O . ILE A 1 180 ? -8.039 -35.281 -9.32 1 91.75 180 ILE A O 1
ATOM 1422 N N . GLY A 1 181 ? -6.078 -36.375 -9.109 1 91.62 181 GLY A N 1
ATOM 1423 C CA . GLY A 1 181 ? -6.262 -37.125 -10.352 1 91.62 181 GLY A CA 1
ATOM 1424 C C . GLY A 1 181 ? -6.234 -36.219 -11.578 1 91.62 181 GLY A C 1
ATOM 1425 O O . GLY A 1 181 ? -5.395 -35.312 -11.68 1 91.62 181 GLY A O 1
ATOM 1426 N N . ALA A 1 182 ? -7.062 -36.531 -12.531 1 91.69 182 ALA A N 1
ATOM 1427 C CA . ALA A 1 182 ? -7.074 -35.75 -13.781 1 91.69 182 ALA A CA 1
ATOM 1428 C C . ALA A 1 182 ? -7.863 -34.469 -13.633 1 91.69 182 ALA A C 1
ATOM 1430 O O . ALA A 1 182 ? -8.891 -34.438 -12.961 1 91.69 182 ALA A O 1
ATOM 1431 N N . LEU A 1 183 ? -7.367 -33.438 -14.195 1 95.12 183 LEU A N 1
ATOM 1432 C CA . LEU A 1 183 ? -8.039 -32.156 -14.289 1 95.12 183 LEU A CA 1
ATOM 1433 C C . LEU A 1 183 ? -8.578 -31.922 -15.695 1 95.12 183 LEU A C 1
ATOM 1435 O O . LEU A 1 183 ? -8.078 -32.5 -16.656 1 95.12 183 LEU A O 1
ATOM 1439 N N . PRO A 1 184 ? -9.648 -31.047 -15.781 1 96.12 184 PRO A N 1
ATOM 1440 C CA . PRO A 1 184 ? -10.062 -30.672 -17.125 1 96.12 184 PRO A CA 1
ATOM 1441 C C . PRO A 1 184 ? -8.914 -30.078 -17.953 1 96.12 184 PRO A C 1
ATOM 1443 O O . PRO A 1 184 ? -8.062 -29.375 -17.422 1 96.12 184 PRO A O 1
ATOM 1446 N N . ARG A 1 185 ? -8.945 -30.391 -19.25 1 94.5 185 ARG A N 1
ATOM 1447 C CA . ARG A 1 185 ? -7.867 -29.969 -20.141 1 94.5 185 ARG A CA 1
ATOM 1448 C C . ARG A 1 185 ? -7.758 -28.453 -20.203 1 94.5 185 ARG A C 1
ATOM 1450 O O . ARG A 1 185 ? -6.691 -27.922 -20.5 1 94.5 185 ARG A O 1
ATOM 1457 N N . GLU A 1 186 ? -8.883 -27.797 -19.922 1 96.75 186 GLU A N 1
ATOM 1458 C CA . GLU A 1 186 ? -8.914 -26.328 -20 1 96.75 186 GLU A CA 1
ATOM 1459 C C . GLU A 1 186 ? -8.109 -25.703 -18.859 1 96.75 186 GLU A C 1
ATOM 1461 O O . GLU A 1 186 ? -7.672 -24.562 -18.969 1 96.75 186 GLU A O 1
ATOM 1466 N N . VAL A 1 187 ? -7.969 -26.438 -17.766 1 98.12 187 VAL A N 1
ATOM 1467 C CA . VAL A 1 187 ? -7.316 -25.922 -16.562 1 98.12 187 VAL A CA 1
ATOM 1468 C C . VAL A 1 187 ? -5.801 -26.094 -16.688 1 98.12 187 VAL A C 1
ATOM 1470 O O . VAL A 1 187 ? -5.32 -27.156 -17.078 1 98.12 187 VAL A O 1
ATOM 1473 N N . ILE A 1 188 ? -5.066 -25.047 -16.469 1 98.19 188 ILE A N 1
ATOM 1474 C CA . ILE A 1 188 ? -3.611 -25.141 -16.453 1 98.19 188 ILE A CA 1
ATOM 1475 C C . ILE A 1 188 ? -3.123 -25.516 -15.055 1 98.19 188 ILE A C 1
ATOM 1477 O O . ILE A 1 188 ? -3.514 -24.875 -14.07 1 98.19 188 ILE A O 1
ATOM 1481 N N . TYR A 1 189 ? -2.371 -26.531 -14.93 1 98 189 TYR A N 1
ATOM 1482 C CA . TYR A 1 189 ? -1.729 -26.906 -13.672 1 98 189 TYR A CA 1
ATOM 1483 C C . TYR A 1 189 ? -0.236 -26.609 -13.711 1 98 189 TYR A C 1
ATOM 1485 O O . TYR A 1 189 ? 0.46 -27.016 -14.648 1 98 189 TYR A O 1
ATOM 1493 N N . ILE A 1 190 ? 0.263 -25.891 -12.711 1 98.44 190 ILE A N 1
ATOM 1494 C CA . ILE A 1 190 ? 1.663 -25.484 -12.68 1 98.44 190 ILE A CA 1
ATOM 1495 C C . ILE A 1 190 ? 2.33 -26.031 -11.414 1 98.44 190 ILE A C 1
ATOM 1497 O O . ILE A 1 190 ? 1.96 -25.641 -10.297 1 98.44 190 ILE A O 1
ATOM 1501 N N . PRO A 1 191 ? 3.328 -26.875 -11.586 1 98.5 191 PRO A N 1
ATOM 1502 C CA . PRO A 1 191 ? 4.086 -27.312 -10.414 1 98.5 191 PRO A CA 1
ATOM 1503 C C . PRO A 1 191 ? 5.086 -26.266 -9.938 1 98.5 191 PRO A C 1
ATOM 1505 O O . PRO A 1 191 ? 5.668 -25.547 -10.75 1 98.5 191 PRO A O 1
ATOM 1508 N N . VAL A 1 192 ? 5.281 -26.188 -8.664 1 98.44 192 VAL A N 1
ATOM 1509 C CA . VAL A 1 192 ? 6.211 -25.25 -8.047 1 98.44 192 VAL A CA 1
ATOM 1510 C C . VAL A 1 192 ? 7.336 -26.016 -7.359 1 98.44 192 VAL A C 1
ATOM 1512 O O . VAL A 1 192 ? 7.082 -26.859 -6.5 1 98.44 192 VAL A O 1
ATOM 1515 N N . LEU A 1 193 ? 8.516 -25.766 -7.734 1 98.56 193 LEU A N 1
ATOM 1516 C CA . LEU A 1 193 ? 9.68 -26.281 -7.02 1 98.56 193 LEU A CA 1
ATOM 1517 C C . LEU A 1 193 ? 10.133 -25.281 -5.953 1 98.56 193 LEU A C 1
ATOM 1519 O O . LEU A 1 193 ? 10.758 -24.266 -6.27 1 98.56 193 LEU A O 1
ATOM 1523 N N . VAL A 1 194 ? 9.852 -25.562 -4.73 1 98.06 194 VAL A N 1
ATOM 1524 C CA . VAL A 1 194 ? 10.414 -24.812 -3.613 1 98.06 194 VAL A CA 1
ATOM 1525 C C . VAL A 1 194 ? 11.805 -25.344 -3.281 1 98.06 194 VAL A C 1
ATOM 1527 O O . VAL A 1 194 ? 11.938 -26.406 -2.668 1 98.06 194 VAL A O 1
ATOM 1530 N N . CYS A 1 195 ? 12.766 -24.625 -3.625 1 98.25 195 CYS A N 1
ATOM 1531 C CA . CYS A 1 195 ? 14.141 -25.094 -3.525 1 98.25 195 CYS A CA 1
ATOM 1532 C C . CYS A 1 195 ? 14.555 -25.25 -2.068 1 98.25 195 CYS A C 1
ATOM 1534 O O . CYS A 1 195 ? 14.375 -24.328 -1.267 1 98.25 195 CYS A O 1
ATOM 1536 N N . LYS A 1 196 ? 15.141 -26.375 -1.787 1 96.19 196 LYS A N 1
ATOM 1537 C CA . LYS A 1 196 ? 15.617 -26.672 -0.441 1 96.19 196 LYS A CA 1
ATOM 1538 C C . LYS A 1 196 ? 17.047 -27.188 -0.471 1 96.19 196 LYS A C 1
ATOM 1540 O O . LYS A 1 196 ? 17.672 -27.391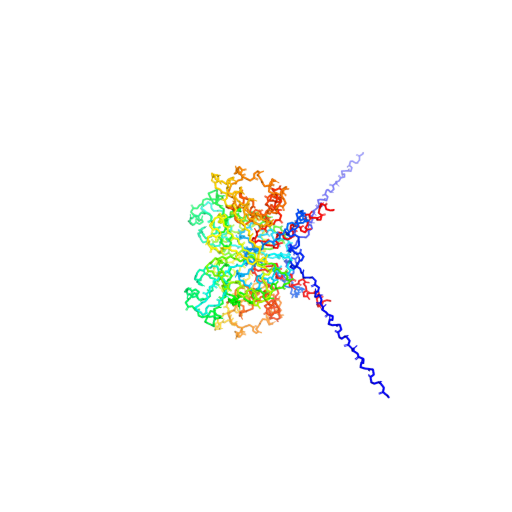 0.578 1 96.19 196 LYS A O 1
ATOM 1545 N N . GLY A 1 197 ? 17.562 -27.422 -1.578 1 95.31 197 GLY A N 1
ATOM 1546 C CA . GLY A 1 197 ? 18.891 -28.016 -1.722 1 95.31 197 GLY A CA 1
ATOM 1547 C C . GLY A 1 197 ? 18.859 -29.469 -2.119 1 95.31 197 GLY A C 1
ATOM 1548 O O . GLY A 1 197 ? 18.625 -29.797 -3.283 1 95.31 197 GLY A O 1
ATOM 1549 N N . ASP A 1 198 ? 18.75 -30.344 -1.174 1 93.5 198 ASP A N 1
ATOM 1550 C CA . ASP A 1 198 ? 18.766 -31.781 -1.449 1 93.5 198 ASP A CA 1
ATOM 1551 C C . ASP A 1 198 ? 17.438 -32.219 -2.059 1 93.5 198 ASP A C 1
ATOM 1553 O O . ASP A 1 198 ? 16.359 -31.891 -1.545 1 93.5 198 ASP A O 1
ATOM 1557 N N . GLY A 1 199 ? 17.562 -32.969 -3.184 1 97.25 199 GLY A N 1
ATOM 1558 C CA . GLY A 1 199 ? 16.391 -33.562 -3.795 1 97.25 199 GLY A CA 1
ATOM 1559 C C . GLY A 1 199 ? 15.742 -32.656 -4.84 1 97.25 199 GLY A C 1
ATOM 1560 O O . GLY A 1 199 ? 14.82 -33.094 -5.535 1 97.25 199 GLY A O 1
ATOM 1561 N N . ASP A 1 200 ? 16.219 -31.469 -4.98 1 98.31 200 ASP A N 1
ATOM 1562 C CA . ASP A 1 200 ? 15.617 -30.5 -5.891 1 98.31 200 ASP A CA 1
ATOM 1563 C C . ASP A 1 200 ? 15.711 -30.969 -7.34 1 98.31 200 ASP A C 1
ATOM 1565 O O . ASP A 1 200 ? 14.75 -30.844 -8.102 1 98.31 200 ASP A O 1
ATOM 1569 N N . ASP A 1 201 ? 16.875 -31.5 -7.707 1 98.31 201 ASP A N 1
ATOM 1570 C CA . ASP A 1 201 ? 17.062 -31.969 -9.078 1 98.31 201 ASP A CA 1
ATOM 1571 C C . ASP A 1 201 ? 16.094 -33.094 -9.406 1 98.31 201 ASP A C 1
ATOM 1573 O O . ASP A 1 201 ? 15.5 -33.125 -10.484 1 98.31 201 ASP A O 1
ATOM 1577 N N . GLU A 1 202 ? 15.93 -33.969 -8.469 1 98.31 202 GLU A N 1
ATOM 1578 C CA . GLU A 1 202 ? 15 -35.094 -8.664 1 98.31 202 GLU A CA 1
ATOM 1579 C C . GLU A 1 202 ? 13.562 -34.594 -8.789 1 98.31 202 GLU A C 1
ATOM 1581 O O . GLU A 1 202 ? 12.789 -35.125 -9.594 1 98.31 202 GLU A O 1
ATOM 1586 N N . ARG A 1 203 ? 13.219 -33.688 -8.008 1 98.44 203 ARG A N 1
ATOM 1587 C CA . ARG A 1 203 ? 11.883 -33.094 -8.078 1 98.44 203 ARG A CA 1
ATOM 1588 C C . ARG A 1 203 ? 11.648 -32.438 -9.43 1 98.44 203 ARG A C 1
ATOM 1590 O O . ARG A 1 203 ? 10.586 -32.594 -10.031 1 98.44 203 ARG A O 1
ATOM 1597 N N . LEU A 1 204 ? 12.641 -31.672 -9.836 1 98.69 204 LEU A N 1
ATOM 1598 C CA . LEU A 1 204 ? 12.531 -31.047 -11.148 1 98.69 204 LEU A CA 1
ATOM 1599 C C . LEU A 1 204 ? 12.391 -32.094 -12.242 1 98.69 204 LEU A C 1
ATOM 1601 O O . LEU A 1 204 ? 11.586 -31.938 -13.164 1 98.69 204 LEU A O 1
ATOM 1605 N N . ASP A 1 205 ? 13.195 -33.156 -12.148 1 98.62 205 ASP A N 1
ATOM 1606 C CA . ASP A 1 205 ? 13.094 -34.25 -13.117 1 98.62 205 ASP A CA 1
ATOM 1607 C C . ASP A 1 205 ? 11.688 -34.844 -13.133 1 98.62 205 ASP A C 1
ATOM 1609 O O . ASP A 1 205 ? 11.148 -35.156 -14.195 1 98.62 205 ASP A O 1
ATOM 1613 N N . ASP A 1 206 ? 11.148 -34.969 -11.984 1 98.62 206 ASP A N 1
ATOM 1614 C CA . ASP A 1 206 ? 9.781 -35.469 -11.875 1 98.62 206 ASP A CA 1
ATOM 1615 C C . ASP A 1 206 ? 8.805 -34.562 -12.602 1 98.62 206 ASP A C 1
ATOM 1617 O O . ASP A 1 206 ? 7.941 -35.031 -13.344 1 98.62 206 ASP A O 1
ATOM 1621 N N . PHE A 1 207 ? 8.93 -33.25 -12.375 1 98.38 207 PHE A N 1
ATOM 1622 C CA . PHE A 1 207 ? 8.07 -32.281 -13.055 1 98.38 207 PHE A CA 1
ATOM 1623 C C . PHE A 1 207 ? 8.203 -32.406 -14.562 1 98.38 207 PHE A C 1
ATOM 1625 O O . PHE A 1 207 ? 7.199 -32.531 -15.266 1 98.38 207 PHE A O 1
ATOM 1632 N N . LEU A 1 208 ? 9.438 -32.438 -15.086 1 97.94 208 LEU A N 1
ATOM 1633 C CA . LEU A 1 208 ? 9.719 -32.438 -16.516 1 97.94 208 LEU A CA 1
ATOM 1634 C C . LEU A 1 208 ? 9.211 -33.719 -17.172 1 97.94 208 LEU A C 1
ATOM 1636 O O . LEU A 1 208 ? 8.789 -33.719 -18.328 1 97.94 208 LEU A O 1
ATOM 1640 N N . ALA A 1 209 ? 9.172 -34.75 -16.406 1 97.38 209 ALA A N 1
ATOM 1641 C CA . ALA A 1 209 ? 8.844 -36.062 -16.969 1 97.38 209 ALA A CA 1
ATOM 1642 C C . ALA A 1 209 ? 7.34 -36.344 -16.891 1 97.38 209 ALA A C 1
ATOM 1644 O O . ALA A 1 209 ? 6.781 -37 -17.75 1 97.38 209 ALA A O 1
ATOM 1645 N N . ASN A 1 210 ? 6.711 -35.781 -15.852 1 96.81 210 ASN A N 1
ATOM 1646 C CA . ASN A 1 210 ? 5.418 -36.375 -15.531 1 96.81 210 ASN A CA 1
ATOM 1647 C C . ASN A 1 210 ? 4.305 -35.344 -15.539 1 96.81 210 ASN A C 1
ATOM 1649 O O . ASN A 1 210 ? 3.127 -35.688 -15.414 1 96.81 210 ASN A O 1
ATOM 1653 N N . PHE A 1 211 ? 4.602 -34.094 -15.602 1 95.31 211 PHE A N 1
ATOM 1654 C CA . PHE A 1 211 ? 3.566 -33.062 -15.672 1 95.31 211 PHE A CA 1
ATOM 1655 C C . PHE A 1 211 ? 3.398 -32.562 -17.094 1 95.31 211 PHE A C 1
ATOM 1657 O O . PHE A 1 211 ? 4.371 -32.125 -17.734 1 95.31 211 PHE A O 1
ATOM 1664 N N . ASP A 1 212 ? 2.207 -32.688 -17.641 1 92.38 212 ASP A N 1
ATOM 1665 C CA . ASP A 1 212 ? 1.863 -32.031 -18.906 1 92.38 212 ASP A CA 1
ATOM 1666 C C . ASP A 1 212 ? 1.472 -30.594 -18.672 1 92.38 212 ASP A C 1
ATOM 1668 O O . ASP A 1 212 ? 0.299 -30.281 -18.453 1 92.38 212 ASP A O 1
ATOM 1672 N N . THR A 1 213 ? 2.391 -29.688 -18.672 1 95.19 213 THR A N 1
ATOM 1673 C CA . THR A 1 213 ? 2.184 -28.281 -18.359 1 95.19 213 THR A CA 1
ATOM 1674 C C . THR A 1 213 ? 3.15 -27.406 -19.156 1 95.19 213 THR A C 1
ATOM 1676 O O . THR A 1 213 ? 4.227 -27.859 -19.547 1 95.19 213 THR A O 1
ATOM 1679 N N . PRO A 1 214 ? 2.775 -26.203 -19.406 1 96.62 214 PRO A N 1
ATOM 1680 C CA . PRO A 1 214 ? 3.662 -25.297 -20.156 1 96.62 214 PRO A CA 1
ATOM 1681 C C . PRO A 1 214 ? 4.578 -24.484 -19.234 1 96.62 214 PRO A C 1
ATOM 1683 O O . PRO A 1 214 ? 5.473 -23.781 -19.719 1 96.62 214 PRO A O 1
ATOM 1686 N N . VAL A 1 215 ? 4.422 -24.562 -17.953 1 98.38 215 VAL A N 1
ATOM 1687 C CA . VAL A 1 215 ? 5.098 -23.641 -17.047 1 98.38 215 VAL A CA 1
ATOM 1688 C C . VAL A 1 215 ? 5.621 -24.406 -15.836 1 98.38 215 VAL A C 1
ATOM 1690 O O . VAL A 1 215 ? 4.926 -25.266 -15.289 1 98.38 215 VAL A O 1
ATOM 1693 N N . ILE A 1 216 ? 6.762 -24.094 -15.414 1 98.5 216 ILE A N 1
ATOM 1694 C CA . ILE A 1 216 ? 7.293 -24.547 -14.125 1 98.5 216 ILE A CA 1
ATOM 1695 C C . ILE A 1 216 ? 7.676 -23.344 -13.281 1 98.5 216 ILE A C 1
ATOM 1697 O O . ILE A 1 216 ? 8.281 -22.391 -13.781 1 98.5 216 ILE A O 1
ATOM 1701 N N . SER A 1 217 ? 7.301 -23.391 -12.055 1 98.69 217 SER A N 1
ATOM 1702 C CA . SER A 1 217 ? 7.59 -22.281 -11.141 1 98.69 217 SER A CA 1
ATOM 1703 C C . SER A 1 217 ? 8.688 -22.656 -10.148 1 98.69 217 SER A C 1
ATOM 1705 O O . SER A 1 217 ? 8.797 -23.828 -9.742 1 98.69 217 SER A O 1
ATOM 1707 N N . PHE A 1 218 ? 9.516 -21.703 -9.82 1 98.69 218 PHE A N 1
ATOM 1708 C CA . PHE A 1 218 ? 10.562 -21.859 -8.812 1 98.69 218 PHE A CA 1
ATOM 1709 C C . PHE A 1 218 ? 10.398 -20.859 -7.688 1 98.69 218 PHE A C 1
ATOM 1711 O O . PHE A 1 218 ? 10.031 -19.703 -7.93 1 98.69 218 PHE A O 1
ATOM 1718 N N . SER A 1 219 ? 10.633 -21.219 -6.52 1 98.06 219 SER A N 1
ATOM 1719 C CA . SER A 1 219 ? 10.789 -20.375 -5.336 1 98.06 219 SER A CA 1
ATOM 1720 C C . SER A 1 219 ? 12.055 -20.734 -4.57 1 98.06 219 SER A C 1
ATOM 1722 O O . SER A 1 219 ? 12.359 -21.922 -4.383 1 98.06 219 SER A O 1
ATOM 1724 N N . PHE A 1 220 ? 12.852 -19.781 -4.168 1 98.38 220 PHE A N 1
ATOM 1725 C CA . PHE A 1 220 ? 14.148 -20.094 -3.559 1 98.38 220 PHE A CA 1
ATOM 1726 C C . PHE A 1 220 ? 14.539 -19 -2.562 1 98.38 220 PHE A C 1
ATOM 1728 O O . PHE A 1 220 ? 14.375 -17.812 -2.836 1 98.38 220 PHE A O 1
ATOM 1735 N N . ARG A 1 221 ? 15.039 -19.438 -1.46 1 96.62 221 ARG A N 1
ATOM 1736 C CA . ARG A 1 221 ? 15.469 -18.531 -0.404 1 96.62 221 ARG A CA 1
ATOM 1737 C C . ARG A 1 221 ? 16.875 -18.016 -0.672 1 96.62 221 ARG A C 1
ATOM 1739 O O . ARG A 1 221 ? 17.234 -16.922 -0.212 1 96.62 221 ARG A O 1
ATOM 1746 N N . HIS A 1 222 ? 17.641 -18.812 -1.37 1 96.25 222 HIS A N 1
ATOM 1747 C CA . HIS A 1 222 ? 19.016 -18.484 -1.733 1 96.25 222 HIS A CA 1
ATOM 1748 C C . HIS A 1 222 ? 19.266 -18.703 -3.225 1 96.25 222 HIS A C 1
ATOM 1750 O O . HIS A 1 222 ? 18.547 -19.484 -3.867 1 96.25 222 HIS A O 1
ATOM 1756 N N . THR A 1 223 ? 20.219 -18.047 -3.715 1 96.5 223 THR A N 1
ATOM 1757 C CA . THR A 1 223 ? 20.438 -18.094 -5.156 1 96.5 223 THR A CA 1
ATOM 1758 C C . THR A 1 223 ? 21.422 -19.188 -5.523 1 96.5 223 THR A C 1
ATOM 1760 O O . THR A 1 223 ? 21.688 -19.422 -6.703 1 96.5 223 THR A O 1
ATOM 1763 N N . ASP A 1 224 ? 21.953 -19.844 -4.578 1 96.19 224 ASP A N 1
ATOM 1764 C CA . ASP A 1 224 ? 23.047 -20.766 -4.855 1 96.19 224 ASP A CA 1
ATOM 1765 C C . ASP A 1 224 ? 22.547 -22.203 -4.949 1 96.19 224 ASP A C 1
ATOM 1767 O O . ASP A 1 224 ? 23.344 -23.156 -4.961 1 96.19 224 ASP A O 1
ATOM 1771 N N . TYR A 1 225 ? 21.297 -22.438 -4.969 1 97.5 225 TYR A N 1
ATOM 1772 C CA . TYR A 1 225 ? 20.781 -23.781 -5.191 1 97.5 225 TYR A CA 1
ATOM 1773 C C . TYR A 1 225 ? 21.188 -24.312 -6.562 1 97.5 225 TYR A C 1
ATOM 1775 O O . TYR A 1 225 ? 21 -23.625 -7.574 1 97.5 225 TYR A O 1
ATOM 1783 N N . HIS A 1 226 ? 21.672 -25.5 -6.645 1 97.38 226 HIS A N 1
ATOM 1784 C CA . HIS A 1 226 ? 22.141 -26.109 -7.883 1 97.38 226 HIS A CA 1
ATOM 1785 C C . HIS A 1 226 ? 21.031 -26.141 -8.93 1 97.38 226 HIS A C 1
ATOM 1787 O O . HIS A 1 226 ? 21.281 -25.875 -10.109 1 97.38 226 HIS A O 1
ATOM 1793 N N . VAL A 1 227 ? 19.891 -26.406 -8.531 1 98.31 227 VAL A N 1
ATOM 1794 C CA . VAL A 1 227 ? 18.781 -26.656 -9.445 1 98.31 227 VAL A CA 1
ATOM 1795 C C . VAL A 1 227 ? 18.469 -25.391 -10.227 1 98.31 227 VAL A C 1
ATOM 1797 O O . VAL A 1 227 ? 17.906 -25.438 -11.328 1 98.31 227 VAL A O 1
ATOM 1800 N N . LEU A 1 228 ? 18.766 -24.25 -9.656 1 98.31 228 LEU A N 1
ATOM 1801 C CA . LEU A 1 228 ? 18.5 -22.984 -10.336 1 98.31 228 LEU A CA 1
ATOM 1802 C C . LEU A 1 228 ? 19.328 -22.859 -11.609 1 98.31 228 LEU A C 1
ATOM 1804 O O . LEU A 1 228 ? 18.938 -22.141 -12.539 1 98.31 228 LEU A O 1
ATOM 1808 N N . ARG A 1 229 ? 20.391 -23.531 -11.773 1 97.5 229 ARG A N 1
ATOM 1809 C CA . ARG A 1 229 ? 21.203 -23.547 -12.977 1 97.5 229 ARG A CA 1
ATOM 1810 C C . ARG A 1 229 ? 20.516 -24.297 -14.109 1 97.5 229 ARG A C 1
ATOM 1812 O O . ARG A 1 229 ? 20.891 -24.156 -15.273 1 97.5 229 ARG A O 1
ATOM 1819 N N . ARG A 1 230 ? 19.531 -25.047 -13.719 1 98.31 230 ARG A N 1
ATOM 1820 C CA . ARG A 1 230 ? 18.828 -25.859 -14.703 1 98.31 230 ARG A CA 1
ATOM 1821 C C . ARG A 1 230 ? 17.656 -25.078 -15.312 1 98.31 230 ARG A C 1
ATOM 1823 O O . ARG A 1 230 ? 16.938 -25.609 -16.172 1 98.31 230 ARG A O 1
ATOM 1830 N N . ILE A 1 231 ? 17.453 -23.859 -14.922 1 98.12 231 ILE A N 1
ATOM 1831 C CA . ILE A 1 231 ? 16.391 -23.047 -15.5 1 98.12 231 ILE A CA 1
ATOM 1832 C C . ILE A 1 231 ? 16.578 -22.938 -17 1 98.12 231 ILE A C 1
ATOM 1834 O O . ILE A 1 231 ? 15.609 -23 -17.766 1 98.12 231 ILE A O 1
ATOM 1838 N N . LYS A 1 232 ? 17.812 -22.781 -17.438 1 96.25 232 LYS A N 1
ATOM 1839 C CA . LYS A 1 232 ? 18.094 -22.75 -18.875 1 96.25 232 LYS A CA 1
ATOM 1840 C C . LYS A 1 232 ? 17.594 -24.031 -19.547 1 96.25 232 LYS A C 1
ATOM 1842 O O . LYS A 1 232 ? 17.031 -23.984 -20.641 1 96.25 232 LYS A O 1
ATOM 1847 N N . GLU A 1 233 ? 17.906 -25.141 -18.906 1 97.06 233 GLU A N 1
ATOM 1848 C CA . GLU A 1 233 ? 17.438 -26.422 -19.422 1 97.06 233 GLU A CA 1
ATOM 1849 C C . GLU A 1 233 ? 15.922 -26.453 -19.531 1 97.06 233 GLU A C 1
ATOM 1851 O O . GLU A 1 233 ? 15.375 -26.922 -20.531 1 97.06 233 GLU A O 1
ATOM 1856 N N . VAL A 1 234 ? 15.25 -25.984 -18.516 1 97.75 234 VAL A N 1
ATOM 1857 C CA . VAL A 1 234 ? 13.797 -25.938 -18.484 1 97.75 234 VAL A CA 1
ATOM 1858 C C . VAL A 1 234 ? 13.273 -25.109 -19.656 1 97.75 234 VAL A C 1
ATOM 1860 O O . VAL A 1 234 ? 12.383 -25.562 -20.375 1 97.75 234 VAL A O 1
ATOM 1863 N N . ARG A 1 235 ? 13.852 -24.016 -19.891 1 96.56 235 ARG A N 1
ATOM 1864 C CA . ARG A 1 235 ? 13.43 -23.125 -20.969 1 96.56 235 ARG A CA 1
ATOM 1865 C C . ARG A 1 235 ? 13.734 -23.75 -22.344 1 96.56 235 ARG A C 1
ATOM 1867 O O . ARG A 1 235 ? 12.922 -23.641 -23.266 1 96.56 235 ARG A O 1
ATOM 1874 N N . ASP A 1 236 ? 14.883 -24.359 -22.469 1 95.38 236 ASP A N 1
ATOM 1875 C CA . ASP A 1 236 ? 15.273 -24.984 -23.734 1 95.38 236 ASP A CA 1
ATOM 1876 C C . ASP A 1 236 ? 14.312 -26.109 -24.094 1 95.38 236 ASP A C 1
ATOM 1878 O O . ASP A 1 236 ? 14.156 -26.438 -25.281 1 95.38 236 ASP A O 1
ATOM 1882 N N . LYS A 1 237 ? 13.734 -26.688 -23.109 1 95.69 237 LYS A N 1
ATOM 1883 C CA . LYS A 1 237 ? 12.789 -27.781 -23.344 1 95.69 237 LYS A CA 1
ATOM 1884 C C . LYS A 1 237 ? 11.406 -27.25 -23.688 1 95.69 237 LYS A C 1
ATOM 1886 O O . LYS A 1 237 ? 10.469 -28.016 -23.891 1 95.69 237 LYS A O 1
ATOM 1891 N N . GLY A 1 238 ? 11.273 -25.969 -23.625 1 94.56 238 GLY A N 1
ATOM 1892 C CA . GLY A 1 238 ? 10.047 -25.359 -24.109 1 94.56 238 GLY A CA 1
ATOM 1893 C C . GLY A 1 238 ? 9.117 -24.906 -23 1 94.56 238 GLY A C 1
ATOM 1894 O O . GLY A 1 238 ? 8.008 -24.438 -23.266 1 94.56 238 GLY A O 1
ATOM 1895 N N . TYR A 1 239 ? 9.547 -25.062 -21.734 1 97.25 239 TYR A N 1
ATOM 1896 C CA . TYR A 1 239 ? 8.742 -24.594 -20.609 1 97.25 239 TYR A CA 1
ATOM 1897 C C . TYR A 1 239 ? 8.961 -23.109 -20.344 1 97.25 239 TYR A C 1
ATOM 1899 O O . TYR A 1 239 ? 10.047 -22.594 -20.594 1 97.25 239 TYR A O 1
ATOM 1907 N N . HIS A 1 240 ? 7.949 -22.484 -19.969 1 98.19 240 HIS A N 1
ATOM 1908 C CA . HIS A 1 240 ? 8.109 -21.141 -19.391 1 98.19 240 HIS A CA 1
ATOM 1909 C C . HIS A 1 240 ? 8.43 -21.219 -17.906 1 98.19 240 HIS A C 1
ATOM 1911 O O . HIS A 1 240 ? 8.07 -22.188 -17.234 1 98.19 240 HIS A O 1
ATOM 1917 N N . VAL A 1 241 ? 9.109 -20.188 -17.422 1 98.5 241 VAL A N 1
ATOM 1918 C CA . VAL A 1 241 ? 9.547 -20.172 -16.031 1 98.5 241 VAL A CA 1
ATOM 1919 C C . VAL A 1 241 ? 8.828 -19.062 -15.281 1 98.5 241 VAL A C 1
ATOM 1921 O O . VAL A 1 241 ? 8.828 -17.906 -15.711 1 98.5 241 VAL A O 1
ATOM 1924 N N . TRP A 1 242 ? 8.148 -19.438 -14.18 1 98.69 242 TRP A N 1
ATOM 1925 C CA . TRP A 1 242 ? 7.5 -18.516 -13.25 1 98.69 242 TRP A CA 1
ATOM 1926 C C . TRP A 1 242 ? 8.359 -18.297 -12.008 1 98.69 242 TRP A C 1
ATOM 1928 O O . TRP A 1 242 ? 8.594 -19.234 -11.234 1 98.69 242 TRP A O 1
ATOM 1938 N N . LEU A 1 243 ? 8.828 -17.078 -11.812 1 98.62 243 LEU A N 1
ATOM 1939 C CA . LEU A 1 243 ? 9.555 -16.688 -10.617 1 98.62 243 LEU A CA 1
ATOM 1940 C C . LEU A 1 243 ? 8.766 -15.656 -9.812 1 98.62 243 LEU A C 1
ATOM 1942 O O . LEU A 1 243 ? 7.801 -15.078 -10.312 1 98.62 243 LEU A O 1
ATOM 1946 N N . ASN A 1 244 ? 9.18 -15.43 -8.539 1 98.06 244 ASN A N 1
ATOM 1947 C CA . ASN A 1 244 ? 8.477 -14.547 -7.613 1 98.06 244 ASN A CA 1
ATOM 1948 C C . ASN A 1 244 ? 9.312 -13.328 -7.25 1 98.06 244 ASN A C 1
ATOM 1950 O O . ASN A 1 244 ? 10.516 -13.445 -7.008 1 98.06 244 ASN A O 1
ATOM 1954 N N . SER A 1 245 ? 8.672 -12.18 -7.238 1 97.69 245 SER A N 1
ATOM 1955 C CA . SER A 1 245 ? 9.328 -11 -6.684 1 97.69 245 SER A CA 1
ATOM 1956 C C . SER A 1 245 ? 8.734 -10.617 -5.332 1 97.69 245 SER A C 1
ATOM 1958 O O . SER A 1 245 ? 9.023 -9.547 -4.801 1 97.69 245 SER A O 1
ATOM 1960 N N . LEU A 1 246 ? 7.957 -11.391 -4.75 1 94.94 246 LEU A N 1
ATOM 1961 C CA . LEU A 1 246 ? 7.242 -11.117 -3.506 1 94.94 246 LEU A CA 1
ATOM 1962 C C . LEU A 1 246 ? 8.211 -10.734 -2.395 1 94.94 246 LEU A C 1
ATOM 1964 O O . LEU A 1 246 ? 8.883 -9.703 -2.477 1 94.94 246 LEU A O 1
ATOM 1968 N N . TRP A 1 247 ? 8.375 -11.539 -1.403 1 91.38 247 TRP A N 1
ATOM 1969 C CA . TRP A 1 247 ? 9.297 -11.266 -0.303 1 91.38 247 TRP A CA 1
ATOM 1970 C C . TRP A 1 247 ? 10.625 -11.992 -0.512 1 91.38 247 TRP A C 1
ATOM 1972 O O . TRP A 1 247 ? 10.703 -12.93 -1.305 1 91.38 247 TRP A O 1
ATOM 1982 N N . SER A 1 248 ? 11.57 -11.633 0.196 1 91.88 248 SER A N 1
ATOM 1983 C CA . SER A 1 248 ? 12.945 -12.047 -0.045 1 91.88 248 SER A CA 1
ATOM 1984 C C . SER A 1 248 ? 13.094 -13.562 0.065 1 91.88 248 SER A C 1
ATOM 1986 O O . SER A 1 248 ? 13.938 -14.164 -0.604 1 91.88 248 SER A O 1
ATOM 1988 N N . THR A 1 249 ? 12.281 -14.219 0.788 1 92.75 249 THR A N 1
ATOM 1989 C CA . THR A 1 249 ? 12.422 -15.648 1.029 1 92.75 249 THR A CA 1
ATOM 1990 C C . THR A 1 249 ? 12.055 -16.438 -0.219 1 92.75 249 THR A C 1
ATOM 1992 O O . THR A 1 249 ? 12.312 -17.641 -0.293 1 92.75 249 THR A O 1
ATOM 1995 N N . PHE A 1 250 ? 11.547 -15.742 -1.272 1 95.69 250 PHE A N 1
ATOM 1996 C CA . PHE A 1 250 ? 11.078 -16.469 -2.447 1 95.69 250 PHE A CA 1
ATOM 1997 C C . PHE A 1 250 ? 11.992 -16.203 -3.643 1 95.69 250 PHE A C 1
ATOM 1999 O O . PHE A 1 250 ? 11.766 -16.75 -4.727 1 95.69 250 PHE A O 1
ATOM 2006 N N . ASN A 1 251 ? 13.008 -15.422 -3.521 1 97.62 251 ASN A N 1
ATOM 2007 C CA . ASN A 1 251 ? 13.727 -14.969 -4.707 1 97.62 251 ASN A CA 1
ATOM 2008 C C . ASN A 1 251 ? 15.18 -14.625 -4.387 1 97.62 251 ASN A C 1
ATOM 2010 O O . ASN A 1 251 ? 15.844 -13.938 -5.164 1 97.62 251 ASN A O 1
ATOM 2014 N N . GLY A 1 252 ? 15.641 -14.992 -3.246 1 96.12 252 GLY A N 1
ATOM 2015 C CA . GLY A 1 252 ? 17.031 -14.766 -2.887 1 96.12 252 GLY A CA 1
ATOM 2016 C C . GLY A 1 252 ? 17.375 -13.305 -2.699 1 96.12 252 GLY A C 1
ATOM 2017 O O . GLY A 1 252 ? 18.5 -12.883 -2.955 1 96.12 252 GLY A O 1
ATOM 2018 N N . GLY A 1 253 ? 16.391 -12.484 -2.393 1 95.56 253 GLY A N 1
ATOM 2019 C CA . GLY A 1 253 ? 16.641 -11.086 -2.09 1 95.56 253 GLY A CA 1
ATOM 2020 C C . GLY A 1 253 ? 16.281 -10.156 -3.236 1 95.56 253 GLY A C 1
ATOM 2021 O O . GLY A 1 253 ? 16.359 -8.938 -3.1 1 95.56 253 GLY A O 1
ATOM 2022 N N . HIS A 1 254 ? 15.875 -10.688 -4.375 1 97.25 254 HIS A N 1
ATOM 2023 C CA . HIS A 1 254 ? 15.461 -9.898 -5.527 1 97.25 254 HIS A CA 1
ATOM 2024 C C . HIS A 1 254 ? 13.953 -9.664 -5.516 1 97.25 254 HIS A C 1
ATOM 2026 O O . HIS A 1 254 ? 13.25 -10.094 -6.43 1 97.25 254 HIS A O 1
ATOM 2032 N N . ASP A 1 255 ? 13.531 -8.922 -4.422 1 96 255 ASP A N 1
ATOM 2033 C CA . ASP A 1 255 ? 12.117 -8.859 -4.07 1 96 255 ASP A CA 1
ATOM 2034 C C . ASP A 1 255 ? 11.516 -7.508 -4.465 1 96 255 ASP A C 1
ATOM 2036 O O . ASP A 1 255 ? 12.219 -6.645 -5.004 1 96 255 ASP A O 1
ATOM 2040 N N . ASP A 1 256 ? 10.281 -7.359 -4.273 1 94.81 256 ASP A N 1
ATOM 2041 C CA . ASP A 1 256 ? 9.516 -6.168 -4.617 1 94.81 256 ASP A CA 1
ATOM 2042 C C . ASP A 1 256 ? 10.023 -4.949 -3.846 1 94.81 256 ASP A C 1
ATOM 2044 O O . ASP A 1 256 ? 9.992 -3.828 -4.359 1 94.81 256 ASP A O 1
ATOM 2048 N N . GLU A 1 257 ? 10.406 -5.16 -2.617 1 91.44 257 GLU A N 1
ATOM 2049 C CA . GLU A 1 257 ? 10.93 -4.035 -1.848 1 91.44 257 GLU A CA 1
ATOM 2050 C C . GLU A 1 257 ? 12.203 -3.479 -2.477 1 91.44 257 GLU A C 1
ATOM 2052 O O . GLU A 1 257 ? 12.398 -2.264 -2.525 1 91.44 257 GLU A O 1
ATOM 2057 N N . LEU A 1 258 ? 13.078 -4.387 -2.957 1 92.12 258 LEU A N 1
ATOM 2058 C CA . LEU A 1 258 ? 14.273 -3.953 -3.664 1 92.12 258 LEU A CA 1
ATOM 2059 C C . LEU A 1 258 ? 13.906 -3.219 -4.949 1 92.12 258 LEU A C 1
ATOM 2061 O O . LEU A 1 258 ? 14.594 -2.27 -5.344 1 92.12 258 LEU A O 1
ATOM 2065 N N . ALA A 1 259 ? 12.844 -3.617 -5.559 1 93.19 259 ALA A N 1
ATOM 2066 C CA . ALA A 1 259 ? 12.445 -3.059 -6.848 1 93.19 259 ALA A CA 1
ATOM 2067 C C . ALA A 1 259 ? 12.125 -1.572 -6.727 1 93.19 259 ALA A C 1
ATOM 2069 O O . ALA A 1 259 ? 12.266 -0.819 -7.691 1 93.19 259 ALA A O 1
ATOM 2070 N N . TYR A 1 260 ? 11.695 -1.127 -5.582 1 84 260 TYR A N 1
ATOM 2071 C CA . TYR A 1 260 ? 11.406 0.288 -5.379 1 84 260 TYR A CA 1
ATOM 2072 C C . TYR A 1 260 ? 12.688 1.118 -5.441 1 84 260 TYR A C 1
ATOM 2074 O O . TYR A 1 260 ? 12.656 2.279 -5.855 1 84 260 TYR A O 1
ATOM 2082 N N . GLU A 1 261 ? 13.711 0.484 -5.051 1 84.38 261 GLU A N 1
ATOM 2083 C CA . GLU A 1 261 ? 14.984 1.195 -5.004 1 84.38 261 GLU A CA 1
ATOM 2084 C C . GLU A 1 261 ? 15.812 0.931 -6.258 1 84.38 261 GLU A C 1
ATOM 2086 O O . GLU A 1 261 ? 16.453 1.84 -6.789 1 84.38 261 GLU A O 1
ATOM 2091 N N . ASN A 1 262 ? 15.773 -0.279 -6.676 1 91.56 262 ASN A N 1
ATOM 2092 C CA . ASN A 1 262 ? 16.578 -0.75 -7.793 1 91.56 262 ASN A CA 1
ATOM 2093 C C . ASN A 1 262 ? 15.859 -1.834 -8.586 1 91.56 262 ASN A C 1
ATOM 2095 O O . ASN A 1 262 ? 16.156 -3.021 -8.438 1 91.56 262 ASN A O 1
ATOM 2099 N N . PRO A 1 263 ? 15.016 -1.37 -9.445 1 93.81 263 PRO A N 1
ATOM 2100 C CA . PRO A 1 263 ? 14.219 -2.361 -10.164 1 93.81 263 PRO A CA 1
ATOM 2101 C C . PRO A 1 263 ? 15.07 -3.295 -11.023 1 93.81 263 PRO A C 1
ATOM 2103 O O . PRO A 1 263 ? 14.695 -4.449 -11.242 1 93.81 263 PRO A O 1
ATOM 2106 N N . ALA A 1 264 ? 16.203 -2.871 -11.555 1 95.44 264 ALA A N 1
ATOM 2107 C CA . ALA A 1 264 ? 17.062 -3.721 -12.359 1 95.44 264 ALA A CA 1
ATOM 2108 C C . ALA A 1 264 ? 17.594 -4.902 -11.547 1 95.44 264 ALA A C 1
ATOM 2110 O O . ALA A 1 264 ? 17.641 -6.027 -12.047 1 95.44 264 ALA A O 1
ATOM 2111 N N . GLU A 1 265 ? 17.906 -4.656 -10.289 1 96.44 265 GLU A N 1
ATOM 2112 C CA . GLU A 1 265 ? 18.453 -5.703 -9.438 1 96.44 265 GLU A CA 1
ATOM 2113 C C . GLU A 1 265 ? 17.359 -6.605 -8.891 1 96.44 265 GLU A C 1
ATOM 2115 O O . GLU A 1 265 ? 17.641 -7.684 -8.359 1 96.44 265 GLU A O 1
ATOM 2120 N N . ALA A 1 266 ? 16.188 -6.125 -8.961 1 96.94 266 ALA A N 1
ATOM 2121 C CA . ALA A 1 266 ? 15.047 -6.945 -8.547 1 96.94 266 ALA A CA 1
ATOM 2122 C C . ALA A 1 266 ? 14.43 -7.66 -9.742 1 96.94 266 ALA A C 1
ATOM 2124 O O . ALA A 1 266 ? 14.727 -8.828 -10.008 1 96.94 266 ALA A O 1
ATOM 2125 N N . TYR A 1 267 ? 13.664 -6.883 -10.539 1 98.19 267 TYR A N 1
ATOM 2126 C CA . TYR A 1 267 ? 12.945 -7.445 -11.672 1 98.19 267 TYR A CA 1
ATOM 2127 C C . TYR A 1 267 ? 13.898 -7.836 -12.789 1 98.19 267 TYR A C 1
ATOM 2129 O O . TYR A 1 267 ? 13.758 -8.906 -13.391 1 98.19 267 TYR A O 1
ATOM 2137 N N . GLY A 1 268 ? 14.844 -6.945 -13.125 1 97.38 268 GLY A N 1
ATOM 2138 C CA . GLY A 1 268 ? 15.805 -7.258 -14.164 1 97.38 268 GLY A CA 1
ATOM 2139 C C . GLY A 1 268 ? 16.594 -8.523 -13.883 1 97.38 268 GLY A C 1
ATOM 2140 O O . GLY A 1 268 ? 16.812 -9.336 -14.789 1 97.38 268 GLY A O 1
ATOM 2141 N N . TRP A 1 269 ? 17 -8.703 -12.68 1 97.81 269 TRP A N 1
ATOM 2142 C CA . TRP A 1 269 ? 17.734 -9.898 -12.289 1 97.81 269 TRP A CA 1
ATOM 2143 C C . TRP A 1 269 ? 16.906 -11.156 -12.523 1 97.81 269 TRP A C 1
ATOM 2145 O O . TRP A 1 269 ? 17.406 -12.148 -13.047 1 97.81 269 TRP A O 1
ATOM 2155 N N . LEU A 1 270 ? 15.641 -11.109 -12.125 1 98.06 270 LEU A N 1
ATOM 2156 C CA . LEU A 1 270 ? 14.75 -12.25 -12.328 1 98.06 270 LEU A CA 1
ATOM 2157 C C . LEU A 1 270 ? 14.617 -12.578 -13.812 1 98.06 270 LEU A C 1
ATOM 2159 O O . LEU A 1 270 ? 14.625 -13.75 -14.195 1 98.06 270 LEU A O 1
ATOM 2163 N N . ILE A 1 271 ? 14.484 -11.539 -14.602 1 97.12 271 ILE A N 1
ATOM 2164 C CA . ILE A 1 271 ? 14.352 -11.711 -16.047 1 97.12 271 ILE A CA 1
ATOM 2165 C C . ILE A 1 271 ? 15.625 -12.344 -16.609 1 97.12 271 ILE A C 1
ATOM 2167 O O . ILE A 1 271 ? 15.555 -13.289 -17.391 1 97.12 271 ILE A O 1
ATOM 2171 N N . ASP A 1 272 ? 16.734 -11.852 -16.172 1 96.06 272 ASP A N 1
ATOM 2172 C CA . ASP A 1 272 ? 18.016 -12.391 -16.609 1 96.06 272 ASP A CA 1
ATOM 2173 C C . ASP A 1 272 ? 18.172 -13.852 -16.203 1 96.06 272 ASP A C 1
ATOM 2175 O O . ASP A 1 272 ? 18.812 -14.641 -16.906 1 96.06 272 ASP A O 1
ATOM 2179 N N . MET A 1 273 ? 17.594 -14.18 -15.102 1 96.19 273 MET A N 1
ATOM 2180 C CA . MET A 1 273 ? 17.641 -15.555 -14.602 1 96.19 273 MET A CA 1
ATOM 2181 C C . MET A 1 273 ? 16.766 -16.469 -15.461 1 96.19 273 MET A C 1
ATOM 2183 O O . MET A 1 273 ? 16.906 -17.688 -15.398 1 96.19 273 MET A O 1
ATOM 2187 N N . GLY A 1 274 ? 15.766 -15.844 -16.172 1 95.88 274 GLY A N 1
ATOM 2188 C CA . GLY A 1 274 ? 14.977 -16.625 -17.094 1 95.88 274 GLY A CA 1
ATOM 2189 C C . GLY A 1 274 ? 13.484 -16.531 -16.844 1 95.88 274 GLY A C 1
ATOM 2190 O O . GLY A 1 274 ? 12.703 -17.312 -17.391 1 95.88 274 GLY A O 1
ATOM 2191 N N . ALA A 1 275 ? 13.078 -15.555 -16.078 1 97.31 275 ALA A N 1
ATOM 2192 C CA . ALA A 1 275 ? 11.656 -15.43 -15.758 1 97.31 275 ALA A CA 1
ATOM 2193 C C . ALA A 1 275 ? 10.844 -15.047 -16.984 1 97.31 275 ALA A C 1
ATOM 2195 O O . ALA A 1 275 ? 11.094 -14.016 -17.609 1 97.31 275 ALA A O 1
ATOM 2196 N N . ASP A 1 276 ? 9.891 -15.859 -17.328 1 97.75 276 ASP A N 1
ATOM 2197 C CA . ASP A 1 276 ? 8.875 -15.539 -18.328 1 97.75 276 ASP A CA 1
ATOM 2198 C C . ASP A 1 276 ? 7.625 -14.969 -17.672 1 97.75 276 ASP A C 1
ATOM 2200 O O . ASP A 1 276 ? 6.801 -14.336 -18.344 1 97.75 276 ASP A O 1
ATOM 2204 N N . MET A 1 277 ? 7.465 -15.312 -16.438 1 98.38 277 MET A N 1
ATOM 2205 C CA . MET A 1 277 ? 6.367 -14.836 -15.609 1 98.38 277 MET A CA 1
ATOM 2206 C C . MET A 1 277 ? 6.883 -14.359 -14.25 1 98.38 277 MET A C 1
ATOM 2208 O O . MET A 1 277 ? 7.758 -15 -13.656 1 98.38 277 MET A O 1
ATOM 2212 N N . ILE A 1 278 ? 6.383 -13.227 -13.789 1 98.69 278 ILE A N 1
ATOM 2213 C CA . ILE A 1 278 ? 6.797 -12.711 -12.484 1 98.69 278 ILE A CA 1
ATOM 2214 C C . ILE A 1 278 ? 5.57 -12.477 -11.609 1 98.69 278 ILE A C 1
ATOM 2216 O O . ILE A 1 278 ? 4.637 -11.773 -12.016 1 98.69 278 ILE A O 1
ATOM 2220 N N . PHE A 1 279 ? 5.562 -13.141 -10.484 1 98.75 279 PHE A N 1
ATOM 2221 C CA . PHE A 1 279 ? 4.547 -13.016 -9.445 1 98.75 279 PHE A CA 1
ATOM 2222 C C . PHE A 1 279 ? 4.91 -11.914 -8.453 1 98.75 279 PHE A C 1
ATOM 2224 O O . PHE A 1 279 ? 5.922 -12.008 -7.758 1 98.75 279 PHE A O 1
ATOM 2231 N N . THR A 1 280 ? 4.031 -10.867 -8.328 1 97.62 280 THR A N 1
ATOM 2232 C CA . THR A 1 280 ? 4.48 -9.648 -7.664 1 97.62 280 THR A CA 1
ATOM 2233 C C . THR A 1 280 ? 3.381 -9.094 -6.758 1 97.62 280 THR A C 1
ATOM 2235 O O . THR A 1 280 ? 2.193 -9.297 -7.016 1 97.62 280 THR A O 1
ATOM 2238 N N . ASP A 1 281 ? 3.812 -8.344 -5.742 1 95.31 281 ASP A N 1
ATOM 2239 C CA . ASP A 1 281 ? 2.914 -7.562 -4.898 1 95.31 281 ASP A CA 1
ATOM 2240 C C . ASP A 1 281 ? 2.77 -6.137 -5.426 1 95.31 281 ASP A C 1
ATOM 2242 O O . ASP A 1 281 ? 1.925 -5.375 -4.949 1 95.31 281 ASP A O 1
ATOM 2246 N N . HIS A 1 282 ? 3.564 -5.812 -6.371 1 93.31 282 HIS A N 1
ATOM 2247 C CA . HIS A 1 282 ? 3.543 -4.469 -6.938 1 93.31 282 HIS A CA 1
ATOM 2248 C C . HIS A 1 282 ? 3.377 -4.512 -8.453 1 93.31 282 HIS A C 1
ATOM 2250 O O . HIS A 1 282 ? 4.266 -4.082 -9.195 1 93.31 282 HIS A O 1
ATOM 2256 N N . PRO A 1 283 ? 2.195 -4.902 -8.812 1 96.19 283 PRO A N 1
ATOM 2257 C CA . PRO A 1 283 ? 2.004 -5.082 -10.25 1 96.19 283 PRO A CA 1
ATOM 2258 C C . PRO A 1 283 ? 2.178 -3.785 -11.039 1 96.19 283 PRO A C 1
ATOM 2260 O O . PRO A 1 283 ? 2.686 -3.803 -12.164 1 96.19 283 PRO A O 1
ATOM 2263 N N . ALA A 1 284 ? 1.787 -2.666 -10.516 1 91.5 284 ALA A N 1
ATOM 2264 C CA . ALA A 1 284 ? 1.961 -1.404 -11.234 1 91.5 284 ALA A CA 1
ATOM 2265 C C . ALA A 1 284 ? 3.439 -1.103 -11.461 1 91.5 284 ALA A C 1
ATOM 2267 O O . ALA A 1 284 ? 3.828 -0.664 -12.547 1 91.5 284 ALA A O 1
ATOM 2268 N N . LEU A 1 285 ? 4.219 -1.295 -10.422 1 91.62 285 LEU A N 1
ATOM 2269 C CA . LEU A 1 285 ? 5.656 -1.062 -10.523 1 91.62 285 LEU A CA 1
ATOM 2270 C C . LEU A 1 285 ? 6.285 -1.978 -11.562 1 91.62 285 LEU A C 1
ATOM 2272 O O . LEU A 1 285 ? 7.117 -1.537 -12.359 1 91.62 285 LEU A O 1
ATOM 2276 N N . LEU A 1 286 ? 5.883 -3.207 -11.57 1 96.62 286 LEU A N 1
ATOM 2277 C CA . LEU A 1 286 ? 6.418 -4.168 -12.523 1 96.62 286 LEU A CA 1
ATOM 2278 C C . LEU A 1 286 ? 5.98 -3.822 -13.945 1 96.62 286 LEU A C 1
ATOM 2280 O O . LEU A 1 286 ? 6.793 -3.854 -14.875 1 96.62 286 LEU A O 1
ATOM 2284 N N . VAL A 1 287 ? 4.742 -3.488 -14.109 1 96.12 287 VAL A N 1
ATOM 2285 C CA . VAL A 1 287 ? 4.242 -3.111 -15.43 1 96.12 287 VAL A CA 1
ATOM 2286 C C . VAL A 1 287 ? 5.016 -1.901 -15.953 1 96.12 287 VAL A C 1
ATOM 2288 O O . VAL A 1 287 ? 5.43 -1.874 -17.109 1 96.12 287 VAL A O 1
ATOM 2291 N N . ASP A 1 288 ? 5.195 -0.944 -15.109 1 91.88 288 ASP A N 1
ATOM 2292 C CA . ASP A 1 288 ? 5.941 0.251 -15.492 1 91.88 288 ASP A CA 1
ATOM 2293 C C . ASP A 1 288 ? 7.371 -0.101 -15.898 1 91.88 288 ASP A C 1
ATOM 2295 O O . ASP A 1 288 ? 7.879 0.417 -16.891 1 91.88 288 ASP A O 1
ATOM 2299 N N . TYR A 1 289 ? 8 -0.932 -15.102 1 95.62 289 TYR A N 1
ATOM 2300 C CA . TYR A 1 289 ? 9.359 -1.355 -15.398 1 95.62 289 TYR A CA 1
ATOM 2301 C C . TYR A 1 289 ? 9.438 -2.023 -16.766 1 95.62 289 TYR A C 1
ATOM 2303 O O . TYR A 1 289 ? 10.328 -1.718 -17.562 1 95.62 289 TYR A O 1
ATOM 2311 N N . LEU A 1 290 ? 8.477 -2.887 -17.031 1 96.06 290 LEU A N 1
ATOM 2312 C CA . LEU A 1 290 ? 8.477 -3.672 -18.266 1 96.06 290 LEU A CA 1
ATOM 2313 C C . LEU A 1 290 ? 8.133 -2.799 -19.469 1 96.06 290 LEU A C 1
ATOM 2315 O O . LEU A 1 290 ? 8.547 -3.094 -20.594 1 96.06 290 LEU A O 1
ATOM 2319 N N . THR A 1 291 ? 7.367 -1.763 -19.219 1 90.94 291 THR A N 1
ATOM 2320 C CA . THR A 1 291 ? 6.992 -0.854 -20.297 1 90.94 291 THR A CA 1
ATOM 2321 C C . THR A 1 291 ? 8.141 0.084 -20.641 1 90.94 291 THR A C 1
ATOM 2323 O O . THR A 1 291 ? 8.367 0.395 -21.812 1 90.94 291 THR A O 1
ATOM 2326 N N . ASN A 1 292 ? 8.867 0.632 -19.609 1 82.19 292 ASN A N 1
ATOM 2327 C CA . ASN A 1 292 ? 9.945 1.587 -19.828 1 82.19 292 ASN A CA 1
ATOM 2328 C C . ASN A 1 292 ? 11.219 0.894 -20.297 1 82.19 292 ASN A C 1
ATOM 2330 O O . ASN A 1 292 ? 12.016 1.479 -21.047 1 82.19 292 ASN A O 1
ATOM 2334 N N . ASP A 1 293 ? 11.594 -0.17 -19.734 1 66.38 293 ASP A N 1
ATOM 2335 C CA . ASP A 1 293 ? 12.773 -0.917 -20.188 1 66.38 293 ASP A CA 1
ATOM 2336 C C . ASP A 1 293 ? 12.664 -1.296 -21.656 1 66.38 293 ASP A C 1
ATOM 2338 O O . ASP A 1 293 ? 13.656 -1.26 -22.391 1 66.38 293 ASP A O 1
ATOM 2342 N N . LEU A 1 294 ? 11.539 -1.689 -21.953 1 55.62 294 LEU A N 1
ATOM 2343 C CA . LEU A 1 294 ? 11.359 -1.993 -23.359 1 55.62 294 LEU A CA 1
ATOM 2344 C C . LEU A 1 294 ? 11.57 -0.749 -24.219 1 55.62 294 LEU A C 1
ATOM 2346 O O . LEU A 1 294 ? 12.008 -0.846 -25.375 1 55.62 294 LEU A O 1
ATOM 2350 N N . LYS A 1 295 ? 11.32 0.422 -23.594 1 52.41 295 LYS A N 1
ATOM 2351 C CA . LYS A 1 295 ? 11.578 1.647 -24.344 1 52.41 295 LYS A CA 1
ATOM 2352 C C . LYS A 1 295 ? 13.07 1.901 -24.5 1 52.41 295 LYS A C 1
ATOM 2354 O O . LYS A 1 295 ? 13.516 2.479 -25.5 1 52.41 295 LYS A O 1
ATOM 2359 N N . GLN A 1 296 ? 13.836 1.431 -23.625 1 48.25 296 GLN A N 1
ATOM 2360 C CA . GLN A 1 296 ? 15.273 1.66 -23.703 1 48.25 296 GLN A CA 1
ATOM 2361 C C . GLN A 1 296 ? 15.938 0.657 -24.641 1 48.25 296 GLN A C 1
ATOM 2363 O O . GLN A 1 296 ? 16.984 0.946 -25.234 1 48.25 296 GLN A O 1
ATOM 2368 N N . ASN A 1 297 ? 15.359 -0.501 -24.672 1 46.09 297 ASN A N 1
ATOM 2369 C CA . ASN A 1 297 ? 15.977 -1.503 -25.531 1 46.09 297 ASN A CA 1
ATOM 2370 C C . ASN A 1 297 ? 15.406 -1.46 -26.953 1 46.09 297 ASN A C 1
ATOM 2372 O O . ASN A 1 297 ? 15.805 -2.248 -27.812 1 46.09 297 ASN A O 1
ATOM 2376 N N . ASN A 1 298 ? 14.328 -0.73 -27.109 1 39.38 298 ASN A N 1
ATOM 2377 C CA . ASN A 1 298 ? 13.922 -0.514 -2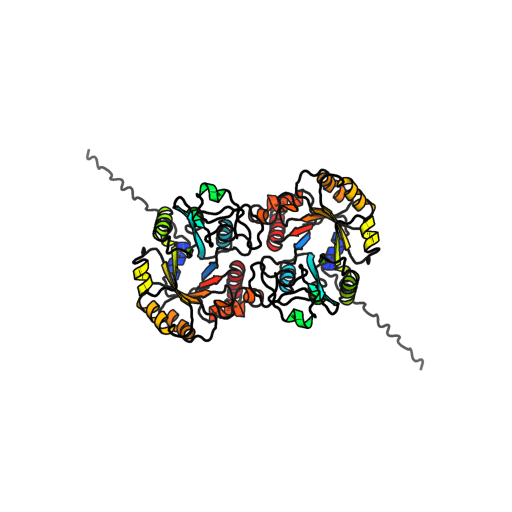8.5 1 39.38 298 ASN A CA 1
ATOM 2378 C C . ASN A 1 298 ? 14.422 0.829 -29.031 1 39.38 298 ASN A C 1
ATOM 2380 O O . ASN A 1 298 ? 14.367 1.836 -28.312 1 39.38 298 ASN A O 1
ATOM 2384 N N . MET B 1 1 ? 54.25 60.406 -12.383 1 34.28 1 MET B N 1
ATOM 2385 C CA . MET B 1 1 ? 53.594 59.156 -12.711 1 34.28 1 MET B CA 1
ATOM 2386 C C . MET B 1 1 ? 52.562 58.781 -11.633 1 34.28 1 MET B C 1
ATOM 2388 O O . MET B 1 1 ? 52.938 58.406 -10.523 1 34.28 1 MET B O 1
ATOM 2392 N N . ARG B 1 2 ? 51.375 59.5 -11.602 1 42.81 2 ARG B N 1
ATOM 2393 C CA . ARG B 1 2 ? 50.188 59.344 -10.773 1 42.81 2 ARG B CA 1
ATOM 2394 C C . ARG B 1 2 ? 49.594 57.938 -10.953 1 42.81 2 ARG B C 1
ATOM 2396 O O . ARG B 1 2 ? 49.312 57.531 -12.07 1 42.81 2 ARG B O 1
ATOM 2403 N N . LEU B 1 3 ? 49.875 57 -10.062 1 40.56 3 LEU B N 1
ATOM 2404 C CA . LEU B 1 3 ? 49.312 55.656 -9.891 1 40.56 3 LEU B CA 1
ATOM 2405 C C . LEU B 1 3 ? 47.812 55.719 -9.758 1 40.56 3 LEU B C 1
ATOM 2407 O O . LEU B 1 3 ? 47.281 56.281 -8.789 1 40.56 3 LEU B O 1
ATOM 2411 N N . ILE B 1 4 ? 47.062 55.812 -10.828 1 42.44 4 ILE B N 1
ATOM 2412 C CA . ILE B 1 4 ? 45.594 55.656 -10.766 1 42.44 4 ILE B CA 1
ATOM 2413 C C . ILE B 1 4 ? 45.25 54.281 -10.242 1 42.44 4 ILE B C 1
ATOM 2415 O O . ILE B 1 4 ? 45.625 53.25 -10.852 1 42.44 4 ILE B O 1
ATOM 2419 N N . SER B 1 5 ? 45.062 54.125 -8.945 1 40.59 5 SER B N 1
ATOM 2420 C CA . SER B 1 5 ? 44.5 52.906 -8.336 1 40.59 5 SER B CA 1
ATOM 2421 C C . SER B 1 5 ? 43.125 52.594 -8.898 1 40.59 5 SER B C 1
ATOM 2423 O O . SER B 1 5 ? 42.188 53.375 -8.773 1 40.59 5 SER B O 1
ATOM 2425 N N . ALA B 1 6 ? 43.094 51.781 -10.023 1 46.69 6 ALA B N 1
ATOM 2426 C CA . ALA B 1 6 ? 41.812 51.219 -10.484 1 46.69 6 ALA B CA 1
ATOM 2427 C C . ALA B 1 6 ? 41.125 50.469 -9.367 1 46.69 6 ALA B C 1
ATOM 2429 O O . ALA B 1 6 ? 41.688 49.531 -8.797 1 46.69 6 ALA B O 1
ATOM 2430 N N . ILE B 1 7 ? 40.25 51.125 -8.719 1 42.06 7 ILE B N 1
ATOM 2431 C CA . ILE B 1 7 ? 39.344 50.438 -7.797 1 42.06 7 ILE B CA 1
ATOM 2432 C C . ILE B 1 7 ? 38.5 49.438 -8.562 1 42.06 7 ILE B C 1
ATOM 2434 O O . ILE B 1 7 ? 37.719 49.812 -9.43 1 42.06 7 ILE B O 1
ATOM 2438 N N . VAL B 1 8 ? 38.969 48.219 -8.797 1 43.47 8 VAL B N 1
ATOM 2439 C CA . VAL B 1 8 ? 38.094 47.156 -9.258 1 43.47 8 VAL B CA 1
ATOM 2440 C C . VAL B 1 8 ? 36.969 46.938 -8.25 1 43.47 8 VAL B C 1
ATOM 2442 O O . VAL B 1 8 ? 37.219 46.562 -7.102 1 43.47 8 VAL B O 1
ATOM 2445 N N . MET B 1 9 ? 35.906 47.625 -8.414 1 36.91 9 MET B N 1
ATOM 2446 C CA . MET B 1 9 ? 34.688 47.25 -7.691 1 36.91 9 MET B CA 1
ATOM 2447 C C . MET B 1 9 ? 34.281 45.812 -8.016 1 36.91 9 MET B C 1
ATOM 2449 O O . MET B 1 9 ? 33.938 45.5 -9.156 1 36.91 9 MET B O 1
ATOM 2453 N N . LEU B 1 10 ? 34.812 44.875 -7.367 1 39.97 10 LEU B N 1
ATOM 2454 C CA . LEU B 1 10 ? 34.188 43.562 -7.367 1 39.97 10 LEU B CA 1
ATOM 2455 C C . LEU B 1 10 ? 32.719 43.625 -7 1 39.97 10 LEU B C 1
ATOM 2457 O O . LEU B 1 10 ? 32.375 43.938 -5.852 1 39.97 10 LEU B O 1
ATOM 2461 N N . LEU B 1 11 ? 31.875 43.938 -7.973 1 38.44 11 LEU B N 1
ATOM 2462 C CA . LEU B 1 11 ? 30.453 43.688 -7.75 1 38.44 11 LEU B CA 1
ATOM 2463 C C . LEU B 1 11 ? 30.234 42.219 -7.355 1 38.44 11 LEU B C 1
ATOM 2465 O O . LEU B 1 11 ? 30.5 41.312 -8.141 1 38.44 11 LEU B O 1
ATOM 2469 N N . ALA B 1 12 ? 30.25 41.938 -6.156 1 36.5 12 ALA B N 1
ATOM 2470 C CA . ALA B 1 12 ? 29.703 40.656 -5.684 1 36.5 12 ALA B CA 1
ATOM 2471 C C . ALA B 1 12 ? 28.312 40.406 -6.289 1 36.5 12 ALA B C 1
ATOM 2473 O O . ALA B 1 12 ? 27.359 41.125 -5.984 1 36.5 12 ALA B O 1
ATOM 2474 N N . ALA B 1 13 ? 28.312 39.844 -7.523 1 38.75 13 ALA B N 1
ATOM 2475 C CA . ALA B 1 13 ? 27.047 39.312 -7.996 1 38.75 13 ALA B CA 1
ATOM 2476 C C . ALA B 1 13 ? 26.375 38.438 -6.922 1 38.75 13 ALA B C 1
ATOM 2478 O O . ALA B 1 13 ? 26.891 37.375 -6.562 1 38.75 13 ALA B O 1
ATOM 2479 N N . VAL B 1 14 ? 25.797 39.094 -5.883 1 40.31 14 VAL B N 1
ATOM 2480 C CA . VAL B 1 14 ? 24.875 38.312 -5.07 1 40.31 14 VAL B CA 1
ATOM 2481 C C . VAL B 1 14 ? 24.047 37.406 -5.965 1 40.31 14 VAL B C 1
ATOM 2483 O O . VAL B 1 14 ? 23.25 37.875 -6.789 1 40.31 14 VAL B O 1
ATOM 2486 N N . SER B 1 15 ? 24.469 36.344 -6.438 1 41.88 15 SER B N 1
AT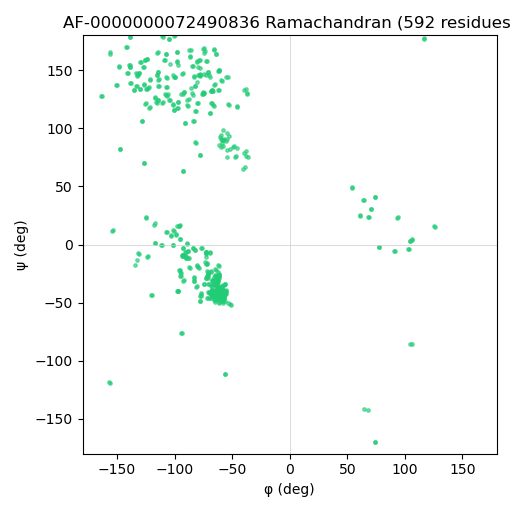OM 2487 C CA . SER B 1 15 ? 23.656 35.312 -7.117 1 41.88 15 SER B CA 1
ATOM 2488 C C . SER B 1 15 ? 22.312 35.156 -6.426 1 41.88 15 SER B C 1
ATOM 2490 O O . SER B 1 15 ? 22.25 34.625 -5.305 1 41.88 15 SER B O 1
ATOM 2492 N N . VAL B 1 16 ? 21.422 36.062 -6.406 1 45.94 16 VAL B N 1
ATOM 2493 C CA . VAL B 1 16 ? 20.047 35.75 -6.039 1 45.94 16 VAL B CA 1
ATOM 2494 C C . VAL B 1 16 ? 19.641 34.406 -6.594 1 45.94 16 VAL B C 1
ATOM 2496 O O . VAL B 1 16 ? 19.547 34.219 -7.812 1 45.94 16 VAL B O 1
ATOM 2499 N N . GLY B 1 17 ? 20.062 33.438 -6.023 1 58.25 17 GLY B N 1
ATOM 2500 C CA . GLY B 1 17 ? 19.719 32.062 -6.438 1 58.25 17 GLY B CA 1
ATOM 2501 C C . GLY B 1 17 ? 18.266 31.938 -6.855 1 58.25 17 GLY B C 1
ATOM 2502 O O . GLY B 1 17 ? 17.406 32.688 -6.395 1 58.25 17 GLY B O 1
ATOM 2503 N N . ALA B 1 18 ? 17.922 31.328 -7.941 1 68.62 18 ALA B N 1
ATOM 2504 C CA . ALA B 1 18 ? 16.625 31.047 -8.57 1 68.62 18 ALA B CA 1
ATOM 2505 C C . ALA B 1 18 ? 15.625 30.516 -7.547 1 68.62 18 ALA B C 1
ATOM 2507 O O . ALA B 1 18 ? 15.969 29.688 -6.707 1 68.62 18 ALA B O 1
ATOM 2508 N N . ALA B 1 19 ? 14.562 31.344 -7.434 1 87.06 19 ALA B N 1
ATOM 2509 C CA . ALA B 1 19 ? 13.445 30.953 -6.578 1 87.06 19 ALA B CA 1
ATOM 2510 C C . ALA B 1 19 ? 13.195 29.438 -6.664 1 87.06 19 ALA B C 1
ATOM 2512 O O . ALA B 1 19 ? 13.219 28.859 -7.754 1 87.06 19 ALA B O 1
ATOM 2513 N N . THR B 1 20 ? 13.109 28.891 -5.438 1 94.44 20 THR B N 1
ATOM 2514 C CA . THR B 1 20 ? 12.859 27.453 -5.359 1 94.44 20 THR B CA 1
ATOM 2515 C C . THR B 1 20 ? 11.359 27.156 -5.383 1 94.44 20 THR B C 1
ATOM 2517 O O . THR B 1 20 ? 10.547 28.078 -5.328 1 94.44 20 THR B O 1
ATOM 2520 N N . ARG B 1 21 ? 10.984 25.922 -5.574 1 96.75 21 ARG B N 1
ATOM 2521 C CA . ARG B 1 21 ? 9.586 25.5 -5.488 1 96.75 21 ARG B CA 1
ATOM 2522 C C . ARG B 1 21 ? 8.992 25.859 -4.133 1 96.75 21 ARG B C 1
ATOM 2524 O O . ARG B 1 21 ? 7.824 26.25 -4.039 1 96.75 21 ARG B O 1
ATOM 2531 N N . VAL B 1 22 ? 9.766 25.812 -3.098 1 97.5 22 VAL B N 1
ATOM 2532 C CA . VAL B 1 22 ? 9.312 26.156 -1.751 1 97.5 22 VAL B CA 1
ATOM 2533 C C . VAL B 1 22 ? 8.953 27.641 -1.679 1 97.5 22 VAL B C 1
ATOM 2535 O O . VAL B 1 22 ? 7.945 28 -1.076 1 97.5 22 VAL B O 1
ATOM 2538 N N . ASP B 1 23 ? 9.758 28.453 -2.285 1 96.94 23 ASP B N 1
ATOM 2539 C CA . ASP B 1 23 ? 9.445 29.875 -2.332 1 96.94 23 ASP B CA 1
ATOM 2540 C C . ASP B 1 23 ? 8.086 30.109 -2.99 1 96.94 23 ASP B C 1
ATOM 2542 O O . ASP B 1 23 ? 7.277 30.891 -2.482 1 96.94 23 ASP B O 1
ATOM 2546 N N . SER B 1 24 ? 7.91 29.422 -4.07 1 95.88 24 SER B N 1
ATOM 2547 C CA . SER B 1 24 ? 6.656 29.578 -4.801 1 95.88 24 SER B CA 1
ATOM 2548 C C . SER B 1 24 ? 5.473 29.078 -3.975 1 95.88 24 SER B C 1
ATOM 2550 O O . SER B 1 24 ? 4.41 29.703 -3.967 1 95.88 24 SER B O 1
ATOM 2552 N N . LEU B 1 25 ? 5.613 28 -3.283 1 96.94 25 LEU B N 1
ATOM 2553 C CA . LEU B 1 25 ? 4.559 27.438 -2.441 1 96.94 25 LEU B CA 1
ATOM 2554 C C . LEU B 1 25 ? 4.223 28.391 -1.296 1 96.94 25 LEU B C 1
ATOM 2556 O O . LEU B 1 25 ? 3.045 28.625 -1 1 96.94 25 LEU B O 1
ATOM 2560 N N . ARG B 1 26 ? 5.211 28.953 -0.713 1 97 26 ARG B N 1
ATOM 2561 C CA . ARG B 1 26 ? 4.984 29.891 0.381 1 97 26 ARG B CA 1
ATOM 2562 C C . ARG B 1 26 ? 4.254 31.141 -0.108 1 97 26 ARG B C 1
ATOM 2564 O O . ARG B 1 26 ? 3.322 31.609 0.544 1 97 26 ARG B O 1
ATOM 2571 N N . GLU B 1 27 ? 4.723 31.594 -1.218 1 96.06 27 GLU B N 1
ATOM 2572 C CA . GLU B 1 27 ? 4.051 32.75 -1.786 1 96.06 27 GLU B CA 1
ATOM 2573 C C . GLU B 1 27 ? 2.568 32.469 -2.025 1 96.06 27 GLU B C 1
ATOM 2575 O O . GLU B 1 27 ? 1.714 33.312 -1.697 1 96.06 27 GLU B O 1
ATOM 2580 N N . ALA B 1 28 ? 2.33 31.359 -2.537 1 95.75 28 ALA B N 1
ATOM 2581 C CA . ALA B 1 28 ? 0.946 30.984 -2.805 1 95.75 28 ALA B CA 1
ATOM 2582 C C . ALA B 1 28 ? 0.152 30.844 -1.509 1 95.75 28 ALA B C 1
ATOM 2584 O O . ALA B 1 28 ? -0.988 31.312 -1.423 1 95.75 28 ALA B O 1
ATOM 2585 N N . ILE B 1 29 ? 0.708 30.281 -0.518 1 97.25 29 ILE B N 1
ATOM 2586 C CA . ILE B 1 29 ? 0.039 30.016 0.751 1 97.25 29 ILE B CA 1
ATOM 2587 C C . ILE B 1 29 ? -0.273 31.328 1.453 1 97.25 29 ILE B C 1
ATOM 2589 O O . ILE B 1 29 ? -1.322 31.469 2.084 1 97.25 29 ILE B O 1
ATOM 2593 N N . TYR B 1 30 ? 0.562 32.312 1.233 1 96.38 30 TYR B N 1
ATOM 2594 C CA . TYR B 1 30 ? 0.366 33.594 1.922 1 96.38 30 TYR B CA 1
ATOM 2595 C C . TYR B 1 30 ? -0.467 34.562 1.076 1 96.38 30 TYR B C 1
ATOM 2597 O O . TYR B 1 30 ? -0.865 35.625 1.546 1 96.38 30 TYR B O 1
ATOM 2605 N N . SER B 1 31 ? -0.642 34.094 -0.161 1 95 31 SER B N 1
ATOM 2606 C CA . SER B 1 31 ? -1.554 34.875 -0.997 1 95 31 SER B CA 1
ATOM 2607 C C . SER B 1 31 ? -3.006 34.5 -0.723 1 95 31 SER B C 1
ATOM 2609 O O . SER B 1 31 ? -3.342 33.312 -0.629 1 95 31 SER B O 1
ATOM 2611 N N . PRO B 1 32 ? -3.844 35.5 -0.632 1 91.12 32 PRO B N 1
ATOM 2612 C CA . PRO B 1 32 ? -5.254 35.188 -0.399 1 91.12 32 PRO B CA 1
ATOM 2613 C C . PRO B 1 32 ? -5.934 34.594 -1.631 1 91.12 32 PRO B C 1
ATOM 2615 O O . PRO B 1 32 ? -7.059 34.094 -1.539 1 91.12 32 PRO B O 1
ATOM 2618 N N . ALA B 1 33 ? -5.316 34.625 -2.701 1 89 33 ALA B N 1
ATOM 2619 C CA . ALA B 1 33 ? -5.887 34.062 -3.924 1 89 33 ALA B CA 1
ATOM 2620 C C . ALA B 1 33 ? -6.062 32.531 -3.801 1 89 33 ALA B C 1
ATOM 2622 O O . ALA B 1 33 ? -5.203 31.859 -3.24 1 89 33 ALA B O 1
ATOM 2623 N N . PRO B 1 34 ? -7.188 32.125 -4.285 1 84.5 34 PRO B N 1
ATOM 2624 C CA . PRO B 1 34 ? -7.359 30.656 -4.27 1 84.5 34 PRO B CA 1
ATOM 2625 C C . PRO B 1 34 ? -6.324 29.938 -5.117 1 84.5 34 PRO B C 1
ATOM 2627 O O . PRO B 1 34 ? -5.84 30.484 -6.113 1 84.5 34 PRO B O 1
ATOM 2630 N N . PHE B 1 35 ? -6.012 28.766 -4.695 1 88.88 35 PHE B N 1
ATOM 2631 C CA . PHE B 1 35 ? -5.137 27.938 -5.504 1 88.88 35 PHE B CA 1
ATOM 2632 C C . PHE B 1 35 ? -5.848 27.469 -6.773 1 88.88 35 PHE B C 1
ATOM 2634 O O . PHE B 1 35 ? -7.059 27.25 -6.77 1 88.88 35 PHE B O 1
ATOM 2641 N N . LYS B 1 36 ? -5.098 27.359 -7.801 1 83.75 36 LYS B N 1
ATOM 2642 C CA . LYS B 1 36 ? -5.676 26.781 -9.016 1 83.75 36 LYS B CA 1
ATOM 2643 C C . LYS B 1 36 ? -6.113 25.344 -8.781 1 83.75 36 LYS B C 1
ATOM 2645 O O . LYS B 1 36 ? -7.145 24.922 -9.305 1 83.75 36 LYS B O 1
ATOM 2650 N N . LYS B 1 37 ? -5.332 24.672 -8.055 1 91.44 37 LYS B N 1
ATOM 2651 C CA . LYS B 1 37 ? -5.637 23.312 -7.586 1 91.44 37 LYS B CA 1
ATOM 2652 C C . LYS B 1 37 ? -5.203 23.141 -6.133 1 91.44 37 LYS B C 1
ATOM 2654 O O . LYS B 1 37 ? -4.254 23.766 -5.676 1 91.44 37 LYS B O 1
ATOM 2659 N N . PRO B 1 38 ? -5.879 22.266 -5.512 1 96.5 38 PRO B N 1
ATOM 2660 C CA . PRO B 1 38 ? -5.523 22.031 -4.109 1 96.5 38 PRO B CA 1
ATOM 2661 C C . PRO B 1 38 ? -4.07 21.594 -3.93 1 96.5 38 PRO B C 1
ATOM 2663 O O . PRO B 1 38 ? -3.541 20.844 -4.754 1 96.5 38 PRO B O 1
ATOM 2666 N N . ILE B 1 39 ? -3.488 22.125 -2.877 1 97.62 39 ILE B N 1
ATOM 2667 C CA . ILE B 1 39 ? -2.189 21.656 -2.416 1 97.62 39 ILE B CA 1
ATOM 2668 C C . ILE B 1 39 ? -2.326 20.219 -1.889 1 97.62 39 ILE B C 1
ATOM 2670 O O . ILE B 1 39 ? -3.26 19.922 -1.146 1 97.62 39 ILE B O 1
ATOM 2674 N N . VAL B 1 40 ? -1.43 19.375 -2.314 1 98.5 40 VAL B N 1
ATOM 2675 C CA . VAL B 1 40 ? -1.447 17.969 -1.883 1 98.5 40 VAL B CA 1
ATOM 2676 C C . VAL B 1 40 ? -0.464 17.781 -0.73 1 98.5 40 VAL B C 1
ATOM 2678 O O . VAL B 1 40 ? 0.72 18.094 -0.855 1 98.5 40 VAL B O 1
ATOM 2681 N N . ILE B 1 41 ? -0.93 17.297 0.391 1 98.81 41 ILE B N 1
ATOM 2682 C CA . ILE B 1 41 ? -0.126 16.984 1.563 1 98.81 41 ILE B CA 1
ATOM 2683 C C . ILE B 1 41 ? -0.093 15.461 1.763 1 98.81 41 ILE B C 1
ATOM 2685 O O . ILE B 1 41 ? -1.136 14.836 1.952 1 98.81 41 ILE B O 1
ATOM 2689 N N . ALA B 1 42 ? 1.078 14.891 1.774 1 98.5 42 ALA B N 1
ATOM 2690 C CA . ALA B 1 42 ? 1.217 13.438 1.89 1 98.5 42 ALA B CA 1
ATOM 2691 C C . ALA B 1 42 ? 1.49 13.023 3.334 1 98.5 42 ALA B C 1
ATOM 2693 O O . ALA B 1 42 ? 2.521 13.391 3.904 1 98.5 42 ALA B O 1
ATOM 2694 N N . HIS B 1 43 ? 0.586 12.258 3.91 1 97.94 43 HIS B N 1
ATOM 2695 C CA . HIS B 1 43 ? 0.674 11.758 5.277 1 97.94 43 HIS B CA 1
ATOM 2696 C C . HIS B 1 43 ? 1.791 10.727 5.414 1 97.94 43 HIS B C 1
ATOM 2698 O O . HIS B 1 43 ? 1.729 9.656 4.809 1 97.94 43 HIS B O 1
ATOM 2704 N N . ARG B 1 44 ? 2.879 11.07 6.191 1 97.69 44 ARG B N 1
ATOM 2705 C CA . ARG B 1 44 ? 4.043 10.219 6.418 1 97.69 44 ARG B CA 1
ATOM 2706 C C . ARG B 1 44 ? 4.762 9.914 5.105 1 97.69 44 ARG B C 1
ATOM 2708 O O . ARG B 1 44 ? 5.402 8.867 4.973 1 97.69 44 ARG B O 1
ATOM 2715 N N . GLY B 1 45 ? 4.602 10.758 4.133 1 96.12 45 GLY B N 1
ATOM 2716 C CA . GLY B 1 45 ? 5.059 10.461 2.785 1 96.12 45 GLY B CA 1
ATOM 2717 C C . GLY B 1 45 ? 4.188 9.453 2.066 1 96.12 45 GLY B C 1
ATOM 2718 O O . GLY B 1 45 ? 3.074 9.156 2.508 1 96.12 45 GLY B O 1
ATOM 2719 N N . ASP B 1 46 ? 4.676 9.023 0.969 1 93.31 46 ASP B N 1
ATOM 2720 C CA . ASP B 1 46 ? 3.961 7.98 0.237 1 93.31 46 ASP B CA 1
ATOM 2721 C C . ASP B 1 46 ? 4.184 6.609 0.874 1 93.31 46 ASP B C 1
ATOM 2723 O O . ASP B 1 46 ? 4.832 5.746 0.284 1 93.31 46 ASP B O 1
ATOM 2727 N N . TRP B 1 47 ? 3.498 6.383 1.973 1 92.38 47 TRP B N 1
ATOM 2728 C CA . TRP B 1 47 ? 3.904 5.262 2.814 1 92.38 47 TRP B CA 1
ATOM 2729 C C . TRP B 1 47 ? 3.08 4.016 2.5 1 92.38 47 TRP B C 1
ATOM 2731 O O . TRP B 1 47 ? 3.533 2.893 2.725 1 92.38 47 TRP B O 1
ATOM 2741 N N . ARG B 1 48 ? 1.938 4.152 1.932 1 87.06 48 ARG B N 1
ATOM 2742 C CA . ARG B 1 48 ? 1.061 2.998 1.762 1 87.06 48 ARG B CA 1
ATOM 2743 C C . ARG B 1 48 ? 1.646 2.01 0.759 1 87.06 48 ARG B C 1
ATOM 2745 O O . ARG B 1 48 ? 1.351 0.813 0.814 1 87.06 48 ARG B O 1
ATOM 2752 N N . SER B 1 49 ? 2.502 2.443 -0.115 1 77.44 49 SER B N 1
ATOM 2753 C CA . SER B 1 49 ? 3.129 1.572 -1.104 1 77.44 49 SER B CA 1
ATOM 2754 C C . SER B 1 49 ? 4.566 1.236 -0.714 1 77.44 49 SER B C 1
ATOM 2756 O O . SER B 1 49 ? 5.289 0.604 -1.484 1 77.44 49 SER B O 1
ATOM 2758 N N . GLY B 1 50 ? 4.938 1.625 0.461 1 85.06 50 GLY B N 1
ATOM 2759 C CA . GLY B 1 50 ? 6.32 1.449 0.869 1 85.06 50 GLY B CA 1
ATOM 2760 C C . GLY B 1 50 ? 6.5 1.412 2.375 1 85.06 50 GLY B C 1
ATOM 2761 O O . GLY B 1 50 ? 5.949 0.539 3.049 1 85.06 50 GLY B O 1
ATOM 2762 N N . THR B 1 51 ? 7.27 2.406 2.834 1 92.81 51 THR B N 1
ATOM 2763 C CA . THR B 1 51 ? 7.52 2.529 4.266 1 92.81 51 THR B CA 1
ATOM 2764 C C . THR B 1 51 ? 7.176 3.932 4.758 1 92.81 51 THR B C 1
ATOM 2766 O O . THR B 1 51 ? 7.457 4.922 4.078 1 92.81 51 THR B O 1
ATOM 2769 N N . GLU B 1 52 ? 6.547 3.971 5.891 1 96.38 52 GLU B N 1
ATOM 2770 C CA . GLU B 1 52 ? 6.23 5.285 6.441 1 96.38 52 GLU B CA 1
ATOM 2771 C C . GLU B 1 52 ? 7.488 5.992 6.938 1 96.38 52 GLU B C 1
ATOM 2773 O O . GLU B 1 52 ? 8.453 5.344 7.34 1 96.38 52 GLU B O 1
ATOM 2778 N N . ASN B 1 53 ? 7.516 7.301 6.859 1 97.94 53 ASN B N 1
ATOM 2779 C CA . ASN B 1 53 ? 8.578 8.117 7.434 1 97.94 53 ASN B CA 1
ATOM 2780 C C . ASN B 1 53 ? 9.953 7.672 6.949 1 97.94 53 ASN B C 1
ATOM 2782 O O . ASN B 1 53 ? 10.875 7.496 7.75 1 97.94 53 ASN B O 1
ATOM 2786 N N . SER B 1 54 ? 10.039 7.512 5.617 1 97.31 54 SER B N 1
ATOM 2787 C CA . SER B 1 54 ? 11.273 7.059 4.992 1 97.31 54 SER B CA 1
ATOM 2788 C C . SER B 1 54 ? 11.727 8.023 3.9 1 97.31 54 SER B C 1
ATOM 2790 O O . SER B 1 54 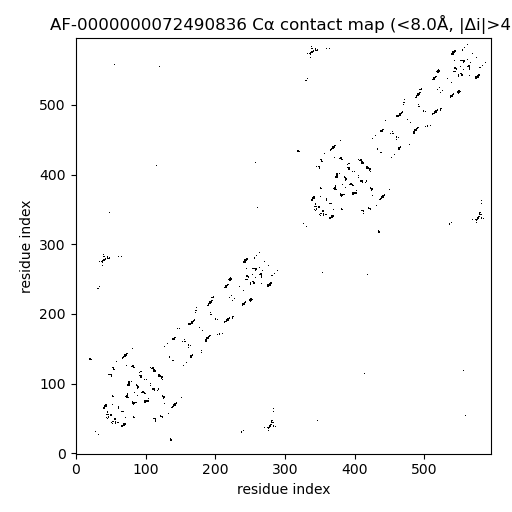? 10.922 8.805 3.383 1 97.31 54 SER B O 1
ATOM 2792 N N . LEU B 1 55 ? 13.008 7.953 3.576 1 97.06 55 LEU B N 1
ATOM 2793 C CA . LEU B 1 55 ? 13.523 8.773 2.484 1 97.06 55 LEU B CA 1
ATOM 2794 C C . LEU B 1 55 ? 12.891 8.367 1.157 1 97.06 55 LEU B C 1
ATOM 2796 O O . LEU B 1 55 ? 12.625 9.219 0.304 1 97.06 55 LEU B O 1
ATOM 2800 N N . ARG B 1 56 ? 12.625 7.129 1.044 1 94.06 56 ARG B N 1
ATOM 2801 C CA . ARG B 1 56 ? 11.969 6.66 -0.169 1 94.06 56 ARG B CA 1
ATOM 2802 C C . ARG B 1 56 ? 10.578 7.277 -0.314 1 94.06 56 ARG B C 1
ATOM 2804 O O . ARG B 1 56 ? 10.195 7.711 -1.403 1 94.06 56 ARG B O 1
ATOM 2811 N N . ALA B 1 57 ? 9.844 7.258 0.765 1 95.94 57 ALA B N 1
ATOM 2812 C CA . ALA B 1 57 ? 8.5 7.828 0.725 1 95.94 57 ALA B CA 1
ATOM 2813 C C . ALA B 1 57 ? 8.547 9.305 0.337 1 95.94 57 ALA B C 1
ATOM 2815 O O . ALA B 1 57 ? 7.688 9.781 -0.41 1 95.94 57 ALA B O 1
ATOM 2816 N N . ILE B 1 58 ? 9.555 10.008 0.808 1 97.88 58 ILE B N 1
ATOM 2817 C CA . ILE B 1 58 ? 9.734 11.414 0.483 1 97.88 58 ILE B CA 1
ATOM 2818 C C . ILE B 1 58 ? 10.102 11.562 -0.992 1 97.88 58 ILE B C 1
ATOM 2820 O O . ILE B 1 58 ? 9.523 12.398 -1.699 1 97.88 58 ILE B O 1
ATOM 2824 N N . ARG B 1 59 ? 11.016 10.773 -1.485 1 95.75 59 ARG B N 1
ATOM 2825 C CA . ARG B 1 59 ? 11.438 10.836 -2.881 1 95.75 59 ARG B CA 1
ATOM 2826 C C . ARG B 1 59 ? 10.266 10.594 -3.822 1 95.75 59 ARG B C 1
ATOM 2828 O O . ARG B 1 59 ? 10.133 11.266 -4.848 1 95.75 59 ARG B O 1
ATOM 2835 N N . ARG B 1 60 ? 9.477 9.664 -3.438 1 93.25 60 ARG B N 1
ATOM 2836 C CA . ARG B 1 60 ? 8.305 9.391 -4.266 1 93.25 60 ARG B CA 1
ATOM 2837 C C . ARG B 1 60 ? 7.391 10.609 -4.344 1 93.25 60 ARG B C 1
ATOM 2839 O O . ARG B 1 60 ? 6.832 10.906 -5.402 1 93.25 60 ARG B O 1
ATOM 2846 N N . CYS B 1 61 ? 7.246 11.25 -3.254 1 97.25 61 CYS B N 1
ATOM 2847 C CA . CYS B 1 61 ? 6.438 12.461 -3.227 1 97.25 61 CYS B CA 1
ATOM 2848 C C . CYS B 1 61 ? 7.027 13.531 -4.133 1 97.25 61 CYS B C 1
ATOM 2850 O O . CYS B 1 61 ? 6.297 14.211 -4.859 1 97.25 61 CYS B O 1
ATOM 2852 N N . ILE B 1 62 ? 8.328 13.672 -4.082 1 97.12 62 ILE B N 1
ATOM 2853 C CA . ILE B 1 62 ? 9.008 14.617 -4.961 1 97.12 62 ILE B CA 1
ATOM 2854 C C . ILE B 1 62 ? 8.719 14.266 -6.418 1 97.12 62 ILE B C 1
ATOM 2856 O O . ILE B 1 62 ? 8.336 15.125 -7.211 1 97.12 62 ILE B O 1
ATOM 2860 N N . ASP B 1 63 ? 8.789 12.969 -6.762 1 92.94 63 ASP B N 1
ATOM 2861 C CA . ASP B 1 63 ? 8.641 12.492 -8.133 1 92.94 63 ASP B CA 1
ATOM 2862 C C . ASP B 1 63 ? 7.227 12.734 -8.648 1 92.94 63 ASP B C 1
ATOM 2864 O O . ASP B 1 63 ? 7.035 13.031 -9.828 1 92.94 63 ASP B O 1
ATOM 2868 N N . MET B 1 64 ? 6.285 12.641 -7.77 1 93.25 64 MET B N 1
ATOM 2869 C CA . MET B 1 64 ? 4.906 12.727 -8.242 1 93.25 64 MET B CA 1
ATOM 2870 C C . MET B 1 64 ? 4.395 14.156 -8.164 1 93.25 64 MET B C 1
ATOM 2872 O O . MET B 1 64 ? 3.273 14.445 -8.586 1 93.25 64 MET B O 1
ATOM 2876 N N . GLY B 1 65 ? 5.18 15.07 -7.496 1 95.81 65 GLY B N 1
ATOM 2877 C CA . GLY B 1 65 ? 4.812 16.469 -7.48 1 95.81 65 GLY B CA 1
ATOM 2878 C C . GLY B 1 65 ? 3.986 16.859 -6.27 1 95.81 65 GLY B C 1
ATOM 2879 O O . GLY B 1 65 ? 3.223 17.828 -6.316 1 95.81 65 GLY B O 1
ATOM 2880 N N . VAL B 1 66 ? 4.059 16.141 -5.238 1 97.69 66 VAL B N 1
ATOM 2881 C CA . VAL B 1 66 ? 3.438 16.5 -3.967 1 97.69 66 VAL B CA 1
ATOM 2882 C C . VAL B 1 66 ? 4.031 17.812 -3.453 1 97.69 66 VAL B C 1
ATOM 2884 O O . VAL B 1 66 ? 5.203 18.094 -3.691 1 97.69 66 VAL B O 1
ATOM 2887 N N . ASP B 1 67 ? 3.242 18.547 -2.723 1 98.25 67 ASP B N 1
ATOM 2888 C CA . ASP B 1 67 ? 3.646 19.891 -2.311 1 98.25 67 ASP B CA 1
ATOM 2889 C C . ASP B 1 67 ? 4.219 19.875 -0.895 1 98.25 67 ASP B C 1
ATOM 2891 O O . ASP B 1 67 ? 5.164 20.609 -0.598 1 98.25 67 ASP B O 1
ATOM 2895 N N . ILE B 1 68 ? 3.598 19.109 -0.072 1 98.81 68 ILE B N 1
ATOM 2896 C CA . ILE B 1 68 ? 3.955 19.062 1.341 1 98.81 68 ILE B CA 1
ATOM 2897 C C . ILE B 1 68 ? 4.008 17.594 1.802 1 98.81 68 ILE B C 1
ATOM 2899 O O . ILE B 1 68 ? 3.139 16.797 1.453 1 98.81 68 ILE B O 1
ATOM 2903 N N . VAL B 1 69 ? 5.023 17.234 2.494 1 98.81 69 VAL B N 1
ATOM 2904 C CA . VAL B 1 69 ? 5.043 15.945 3.172 1 98.81 69 VAL B CA 1
ATOM 2905 C C . VAL B 1 69 ? 4.883 16.141 4.676 1 98.81 69 VAL B C 1
ATOM 2907 O O . VAL B 1 69 ? 5.449 17.078 5.246 1 98.81 69 VAL B O 1
ATOM 2910 N N . GLU B 1 70 ? 4.07 15.359 5.262 1 98.88 70 GLU B N 1
ATOM 2911 C CA . GLU B 1 70 ? 4.004 15.289 6.719 1 98.88 70 GLU B CA 1
ATOM 2912 C C . GLU B 1 70 ? 4.934 14.203 7.258 1 98.88 70 GLU B C 1
ATOM 2914 O O . GLU B 1 70 ? 4.918 13.07 6.77 1 98.88 70 GLU B O 1
ATOM 2919 N N . LEU B 1 71 ? 5.691 14.508 8.188 1 98.75 71 LEU B N 1
ATOM 2920 C CA . LEU B 1 71 ? 6.641 13.578 8.797 1 98.75 71 LEU B CA 1
ATOM 2921 C C . LEU B 1 71 ? 6.52 13.602 10.32 1 98.75 71 LEU B C 1
ATOM 2923 O O . LEU B 1 71 ? 6.242 14.641 10.906 1 98.75 71 LEU B O 1
ATOM 2927 N N . ASP B 1 72 ? 6.77 12.469 10.938 1 98.75 72 ASP B N 1
ATOM 2928 C CA . ASP B 1 72 ? 6.797 12.328 12.391 1 98.75 72 ASP B CA 1
ATOM 2929 C C . ASP B 1 72 ? 8.234 12.312 12.914 1 98.75 72 ASP B C 1
ATOM 2931 O O . ASP B 1 72 ? 9.117 11.727 12.297 1 98.75 72 ASP B O 1
ATOM 2935 N N . ILE B 1 73 ? 8.359 12.883 14.086 1 98.81 73 ILE B N 1
ATOM 2936 C CA . ILE B 1 73 ? 9.727 12.898 14.602 1 98.81 73 ILE B CA 1
ATOM 2937 C C . ILE B 1 73 ? 9.75 12.32 16.016 1 98.81 73 ILE B C 1
ATOM 2939 O O . ILE B 1 73 ? 8.742 12.359 16.719 1 98.81 73 ILE B O 1
ATOM 2943 N N . ALA B 1 74 ? 10.852 11.773 16.391 1 98.69 74 ALA B N 1
ATOM 2944 C CA . ALA B 1 74 ? 11.266 11.328 17.719 1 98.69 74 ALA B CA 1
ATOM 2945 C C . ALA B 1 74 ? 12.742 11.625 17.953 1 98.69 74 ALA B C 1
ATOM 2947 O O . ALA B 1 74 ? 13.461 12.031 17.031 1 98.69 74 ALA B O 1
ATOM 2948 N N . MET B 1 75 ? 13.141 11.461 19.156 1 98.75 75 MET B N 1
ATOM 2949 C CA . MET B 1 75 ? 14.516 11.836 19.469 1 98.75 75 MET B CA 1
ATOM 2950 C C . MET B 1 75 ? 15.273 10.672 20.078 1 98.75 75 MET B C 1
ATOM 2952 O O . MET B 1 75 ? 14.758 9.984 20.969 1 98.75 75 MET B O 1
ATOM 2956 N N . THR B 1 76 ? 16.469 10.469 19.578 1 98.81 76 THR B N 1
ATOM 2957 C CA . THR B 1 76 ? 17.344 9.406 20.062 1 98.81 76 THR B CA 1
ATOM 2958 C C . THR B 1 76 ? 17.938 9.781 21.422 1 98.81 76 THR B C 1
ATOM 2960 O O . THR B 1 76 ? 17.844 10.93 21.859 1 98.81 76 THR B O 1
ATOM 2963 N N . ARG B 1 77 ? 18.578 8.742 22.031 1 98.62 77 ARG B N 1
ATOM 2964 C CA . ARG B 1 77 ? 19.25 8.93 23.312 1 98.62 77 ARG B CA 1
ATOM 2965 C C . ARG B 1 77 ? 20.312 10.023 23.219 1 98.62 77 ARG B C 1
ATOM 2967 O O . ARG B 1 77 ? 20.516 10.773 24.172 1 98.62 77 ARG B O 1
ATOM 2974 N N . ASP B 1 78 ? 20.969 10.164 22.141 1 98.56 78 ASP B N 1
ATOM 2975 C CA . ASP B 1 78 ? 22.047 11.141 21.938 1 98.56 78 ASP B CA 1
ATOM 2976 C C . ASP B 1 78 ? 21.516 12.406 21.266 1 98.56 78 ASP B C 1
ATOM 2978 O O . ASP B 1 78 ? 22.266 13.133 20.609 1 98.56 78 ASP B O 1
ATOM 2982 N N . SER B 1 79 ? 20.219 12.602 21.266 1 98.25 79 SER B N 1
ATOM 2983 C CA . SER B 1 79 ? 19.547 13.859 20.969 1 98.25 79 SER B CA 1
ATOM 2984 C C . SER B 1 79 ? 19.594 14.164 19.469 1 98.25 79 SER B C 1
ATOM 2986 O O . SER B 1 79 ? 19.844 15.297 19.078 1 98.25 79 SER B O 1
ATOM 2988 N N . VAL B 1 80 ? 19.406 13.172 18.688 1 98.56 80 VAL B N 1
ATOM 2989 C CA . VAL B 1 80 ? 19.234 13.328 17.25 1 98.56 80 VAL B CA 1
ATOM 2990 C C . VAL B 1 80 ? 17.781 13.055 16.875 1 98.56 80 VAL B C 1
ATOM 2992 O O . VAL B 1 80 ? 17.188 12.055 17.312 1 98.56 80 VAL B O 1
ATOM 2995 N N . LEU B 1 81 ? 17.219 13.969 16.141 1 98.88 81 LEU B N 1
ATOM 2996 C CA . LEU B 1 81 ? 15.867 13.727 15.664 1 98.88 81 LEU B CA 1
ATOM 2997 C C . LEU B 1 81 ? 15.867 12.727 14.516 1 98.88 81 LEU B C 1
ATOM 2999 O O . LEU B 1 81 ? 16.672 12.828 13.594 1 98.88 81 LEU B O 1
ATOM 3003 N N . VAL B 1 82 ? 14.992 11.727 14.633 1 98.88 82 VAL B N 1
ATOM 3004 C CA . VAL B 1 82 ? 14.781 10.734 13.578 1 98.88 82 VAL B CA 1
ATOM 3005 C C . VAL B 1 82 ? 13.305 10.703 13.195 1 98.88 82 VAL B C 1
ATOM 3007 O O . VAL B 1 82 ? 12.453 11.242 13.914 1 98.88 82 VAL B O 1
ATOM 3010 N N . LEU B 1 83 ? 13.055 10.211 12.07 1 98.81 83 LEU B N 1
ATOM 3011 C CA . LEU B 1 83 ? 11.664 10.039 11.648 1 98.81 83 LEU B CA 1
ATOM 3012 C C . LEU B 1 83 ? 11.07 8.773 12.242 1 98.81 83 LEU B C 1
ATOM 3014 O O . LEU B 1 83 ? 11.5 7.664 11.922 1 98.81 83 LEU B O 1
ATOM 3018 N N . MET B 1 84 ? 10.07 8.969 13.117 1 98.69 84 MET B N 1
ATOM 3019 C CA . MET B 1 84 ? 9.391 7.867 13.797 1 98.69 84 MET B CA 1
ATOM 3020 C C . MET B 1 84 ? 8.07 8.336 14.406 1 98.69 84 MET B C 1
ATOM 3022 O O . MET B 1 84 ? 8.031 9.336 15.117 1 98.69 84 MET B O 1
ATOM 3026 N N . HIS B 1 85 ? 7.047 7.598 14.07 1 98.06 85 HIS B N 1
ATOM 3027 C CA . HIS B 1 85 ? 5.73 7.969 14.578 1 98.06 85 HIS B CA 1
ATOM 3028 C C . HIS B 1 85 ? 5.555 7.539 16.031 1 98.06 85 HIS B C 1
ATOM 3030 O O . HIS B 1 85 ? 5.09 8.32 16.859 1 98.06 85 HIS B O 1
ATOM 3036 N N . ASP B 1 86 ? 5.895 6.277 16.281 1 97.5 86 ASP B N 1
ATOM 3037 C CA . ASP B 1 86 ? 5.668 5.699 17.594 1 97.5 86 ASP B CA 1
ATOM 3038 C C . ASP B 1 86 ? 6.84 5.988 18.531 1 97.5 86 ASP B C 1
ATOM 3040 O O . ASP B 1 86 ? 7.961 6.23 18.078 1 97.5 86 ASP B O 1
ATOM 3044 N N . GLU B 1 87 ? 6.527 5.828 19.797 1 98 87 GLU B N 1
ATOM 3045 C CA . GLU B 1 87 ? 7.609 5.953 20.766 1 98 87 GLU B CA 1
ATOM 3046 C C . GLU B 1 87 ? 8.562 4.77 20.688 1 98 87 GLU B C 1
ATOM 3048 O O . GLU B 1 87 ? 9.734 4.883 21.047 1 98 87 GLU B O 1
ATOM 3053 N N . THR B 1 88 ? 8.023 3.656 20.25 1 98.56 88 THR B N 1
ATOM 3054 C CA . THR B 1 88 ? 8.812 2.438 20.109 1 98.56 88 THR B CA 1
ATOM 3055 C C . THR B 1 88 ? 9.031 2.105 18.641 1 98.56 88 THR B C 1
ATOM 3057 O O . THR B 1 88 ? 8.289 2.58 17.781 1 98.56 88 THR B O 1
ATOM 3060 N N . ILE B 1 89 ? 10.07 1.303 18.391 1 98.56 89 ILE B N 1
ATOM 3061 C CA . ILE B 1 89 ? 10.438 1.01 17.016 1 98.56 89 ILE B CA 1
ATOM 3062 C C . ILE B 1 89 ? 9.914 -0.37 16.625 1 98.56 89 ILE B C 1
ATOM 3064 O O . ILE B 1 89 ? 10.203 -0.866 15.531 1 98.56 89 ILE B O 1
ATOM 3068 N N . ASP B 1 90 ? 9.039 -0.98 17.406 1 98.31 90 ASP B N 1
ATOM 3069 C CA . ASP B 1 90 ? 8.625 -2.371 17.281 1 98.31 90 ASP B CA 1
ATOM 3070 C C . ASP B 1 90 ? 7.754 -2.564 16.031 1 98.31 90 ASP B C 1
ATOM 3072 O O . ASP B 1 90 ? 7.898 -3.555 15.32 1 98.31 90 ASP B O 1
ATOM 3076 N N . ARG B 1 91 ? 6.879 -1.65 15.773 1 96.31 91 ARG B N 1
ATOM 3077 C CA . ARG B 1 91 ? 5.883 -1.801 14.711 1 96.31 91 ARG B CA 1
ATOM 3078 C C . ARG B 1 91 ? 6.516 -1.623 13.336 1 96.31 91 ARG B C 1
ATOM 3080 O O . ARG B 1 91 ? 6.176 -2.346 12.398 1 96.31 91 ARG B O 1
ATOM 3087 N N . THR B 1 92 ? 7.512 -0.75 13.25 1 97.69 92 THR B N 1
ATOM 3088 C CA . THR B 1 92 ? 7.91 -0.286 11.93 1 97.69 92 THR B CA 1
ATOM 3089 C C . THR B 1 92 ? 9.344 -0.706 11.617 1 97.69 92 THR B C 1
ATOM 3091 O O . THR B 1 92 ? 9.898 -0.33 10.578 1 97.69 92 THR B O 1
ATOM 3094 N N . THR B 1 93 ? 10.008 -1.422 12.508 1 98.38 93 THR B N 1
ATOM 3095 C CA . THR B 1 93 ? 11.391 -1.799 12.242 1 98.38 93 THR B CA 1
ATOM 3096 C C . THR B 1 93 ? 11.648 -3.236 12.68 1 98.38 93 THR B C 1
ATOM 3098 O O . THR B 1 93 ? 10.75 -3.912 13.188 1 98.38 93 THR B O 1
ATOM 3101 N N . THR B 1 94 ? 12.906 -3.65 12.422 1 97.94 94 THR B N 1
ATOM 3102 C CA . THR B 1 94 ? 13.352 -4.977 12.836 1 97.94 94 THR B CA 1
ATOM 3103 C C . THR B 1 94 ? 13.812 -4.969 14.289 1 97.94 94 THR B C 1
ATOM 3105 O O . THR B 1 94 ? 14.188 -6.012 14.828 1 97.94 94 THR B O 1
ATOM 3108 N N . GLY B 1 95 ? 13.797 -3.811 14.898 1 98.25 95 GLY B N 1
ATOM 3109 C CA . GLY B 1 95 ? 14.219 -3.707 16.281 1 98.25 95 GLY B CA 1
ATOM 3110 C C . GLY B 1 95 ? 13.055 -3.646 17.266 1 98.25 95 GLY B C 1
ATOM 3111 O O . GLY B 1 95 ? 11.898 -3.768 16.859 1 98.25 95 GLY B O 1
ATOM 3112 N N . SER B 1 96 ? 13.43 -3.555 18.578 1 98.5 96 SER B N 1
ATOM 3113 C CA . SER B 1 96 ? 12.453 -3.414 19.656 1 98.5 96 SER B CA 1
ATOM 3114 C C . SER B 1 96 ? 12.938 -2.451 20.719 1 98.5 96 SER B C 1
ATOM 3116 O O . SER B 1 96 ? 14.141 -2.383 21 1 98.5 96 SER B O 1
ATOM 3118 N N . GLY B 1 97 ? 11.945 -1.748 21.312 1 98.62 97 GLY B N 1
ATOM 3119 C CA . GLY B 1 97 ? 12.289 -0.793 22.359 1 98.62 97 GLY B CA 1
ATOM 3120 C C . GLY B 1 97 ? 11.953 0.638 22 1 98.62 97 GLY B C 1
ATOM 3121 O O . GLY B 1 97 ? 11.422 0.899 20.906 1 98.62 97 GLY B O 1
ATOM 3122 N N . ARG B 1 98 ? 12.172 1.563 22.891 1 98.75 98 ARG B N 1
ATOM 3123 C CA . ARG B 1 98 ? 11.883 2.979 22.688 1 98.75 98 ARG B CA 1
ATOM 3124 C C . ARG B 1 98 ? 12.961 3.633 21.828 1 98.75 98 ARG B C 1
ATOM 3126 O O . ARG B 1 98 ? 14.148 3.314 21.969 1 98.75 98 ARG B O 1
ATOM 3133 N N . VAL B 1 99 ? 12.602 4.582 21.031 1 98.81 99 VAL B N 1
ATOM 3134 C CA . VAL B 1 99 ? 13.555 5.363 20.25 1 98.81 99 VAL B CA 1
ATOM 3135 C C . VAL B 1 99 ? 14.594 5.992 21.188 1 98.81 99 VAL B C 1
ATOM 3137 O O . VAL B 1 99 ? 15.789 5.965 20.906 1 98.81 99 VAL B O 1
ATOM 3140 N N . SER B 1 100 ? 14.172 6.473 22.344 1 98.62 100 SER B N 1
ATOM 3141 C CA . SER B 1 100 ? 14.992 7.227 23.281 1 98.62 100 SER B CA 1
ATOM 3142 C C . SER B 1 100 ? 15.992 6.324 24 1 98.62 100 SER B C 1
ATOM 3144 O O . SER B 1 100 ? 16.859 6.805 24.734 1 98.62 100 SER B O 1
ATOM 3146 N N . ASP B 1 101 ? 15.891 5.035 23.781 1 98.5 101 ASP B N 1
ATOM 3147 C CA . ASP B 1 101 ? 16.812 4.098 24.406 1 98.5 101 ASP B CA 1
ATOM 3148 C C . ASP B 1 101 ? 18.031 3.848 23.516 1 98.5 101 ASP B C 1
ATOM 3150 O O . ASP B 1 101 ? 19.016 3.238 23.953 1 98.5 101 ASP B O 1
ATOM 3154 N N . TYR B 1 102 ? 17.984 4.332 22.281 1 98.75 102 TYR B N 1
ATOM 3155 C CA . TYR B 1 102 ? 19.031 4.035 21.312 1 98.75 102 TYR B CA 1
ATOM 3156 C C . TYR B 1 102 ? 19.781 5.301 20.922 1 98.75 102 TYR B C 1
ATOM 3158 O O . TYR B 1 102 ? 19.203 6.383 20.859 1 98.75 102 TYR B O 1
ATOM 3166 N N . THR B 1 103 ? 21.047 5.121 20.672 1 98.81 103 THR B N 1
ATOM 3167 C CA . THR B 1 103 ? 21.766 6.137 19.891 1 98.81 103 THR B CA 1
ATOM 3168 C C . THR B 1 103 ? 21.375 6.059 18.422 1 98.81 103 THR B C 1
ATOM 3170 O O . THR B 1 103 ? 20.797 5.07 17.969 1 98.81 103 THR B O 1
ATOM 3173 N N . LEU B 1 104 ? 21.766 7.129 17.734 1 98.75 104 LEU B N 1
ATOM 3174 C CA . LEU B 1 104 ? 21.5 7.105 16.297 1 98.75 104 LEU B CA 1
ATOM 3175 C C . LEU B 1 104 ? 22.203 5.926 15.641 1 98.75 104 LEU B C 1
ATOM 3177 O O . LEU B 1 104 ? 21.625 5.234 14.805 1 98.75 104 LEU B O 1
ATOM 3181 N N . GLU B 1 105 ? 23.484 5.738 16 1 98.62 105 GLU B N 1
ATOM 3182 C CA . GLU B 1 105 ? 24.266 4.652 15.43 1 98.62 105 GLU B CA 1
ATOM 3183 C C . GLU B 1 105 ? 23.594 3.305 15.641 1 98.62 105 GLU B C 1
ATOM 3185 O O . GLU B 1 105 ? 23.531 2.482 14.719 1 98.62 105 GLU B O 1
ATOM 3190 N N . GLN B 1 106 ? 23.031 3.068 16.812 1 98.62 106 GLN B N 1
ATOM 3191 C CA . GLN B 1 106 ? 22.328 1.828 17.125 1 98.62 106 GLN B CA 1
ATOM 3192 C C . GLN B 1 106 ? 21.031 1.709 16.328 1 98.62 106 GLN B C 1
ATOM 3194 O O . GLN B 1 106 ? 20.703 0.636 15.812 1 98.62 106 GLN B O 1
ATOM 3199 N N . LEU B 1 107 ? 20.312 2.791 16.172 1 98.31 107 LEU B N 1
ATOM 3200 C CA . LEU B 1 107 ? 19.047 2.785 15.453 1 98.31 107 LEU B CA 1
ATOM 3201 C C . LEU B 1 107 ? 19.266 2.453 13.977 1 98.31 107 LEU B C 1
ATOM 3203 O O . LEU B 1 107 ? 18.422 1.809 13.352 1 98.31 107 LEU B O 1
ATOM 3207 N N . LYS B 1 108 ? 20.359 2.9 13.477 1 98 108 LYS B N 1
ATOM 3208 C CA . LYS B 1 108 ? 20.656 2.73 12.055 1 98 108 LYS B CA 1
ATOM 3209 C C . LYS B 1 108 ? 20.922 1.267 11.727 1 98 108 LYS B C 1
ATOM 3211 O O . LYS B 1 108 ? 21.016 0.898 10.547 1 98 108 LYS B O 1
ATOM 3216 N N . GLU B 1 109 ? 21 0.397 12.734 1 98 109 GLU B N 1
ATOM 3217 C CA . GLU B 1 109 ? 21.188 -1.031 12.516 1 98 109 GLU B CA 1
ATOM 3218 C C . GLU B 1 109 ? 19.891 -1.717 12.125 1 98 109 GLU B C 1
ATOM 3220 O O . GLU B 1 109 ? 19.891 -2.836 11.609 1 98 109 GLU B O 1
ATOM 3225 N N . PHE B 1 110 ? 18.812 -1.083 12.43 1 98.38 110 PHE B N 1
ATOM 3226 C CA . PHE B 1 110 ? 17.516 -1.689 12.172 1 98.38 110 PHE B CA 1
ATOM 3227 C C . PHE B 1 110 ? 16.984 -1.267 10.812 1 98.38 110 PHE B C 1
ATOM 3229 O O . PHE B 1 110 ? 17.25 -0.157 10.352 1 98.38 110 PHE B O 1
ATOM 3236 N N . ASN B 1 111 ? 16.266 -2.158 10.195 1 97.06 111 ASN B N 1
ATOM 3237 C CA . ASN B 1 111 ? 15.586 -1.883 8.93 1 97.06 111 ASN B CA 1
ATOM 3238 C C . ASN B 1 111 ? 14.109 -1.575 9.141 1 97.06 111 ASN B C 1
ATOM 3240 O O . ASN B 1 111 ? 13.461 -2.18 9.992 1 97.06 111 ASN B O 1
ATOM 3244 N N . LEU B 1 112 ? 13.641 -0.677 8.328 1 97.5 112 LEU B N 1
ATOM 3245 C CA . LEU B 1 112 ? 12.211 -0.371 8.344 1 97.5 112 LEU B CA 1
ATOM 3246 C C . LEU B 1 112 ? 11.406 -1.509 7.727 1 97.5 112 LEU B C 1
ATOM 3248 O O . LEU B 1 112 ? 11.93 -2.287 6.926 1 97.5 112 LEU B O 1
ATOM 3252 N N . ARG B 1 113 ? 10.133 -1.532 8.109 1 95.38 113 ARG B N 1
ATOM 3253 C CA . ARG B 1 113 ? 9.172 -2.48 7.555 1 95.38 113 ARG B CA 1
ATOM 3254 C C . ARG B 1 113 ? 8.094 -1.76 6.758 1 95.38 113 ARG B C 1
ATOM 3256 O O . ARG B 1 113 ? 7.723 -0.63 7.082 1 95.38 113 ARG B O 1
ATOM 3263 N N . SER B 1 114 ? 7.605 -2.438 5.75 1 91.44 114 SER B N 1
ATOM 3264 C CA . SER B 1 114 ? 6.414 -1.945 5.07 1 91.44 114 SER B CA 1
ATOM 3265 C C . SER B 1 114 ? 5.195 -1.974 5.988 1 91.44 114 SER B C 1
ATOM 3267 O O . SER B 1 114 ? 5.246 -2.564 7.07 1 91.44 114 SER B O 1
ATOM 3269 N N . PRO B 1 115 ? 4.156 -1.336 5.574 1 88.81 115 PRO B N 1
ATOM 3270 C CA . PRO B 1 115 ? 2.971 -1.288 6.434 1 88.81 115 PRO B CA 1
ATOM 3271 C C . PRO B 1 115 ? 2.393 -2.672 6.719 1 88.81 115 PRO B C 1
ATOM 3273 O O . PRO B 1 115 ? 1.652 -2.848 7.691 1 88.81 115 PRO B O 1
ATOM 3276 N N . ILE B 1 116 ? 2.779 -3.65 5.879 1 85.25 116 ILE B N 1
ATOM 3277 C CA . ILE B 1 116 ? 2.24 -4.988 6.098 1 85.25 116 ILE B CA 1
ATOM 3278 C C . ILE B 1 116 ? 3.281 -5.855 6.805 1 85.25 116 ILE B C 1
ATOM 3280 O O . ILE B 1 116 ? 3.105 -7.066 6.934 1 85.25 116 ILE B O 1
ATOM 3284 N N . GLY B 1 117 ? 4.395 -5.301 7.074 1 89.81 117 GLY B N 1
ATOM 3285 C CA . GLY B 1 117 ? 5.336 -5.973 7.953 1 89.81 117 GLY B CA 1
ATOM 3286 C C . GLY B 1 117 ? 6.531 -6.559 7.219 1 89.81 117 GLY B C 1
ATOM 3287 O O . GLY B 1 117 ? 7.402 -7.18 7.832 1 89.81 117 GLY B O 1
ATOM 3288 N N . VAL B 1 118 ? 6.641 -6.34 5.957 1 90.19 118 VAL B N 1
ATOM 3289 C CA . VAL B 1 118 ? 7.77 -6.859 5.199 1 90.19 118 VAL B CA 1
ATOM 3290 C C . VAL B 1 118 ? 9.016 -6.023 5.484 1 90.19 118 VAL B C 1
ATOM 3292 O O . VAL B 1 118 ? 8.977 -4.793 5.414 1 90.19 118 VAL B O 1
ATOM 3295 N N . VAL B 1 119 ? 10.109 -6.738 5.82 1 92.44 119 VAL B N 1
ATOM 3296 C CA . VAL B 1 119 ? 11.352 -6.035 6.102 1 92.44 119 VAL B CA 1
ATOM 3297 C C . VAL B 1 119 ? 11.898 -5.414 4.812 1 92.44 119 VAL B C 1
ATOM 3299 O O . VAL B 1 119 ? 11.945 -6.074 3.773 1 92.44 119 VAL B O 1
ATOM 3302 N N . THR B 1 120 ? 12.258 -4.199 4.887 1 93.31 120 THR B N 1
ATOM 3303 C CA . THR B 1 120 ? 12.836 -3.5 3.746 1 93.31 120 THR B CA 1
ATOM 3304 C C . THR B 1 120 ? 14.312 -3.213 3.984 1 93.31 120 THR B C 1
ATOM 3306 O O . THR B 1 120 ? 14.867 -3.59 5.02 1 93.31 120 THR B O 1
ATOM 3309 N N . ARG B 1 121 ? 14.898 -2.605 2.99 1 91.5 121 ARG B N 1
ATOM 3310 C CA . ARG B 1 121 ? 16.312 -2.248 3.113 1 91.5 121 ARG B CA 1
ATOM 3311 C C . ARG B 1 121 ? 16.469 -0.806 3.582 1 91.5 121 ARG B C 1
ATOM 3313 O O . ARG B 1 121 ? 17.594 -0.315 3.725 1 91.5 121 ARG B O 1
ATOM 3320 N N . GLN B 1 122 ? 15.406 -0.149 3.883 1 94.88 122 GLN B N 1
ATOM 3321 C CA . GLN B 1 122 ? 15.422 1.237 4.34 1 94.88 122 GLN B CA 1
ATOM 3322 C C . GLN B 1 122 ? 15.797 1.327 5.816 1 94.88 122 GLN B C 1
ATOM 3324 O O . GLN B 1 122 ? 15.438 0.451 6.605 1 94.88 122 GLN B O 1
ATOM 3329 N N . LYS B 1 123 ? 16.469 2.363 6.105 1 97.25 123 LYS B N 1
ATOM 3330 C CA . LYS B 1 123 ? 16.859 2.66 7.484 1 97.25 123 LYS B CA 1
ATOM 3331 C C . LYS B 1 123 ? 16.047 3.822 8.039 1 97.25 123 LYS B C 1
ATOM 3333 O O . LYS B 1 123 ? 15.344 4.516 7.297 1 97.25 123 LYS B O 1
ATOM 3338 N N . ILE B 1 124 ? 16.094 3.936 9.328 1 98.5 124 ILE B N 1
ATOM 3339 C CA . ILE B 1 124 ? 15.43 5.07 9.961 1 98.5 124 ILE B CA 1
ATOM 3340 C C . ILE B 1 124 ? 16.141 6.363 9.578 1 98.5 124 ILE B C 1
ATOM 3342 O O . ILE B 1 124 ? 17.328 6.539 9.875 1 98.5 124 ILE B O 1
ATOM 3346 N N . PRO B 1 125 ? 15.477 7.266 8.961 1 98.69 125 PRO B N 1
ATOM 3347 C CA . PRO B 1 125 ? 16.156 8.508 8.586 1 98.69 125 PRO B CA 1
ATOM 3348 C C . PRO B 1 125 ? 16.281 9.484 9.758 1 98.69 125 PRO B C 1
ATOM 3350 O O . PRO B 1 125 ? 15.453 9.484 10.664 1 98.69 125 PRO B O 1
ATOM 3353 N N . THR B 1 126 ? 17.312 10.289 9.656 1 98.88 126 THR B N 1
ATOM 3354 C CA . THR B 1 126 ? 17.328 11.469 10.508 1 98.88 126 THR B CA 1
ATOM 3355 C C . THR B 1 126 ? 16.453 12.57 9.922 1 98.88 126 THR B C 1
ATOM 3357 O O . THR B 1 126 ? 16.172 12.578 8.727 1 98.88 126 THR B O 1
ATOM 3360 N N . PHE B 1 127 ? 16.062 13.414 10.797 1 98.88 127 PHE B N 1
ATOM 3361 C CA . PHE B 1 127 ? 15.32 14.586 10.344 1 98.88 127 PHE B CA 1
ATOM 3362 C C . PHE B 1 127 ? 16.156 15.414 9.383 1 98.88 127 PHE B C 1
ATOM 3364 O O . PHE B 1 127 ? 15.656 15.898 8.367 1 98.88 127 PHE B O 1
ATOM 3371 N N . LYS B 1 128 ? 17.406 15.516 9.609 1 98.69 128 LYS B N 1
ATOM 3372 C CA . LYS B 1 128 ? 18.312 16.266 8.75 1 98.69 128 LYS B CA 1
ATOM 3373 C C . LYS B 1 128 ? 18.391 15.648 7.355 1 98.69 128 LYS B C 1
ATOM 3375 O O . LYS B 1 128 ? 18.406 16.359 6.352 1 98.69 128 LYS B O 1
ATOM 3380 N N . GLU B 1 129 ? 18.469 14.32 7.289 1 98.69 129 GLU B N 1
ATOM 3381 C CA . GLU B 1 129 ? 18.469 13.648 5.996 1 98.69 129 GLU B CA 1
ATOM 3382 C C . GLU B 1 129 ? 17.188 13.953 5.227 1 98.69 129 GLU B C 1
ATOM 3384 O O . GLU B 1 129 ? 17.219 14.164 4.012 1 98.69 129 GLU B O 1
ATOM 3389 N N . ALA B 1 130 ? 16.094 13.945 5.957 1 98.81 130 ALA B N 1
ATOM 3390 C CA . ALA B 1 130 ? 14.805 14.258 5.332 1 98.81 130 ALA B CA 1
ATOM 3391 C C . ALA B 1 130 ? 14.773 15.695 4.816 1 98.81 130 ALA B C 1
ATOM 3393 O O . ALA B 1 130 ? 14.328 15.953 3.697 1 98.81 130 ALA B O 1
ATOM 3394 N N . LEU B 1 131 ? 15.273 16.625 5.605 1 98.81 131 LEU B N 1
ATOM 3395 C CA . LEU B 1 131 ? 15.289 18.031 5.207 1 98.81 131 LEU B CA 1
ATOM 3396 C C . LEU B 1 131 ? 16.172 18.219 3.979 1 98.81 131 LEU B C 1
ATOM 3398 O O . LEU B 1 131 ? 15.844 19.016 3.096 1 98.81 131 LEU B O 1
ATOM 3402 N N . ALA B 1 132 ? 17.266 17.516 3.941 1 98.56 132 ALA B N 1
ATOM 3403 C CA . ALA B 1 132 ? 18.141 17.609 2.785 1 98.56 132 ALA B CA 1
ATOM 3404 C C . ALA B 1 132 ? 17.422 17.203 1.505 1 98.56 132 ALA B C 1
ATOM 3406 O O . ALA B 1 132 ? 17.609 17.812 0.454 1 98.56 132 ALA B O 1
ATOM 3407 N N . LEU B 1 133 ? 16.641 16.219 1.607 1 97.81 133 LEU B N 1
ATOM 3408 C CA . LEU B 1 133 ? 15.883 15.742 0.457 1 97.81 133 LEU B CA 1
ATOM 3409 C C . LEU B 1 133 ? 14.797 16.734 0.071 1 97.81 133 LEU B C 1
ATOM 3411 O O . LEU B 1 133 ? 14.5 16.906 -1.113 1 97.81 133 LEU B O 1
ATOM 3415 N N . CYS B 1 134 ? 14.227 17.406 1.046 1 98.56 134 CYS B N 1
ATOM 3416 C CA . CYS B 1 134 ? 13.07 18.281 0.826 1 98.56 134 CYS B CA 1
ATOM 3417 C C . CYS B 1 134 ? 13.508 19.672 0.429 1 98.56 134 CYS B C 1
ATOM 3419 O O . CYS B 1 134 ? 12.719 20.453 -0.105 1 98.56 134 CYS B O 1
ATOM 3421 N N . ARG B 1 135 ? 14.695 20.047 0.704 1 98.44 135 ARG B N 1
ATOM 3422 C CA . ARG B 1 135 ? 15.172 21.406 0.555 1 98.44 135 ARG B CA 1
ATOM 3423 C C . ARG B 1 135 ? 14.891 21.938 -0.85 1 98.44 135 ARG B C 1
ATOM 3425 O O . ARG B 1 135 ? 15.305 21.328 -1.839 1 98.44 135 ARG B O 1
ATOM 3432 N N . GLY B 1 136 ? 14.141 23 -0.862 1 98.19 136 GLY B N 1
ATOM 3433 C CA . GLY B 1 136 ? 13.836 23.672 -2.113 1 98.19 136 GLY B CA 1
ATOM 3434 C C . GLY B 1 136 ? 12.766 22.969 -2.926 1 98.19 136 GLY B C 1
ATOM 3435 O O . GLY B 1 136 ? 12.367 23.453 -3.988 1 98.19 136 GLY B O 1
ATOM 3436 N N . ARG B 1 137 ? 12.289 21.828 -2.424 1 98.12 137 ARG B N 1
ATOM 3437 C CA . ARG B 1 137 ? 11.414 21.016 -3.254 1 98.12 137 ARG B CA 1
ATOM 3438 C C . ARG B 1 137 ? 10.047 20.828 -2.594 1 98.12 137 ARG B C 1
ATOM 3440 O O . ARG B 1 137 ? 9.016 20.953 -3.252 1 98.12 137 ARG B O 1
ATOM 3447 N N . LEU B 1 138 ? 10.023 20.562 -1.346 1 98.25 138 LEU B N 1
ATOM 3448 C CA . LEU B 1 138 ? 8.812 20.297 -0.581 1 98.25 138 LEU B CA 1
ATOM 3449 C C . LEU B 1 138 ? 8.789 21.109 0.708 1 98.25 138 LEU B C 1
ATOM 3451 O O . LEU B 1 138 ? 9.828 21.312 1.334 1 98.25 138 LEU B O 1
ATOM 3455 N N . LEU B 1 139 ? 7.617 21.516 1.096 1 98.81 139 LEU B N 1
ATOM 3456 C CA . LEU B 1 139 ? 7.422 21.906 2.488 1 98.81 139 LEU B CA 1
ATOM 3457 C C . LEU B 1 139 ? 7.27 20.672 3.379 1 98.81 139 LEU B C 1
ATOM 3459 O O . LEU B 1 139 ? 6.926 19.594 2.896 1 98.81 139 LEU B O 1
ATOM 3463 N N . VAL B 1 140 ? 7.527 20.859 4.672 1 98.94 140 VAL B N 1
ATOM 3464 C CA . VAL B 1 140 ? 7.527 19.734 5.609 1 98.94 140 VAL B CA 1
ATOM 3465 C C . VAL B 1 140 ? 6.637 20.062 6.805 1 98.94 140 VAL B C 1
ATOM 3467 O O . VAL B 1 140 ? 6.992 20.906 7.637 1 98.94 140 VAL B O 1
ATOM 3470 N N . GLN B 1 141 ? 5.488 19.469 6.879 1 98.94 141 GLN B N 1
ATOM 3471 C CA . GLN B 1 141 ? 4.711 19.5 8.109 1 98.94 141 GLN B CA 1
ATOM 3472 C C . GLN B 1 141 ? 5.227 18.484 9.125 1 98.94 141 GLN B C 1
ATOM 3474 O O . GLN B 1 141 ? 5.277 17.281 8.836 1 98.94 141 GLN B O 1
ATOM 3479 N N . VAL B 1 142 ? 5.609 18.906 10.281 1 98.88 142 VAL B N 1
ATOM 3480 C CA . VAL B 1 142 ? 6.227 18.016 11.273 1 98.88 142 VAL B CA 1
ATOM 3481 C C . VAL B 1 142 ? 5.211 17.688 12.367 1 98.88 142 VAL B C 1
ATOM 3483 O O . VAL B 1 142 ? 4.648 18.578 13 1 98.88 142 VAL B O 1
ATOM 3486 N N . ASP B 1 143 ? 5.02 16.406 12.539 1 98.31 143 ASP B N 1
ATOM 3487 C CA . ASP B 1 143 ? 4.164 15.938 13.625 1 98.31 143 ASP B CA 1
ATOM 3488 C C . ASP B 1 143 ? 4.992 15.516 14.836 1 98.31 143 ASP B C 1
ATOM 3490 O O . ASP B 1 143 ? 6.207 15.344 14.734 1 98.31 143 ASP B O 1
ATOM 3494 N N . LYS B 1 144 ? 4.355 15.5 16.094 1 97.19 144 LYS B N 1
ATOM 3495 C CA . LYS B 1 144 ? 4.961 15.125 17.375 1 97.19 144 LYS B CA 1
ATOM 3496 C C . LYS B 1 144 ? 6.074 16.094 17.75 1 97.19 144 LYS B C 1
ATOM 3498 O O . LYS B 1 144 ? 7.09 15.688 18.328 1 97.19 144 LYS B O 1
ATOM 3503 N N . TRP B 1 145 ? 5.895 17.312 17.484 1 97.69 145 TRP B N 1
ATOM 3504 C CA . TRP B 1 145 ? 6.98 18.281 17.531 1 97.69 145 TRP B CA 1
ATOM 3505 C C . TRP B 1 145 ? 7.023 19 18.875 1 97.69 145 TRP B C 1
ATOM 3507 O O . TRP B 1 145 ? 8.078 19.484 19.297 1 97.69 145 TRP B O 1
ATOM 3517 N N . PRO B 1 146 ? 5.957 19.156 19.609 1 96.31 146 PRO B N 1
ATOM 3518 C CA . PRO B 1 146 ? 5.988 20.109 20.719 1 96.31 146 PRO B CA 1
ATOM 3519 C C . PRO B 1 146 ? 7.105 19.812 21.719 1 96.31 146 PRO B C 1
ATOM 3521 O O . PRO B 1 146 ? 7.809 20.719 22.156 1 96.31 146 PRO B O 1
ATOM 3524 N N . HIS B 1 147 ? 7.312 18.547 22.016 1 94.44 147 HIS B N 1
ATOM 3525 C CA . HIS B 1 147 ? 8.32 18.172 23 1 94.44 147 HIS B CA 1
ATOM 3526 C C . HIS B 1 147 ? 9.727 18.344 22.453 1 94.44 147 HIS B C 1
ATOM 3528 O O . HIS B 1 147 ? 10.703 18.344 23.203 1 94.44 147 HIS B O 1
ATOM 3534 N N . PHE B 1 148 ? 9.789 18.453 21.141 1 97.31 148 PHE B N 1
ATOM 3535 C CA . PHE B 1 148 ? 11.094 18.5 20.484 1 97.31 148 PHE B CA 1
ATOM 3536 C C . PHE B 1 148 ? 11.297 19.828 19.766 1 97.31 148 PHE B C 1
ATOM 3538 O O . PHE B 1 148 ? 12.18 19.938 18.906 1 97.31 148 PHE B O 1
ATOM 3545 N N . ARG B 1 149 ? 10.539 20.812 20.109 1 97.31 149 ARG B N 1
ATOM 3546 C CA . ARG B 1 149 ? 10.461 22.062 19.359 1 97.31 149 ARG B CA 1
ATOM 3547 C C . ARG B 1 149 ? 11.836 22.703 19.219 1 97.31 149 ARG B C 1
ATOM 3549 O O . ARG B 1 149 ? 12.242 23.078 18.109 1 97.31 149 ARG B O 1
ATOM 3556 N N . GLU B 1 150 ? 12.555 22.812 20.297 1 97.06 150 GLU B N 1
ATOM 3557 C CA . GLU B 1 150 ? 13.852 23.484 20.281 1 97.06 150 GLU B CA 1
ATOM 3558 C C . GLU B 1 150 ? 14.828 22.766 19.344 1 97.06 150 GLU B C 1
ATOM 3560 O O . GLU B 1 150 ? 15.469 23.391 18.5 1 97.06 150 GLU B O 1
ATOM 3565 N N . ARG B 1 151 ? 14.914 21.484 19.531 1 98.31 151 ARG B N 1
ATOM 3566 C CA . ARG B 1 151 ? 15.812 20.703 18.688 1 98.31 151 ARG B CA 1
ATOM 3567 C C . ARG B 1 151 ? 15.375 20.734 17.219 1 98.31 151 ARG B C 1
ATOM 3569 O O . ARG B 1 151 ? 16.203 20.828 16.328 1 98.31 151 ARG B O 1
ATOM 3576 N N . LEU B 1 152 ? 14.07 20.688 17 1 98.69 152 LEU B N 1
ATOM 3577 C CA . LEU B 1 152 ? 13.5 20.75 15.656 1 98.69 152 LEU B CA 1
ATOM 3578 C C . LEU B 1 152 ? 13.898 22.047 14.953 1 98.69 152 LEU B C 1
ATOM 3580 O O . LEU B 1 152 ? 14.414 22.016 13.836 1 98.69 152 LEU B O 1
ATOM 3584 N N . LEU B 1 153 ? 13.734 23.172 15.648 1 98.38 153 LEU B N 1
ATOM 3585 C CA . LEU B 1 153 ? 14.031 24.469 15.055 1 98.38 153 LEU B CA 1
ATOM 3586 C C . LEU B 1 153 ? 15.531 24.625 14.82 1 98.38 153 LEU B C 1
ATOM 3588 O O . LEU B 1 153 ? 15.945 25.203 13.805 1 98.38 153 LEU B O 1
ATOM 3592 N N . LYS B 1 154 ? 16.297 24.094 15.711 1 98.25 154 LYS B N 1
ATOM 3593 C CA . LYS B 1 154 ? 17.734 24.141 15.555 1 98.25 154 LYS B CA 1
ATOM 3594 C C . LYS B 1 154 ? 18.188 23.344 14.336 1 98.25 154 LYS B C 1
ATOM 3596 O O . LYS B 1 154 ? 18.953 23.844 13.508 1 98.25 154 LYS B O 1
ATOM 3601 N N . GLU B 1 155 ? 17.688 22.156 14.195 1 98.5 155 GLU B N 1
ATOM 3602 C CA . GLU B 1 155 ? 18.078 21.328 13.062 1 98.5 155 GLU B CA 1
ATOM 3603 C C . GLU B 1 155 ? 17.578 21.906 11.75 1 98.5 155 GLU B C 1
ATOM 3605 O O . GLU B 1 155 ? 18.266 21.844 10.734 1 98.5 155 GLU B O 1
ATOM 3610 N N . ALA B 1 156 ? 16.406 22.406 11.789 1 98.75 156 ALA B N 1
ATOM 3611 C CA . ALA B 1 156 ? 15.875 23.047 10.586 1 98.75 156 ALA B CA 1
ATOM 3612 C C . ALA B 1 156 ? 16.734 24.25 10.172 1 98.75 156 ALA B C 1
ATOM 3614 O O . ALA B 1 156 ? 17.016 24.422 8.992 1 98.75 156 ALA B O 1
ATOM 3615 N N . ALA B 1 157 ? 17.109 25.031 11.133 1 98.19 157 ALA B N 1
ATOM 3616 C CA . ALA B 1 157 ? 17.953 26.203 10.859 1 98.19 157 ALA B CA 1
ATOM 3617 C C . ALA B 1 157 ? 19.312 25.781 10.305 1 98.19 157 ALA B C 1
ATOM 3619 O O . ALA B 1 157 ? 19.797 26.344 9.32 1 98.19 157 ALA B O 1
ATOM 3620 N N . GLU B 1 158 ? 19.875 24.766 10.914 1 97.81 158 GLU B N 1
ATOM 3621 C CA . GLU B 1 158 ? 21.188 24.266 10.484 1 97.81 158 GLU B CA 1
ATOM 3622 C C . GLU B 1 158 ? 21.125 23.719 9.062 1 97.81 158 GLU B C 1
ATOM 3624 O O . GLU B 1 158 ? 22.094 23.812 8.32 1 97.81 158 GLU B O 1
ATOM 3629 N N . ALA B 1 159 ? 20.016 23.25 8.703 1 97.5 159 ALA B N 1
ATOM 3630 C CA . ALA B 1 159 ? 19.844 22.672 7.371 1 97.5 159 ALA B CA 1
ATOM 3631 C C . ALA B 1 159 ? 19.438 23.734 6.355 1 97.5 159 ALA B C 1
ATOM 3633 O O . ALA B 1 159 ? 19.312 23.453 5.164 1 97.5 159 ALA B O 1
ATOM 3634 N N . GLY B 1 160 ? 19.188 24.969 6.785 1 97.12 160 GLY B N 1
ATOM 3635 C CA . GLY B 1 160 ? 18.688 26.016 5.902 1 97.12 160 GLY B CA 1
ATOM 3636 C C . GLY B 1 160 ? 17.25 25.781 5.48 1 97.12 160 GLY B C 1
ATOM 3637 O O . GLY B 1 160 ? 16.859 26.125 4.359 1 97.12 160 GLY B O 1
ATOM 3638 N N . CYS B 1 161 ? 16.484 25.125 6.406 1 98.44 161 CYS B N 1
ATOM 3639 C CA . CYS B 1 161 ? 15.133 24.703 6.027 1 98.44 161 CYS B CA 1
ATOM 3640 C C . CYS B 1 161 ? 14.102 25.25 7.008 1 98.44 161 CYS B C 1
ATOM 3642 O O . CYS B 1 161 ? 13.016 24.688 7.148 1 98.44 161 CYS B O 1
ATOM 3644 N N . LEU B 1 162 ? 14.406 26.312 7.703 1 98.25 162 LEU B N 1
ATOM 3645 C CA . LEU B 1 162 ? 13.43 26.875 8.633 1 98.25 162 LEU B CA 1
ATOM 3646 C C . LEU B 1 162 ? 12.156 27.281 7.906 1 98.25 162 LEU B C 1
ATOM 3648 O O . LEU B 1 162 ? 11.055 27.078 8.422 1 98.25 162 LEU B O 1
ATOM 3652 N N . ASP B 1 163 ? 12.336 27.828 6.707 1 98.19 163 ASP B N 1
ATOM 3653 C CA . ASP B 1 163 ? 11.195 28.297 5.926 1 98.19 163 ASP B CA 1
ATOM 3654 C C . ASP B 1 163 ? 10.453 27.125 5.285 1 98.19 163 ASP B C 1
ATOM 3656 O O . ASP B 1 163 ? 9.43 27.312 4.625 1 98.19 163 ASP B O 1
ATOM 3660 N N . HIS B 1 164 ? 10.953 25.891 5.465 1 98.75 164 HIS B N 1
ATOM 3661 C CA . HIS B 1 164 ? 10.281 24.703 4.973 1 98.75 164 HIS B CA 1
ATOM 3662 C C . HIS B 1 164 ? 9.289 24.172 5.996 1 98.75 164 HIS B C 1
ATOM 3664 O O . HIS B 1 164 ? 8.445 23.328 5.672 1 98.75 164 HIS B O 1
ATOM 3670 N N . ILE B 1 165 ? 9.273 24.609 7.23 1 98.88 165 ILE B N 1
ATOM 3671 C CA . ILE B 1 165 ? 8.648 23.938 8.359 1 98.88 165 ILE B CA 1
ATOM 3672 C C . ILE B 1 165 ? 7.223 24.438 8.547 1 98.88 165 ILE B C 1
ATOM 3674 O O . ILE B 1 165 ? 6.984 25.656 8.578 1 98.88 165 ILE B O 1
ATOM 3678 N N . ILE B 1 166 ? 6.312 23.5 8.648 1 98.81 166 ILE B N 1
ATOM 3679 C CA . ILE B 1 166 ? 4.93 23.734 9.055 1 98.81 166 ILE B CA 1
ATOM 3680 C C . ILE B 1 166 ? 4.641 22.984 10.352 1 98.81 166 ILE B C 1
ATOM 3682 O O . ILE B 1 166 ? 4.934 21.781 10.461 1 98.81 166 ILE B O 1
ATOM 3686 N N . LEU B 1 167 ? 4.152 23.641 11.336 1 98.56 167 LEU B N 1
ATOM 3687 C CA . LEU B 1 167 ? 3.725 23.047 12.594 1 98.56 167 LEU B CA 1
ATOM 3688 C C . LEU B 1 167 ? 2.217 23.188 12.781 1 98.56 167 LEU B C 1
ATOM 3690 O O . LEU B 1 167 ? 1.636 24.203 12.406 1 98.56 167 LEU B O 1
ATOM 3694 N N . ARG B 1 168 ? 1.613 22.172 13.312 1 97.94 168 ARG B N 1
ATOM 3695 C CA . ARG B 1 168 ? 0.167 22.172 13.508 1 97.94 168 ARG B CA 1
ATOM 3696 C C . ARG B 1 168 ? -0.195 21.703 14.914 1 97.94 168 ARG B C 1
ATOM 3698 O O . ARG B 1 168 ? 0.515 20.891 15.508 1 97.94 168 ARG B O 1
ATOM 3705 N N . SER B 1 169 ? -1.247 22.219 15.484 1 97.19 169 SER B N 1
ATOM 3706 C CA . SER B 1 169 ? -1.836 21.734 16.734 1 97.19 169 SER B CA 1
ATOM 3707 C C . SER B 1 169 ? -3.309 22.125 16.828 1 97.19 169 SER B C 1
ATOM 3709 O O . SER B 1 169 ? -3.775 23 16.109 1 97.19 169 SER B O 1
ATOM 3711 N N . SER B 1 170 ? -3.996 21.5 17.75 1 97.31 170 SER B N 1
ATOM 3712 C CA . SER B 1 170 ? -5.387 21.844 18.031 1 97.31 170 SER B CA 1
ATOM 3713 C C . SER B 1 170 ? -5.5 22.781 19.219 1 97.31 170 SER B C 1
ATOM 3715 O O . SER B 1 170 ? -6.578 22.922 19.797 1 97.31 170 SER B O 1
ATOM 3717 N N . TRP B 1 171 ? -4.395 23.391 19.594 1 97.25 171 TRP B N 1
ATOM 3718 C CA . TRP B 1 171 ? -4.348 24.234 20.781 1 97.25 171 TRP B CA 1
ATOM 3719 C C . TRP B 1 171 ? -5.074 25.562 20.547 1 97.25 171 TRP B C 1
ATOM 3721 O O . TRP B 1 171 ? -5.047 26.094 19.438 1 97.25 171 TRP B O 1
ATOM 3731 N N . SER B 1 172 ? -5.695 26.031 21.672 1 97.62 172 SER B N 1
ATOM 3732 C CA . SER B 1 172 ? -6.148 27.406 21.656 1 97.62 172 SER B CA 1
ATOM 3733 C C . SER B 1 172 ? -4.973 28.375 21.547 1 97.62 172 SER B C 1
ATOM 3735 O O . SER B 1 172 ? -3.822 27.984 21.766 1 97.62 172 SER B O 1
ATOM 3737 N N . SER B 1 173 ? -5.352 29.609 21.188 1 96.81 173 SER B N 1
ATOM 3738 C CA . SER B 1 173 ? -4.305 30.625 21.109 1 96.81 173 SER B CA 1
ATOM 3739 C C . SER B 1 173 ? -3.605 30.797 22.453 1 96.81 173 SER B C 1
ATOM 3741 O O . SER B 1 173 ? -2.385 30.938 22.516 1 96.81 173 SER B O 1
ATOM 3743 N N . LEU B 1 174 ? -4.328 30.688 23.531 1 97 174 LEU B N 1
ATOM 3744 C CA . LEU B 1 174 ? -3.762 30.812 24.859 1 97 174 LEU B CA 1
ATOM 3745 C C . LEU B 1 174 ? -2.775 29.688 25.156 1 97 174 LEU B C 1
ATOM 3747 O O . LEU B 1 174 ? -1.665 29.938 25.625 1 97 174 LEU B O 1
ATOM 3751 N N . ARG B 1 175 ? -3.188 28.531 24.875 1 96.75 175 ARG B N 1
ATOM 3752 C CA . ARG B 1 175 ? -2.316 27.375 25.141 1 96.75 175 ARG B CA 1
ATOM 3753 C C . ARG B 1 175 ? -1.078 27.438 24.25 1 96.75 175 ARG B C 1
ATOM 3755 O O . ARG B 1 175 ? 0.032 27.156 24.703 1 96.75 175 ARG B O 1
ATOM 3762 N N . LYS B 1 176 ? -1.324 27.672 23.016 1 95.5 176 LYS B N 1
ATOM 3763 C CA . LYS B 1 176 ? -0.197 27.812 22.094 1 95.5 176 LYS B CA 1
ATOM 3764 C C . LYS B 1 176 ? 0.824 28.812 22.641 1 95.5 176 LYS B C 1
ATOM 3766 O O . LYS B 1 176 ? 2.02 28.516 22.688 1 95.5 176 LYS B O 1
ATOM 3771 N N . ASN B 1 177 ? 0.411 30.031 23.031 1 95.38 177 ASN B N 1
ATOM 3772 C CA . ASN B 1 177 ? 1.3 31.062 23.547 1 95.38 177 ASN B CA 1
ATOM 3773 C C . ASN B 1 177 ? 1.989 30.594 24.828 1 95.38 177 ASN B C 1
ATOM 3775 O O . ASN B 1 177 ? 3.17 30.891 25.047 1 95.38 177 ASN B O 1
ATOM 3779 N N . LYS B 1 178 ? 1.252 29.891 25.609 1 94.75 178 LYS B N 1
ATOM 3780 C CA . LYS B 1 178 ? 1.794 29.391 26.875 1 94.75 178 LYS B CA 1
ATOM 3781 C C . LYS B 1 178 ? 2.855 28.328 26.625 1 94.75 178 LYS B C 1
ATOM 3783 O O . LYS B 1 178 ? 3.893 28.312 27.297 1 94.75 178 LYS B O 1
ATOM 3788 N N . GLU B 1 179 ? 2.557 27.469 25.688 1 93.75 179 GLU B N 1
ATOM 3789 C CA . GLU B 1 179 ? 3.393 26.297 25.5 1 93.75 179 GLU B CA 1
ATOM 3790 C C . GLU B 1 179 ? 4.633 26.609 24.672 1 93.75 179 GLU B C 1
ATOM 3792 O O . GLU B 1 179 ? 5.707 26.062 24.906 1 93.75 179 GLU B O 1
ATOM 3797 N N . ILE B 1 180 ? 4.559 27.438 23.703 1 91 180 ILE B N 1
ATOM 3798 C CA . ILE B 1 180 ? 5.707 27.547 22.812 1 91 180 ILE B CA 1
ATOM 3799 C C . ILE B 1 180 ? 6.051 29.016 22.594 1 91 180 ILE B C 1
ATOM 3801 O O . ILE B 1 180 ? 7.133 29.344 22.094 1 91 180 ILE B O 1
ATOM 3805 N N . GLY B 1 181 ? 5.184 29.984 22.953 1 90.19 181 GLY B N 1
ATOM 3806 C CA . GLY B 1 181 ? 5.461 31.391 22.734 1 90.19 181 GLY B CA 1
ATOM 3807 C C . GLY B 1 181 ? 5.57 31.766 21.266 1 90.19 181 GLY B C 1
ATOM 3808 O O . GLY B 1 181 ? 4.77 31.312 20.453 1 90.19 181 GLY B O 1
ATOM 3809 N N . ALA B 1 182 ? 6.469 32.625 20.938 1 90.69 182 ALA B N 1
ATOM 3810 C CA . ALA B 1 182 ? 6.617 33.062 19.562 1 90.69 182 ALA B CA 1
ATOM 3811 C C . ALA B 1 182 ? 7.5 32.125 18.766 1 90.69 182 ALA B C 1
ATOM 3813 O O . ALA B 1 182 ? 8.5 31.609 19.281 1 90.69 182 ALA B O 1
ATOM 3814 N N . LEU B 1 183 ? 7.113 31.781 17.609 1 94.94 183 LEU B N 1
ATOM 3815 C CA . LEU B 1 183 ? 7.879 30.984 16.656 1 94.94 183 LEU B CA 1
ATOM 3816 C C . LEU B 1 183 ? 8.594 31.875 15.648 1 94.94 183 LEU B C 1
ATOM 3818 O O . LEU B 1 183 ? 8.172 33 15.406 1 94.94 183 LEU B O 1
ATOM 3822 N N . PRO B 1 184 ? 9.727 31.344 15.078 1 95.94 184 PRO B N 1
ATOM 3823 C CA . PRO B 1 184 ? 10.32 32.094 13.977 1 95.94 184 PRO B CA 1
ATOM 3824 C C . PRO B 1 184 ? 9.32 32.406 12.867 1 95.94 184 PRO B C 1
ATOM 3826 O O . PRO B 1 184 ? 8.453 31.594 12.562 1 95.94 184 PRO B O 1
ATOM 3829 N N . ARG B 1 185 ? 9.492 33.594 12.281 1 94.19 185 ARG B N 1
ATOM 3830 C CA . ARG B 1 185 ? 8.555 34.062 11.266 1 94.19 185 ARG B CA 1
ATOM 3831 C C . ARG B 1 185 ? 8.547 33.156 10.047 1 94.19 185 ARG B C 1
ATOM 3833 O O . ARG B 1 185 ? 7.562 33.062 9.312 1 94.19 185 ARG B O 1
ATOM 3840 N N . GLU B 1 186 ? 9.672 32.438 9.867 1 96.69 186 GLU B N 1
ATOM 3841 C CA . GLU B 1 186 ? 9.812 31.562 8.719 1 96.69 186 GLU B CA 1
ATOM 3842 C C . GLU B 1 186 ? 8.914 30.344 8.852 1 96.69 186 GLU B C 1
ATOM 3844 O O . GLU B 1 186 ? 8.562 29.703 7.852 1 96.69 186 GLU B O 1
ATOM 3849 N N . VAL B 1 187 ? 8.586 29.984 10.086 1 98.06 187 VAL B N 1
ATOM 3850 C CA . VAL B 1 187 ? 7.82 28.766 10.359 1 98.06 187 VAL B CA 1
ATOM 3851 C C . VAL B 1 187 ? 6.328 29.062 10.227 1 98.06 187 VAL B C 1
ATOM 3853 O O . VAL B 1 187 ? 5.836 30.078 10.734 1 98.06 187 VAL B O 1
ATOM 3856 N N . ILE B 1 188 ? 5.633 28.25 9.492 1 98.19 188 ILE B N 1
ATOM 3857 C CA . ILE B 1 188 ? 4.188 28.391 9.375 1 98.19 188 ILE B CA 1
ATOM 3858 C C . ILE B 1 188 ? 3.506 27.578 10.477 1 98.19 188 ILE B C 1
ATOM 3860 O O . ILE B 1 188 ? 3.799 26.391 10.664 1 98.19 188 ILE B O 1
ATOM 3864 N N . TYR B 1 189 ? 2.689 28.188 11.25 1 97.94 189 TYR B N 1
ATOM 3865 C CA . TYR B 1 189 ? 1.879 27.5 12.25 1 97.94 189 TYR B CA 1
ATOM 3866 C C . TYR B 1 189 ? 0.42 27.422 11.812 1 97.94 189 TYR B C 1
ATOM 3868 O O . TYR B 1 189 ? -0.174 28.453 11.445 1 97.94 189 TYR B O 1
ATOM 3876 N N . ILE B 1 190 ? -0.159 26.234 11.852 1 98.38 190 ILE B N 1
ATOM 3877 C CA . ILE B 1 190 ? -1.528 26.031 11.391 1 98.38 190 ILE B CA 1
ATOM 3878 C C . ILE B 1 190 ? -2.373 25.453 12.516 1 98.38 190 ILE B C 1
ATOM 3880 O O . ILE B 1 190 ? -2.115 24.328 12.977 1 98.38 190 ILE B O 1
ATOM 3884 N N . PRO B 1 191 ? -3.398 26.188 12.938 1 98.44 191 PRO B N 1
ATOM 3885 C CA . PRO B 1 191 ? -4.316 25.609 13.922 1 98.44 191 PRO B CA 1
ATOM 3886 C C . PRO B 1 191 ? -5.305 24.625 13.289 1 98.44 191 PRO B C 1
ATOM 3888 O O . PRO B 1 191 ? -5.742 24.812 12.156 1 98.44 191 PRO B O 1
ATOM 3891 N N . VAL B 1 192 ? -5.656 23.609 14.016 1 98.44 192 VAL B N 1
ATOM 3892 C CA . VAL B 1 192 ? -6.602 22.594 13.57 1 98.44 192 VAL B CA 1
ATOM 3893 C C . VAL B 1 192 ? -7.844 22.625 14.453 1 98.44 192 VAL B C 1
ATOM 3895 O O . VAL B 1 192 ? -7.742 22.5 15.68 1 98.44 192 VAL B O 1
ATOM 3898 N N . LEU B 1 193 ? -8.938 22.812 13.891 1 98.56 193 LEU B N 1
ATOM 3899 C CA . LEU B 1 193 ? -10.211 22.656 14.586 1 98.56 193 LEU B CA 1
ATOM 3900 C C . LEU B 1 193 ? -10.734 21.234 14.438 1 98.56 193 LEU B C 1
ATOM 3902 O O . LEU B 1 193 ? -11.258 20.875 13.383 1 98.56 193 LEU B O 1
ATOM 3906 N N . VAL B 1 194 ? -10.633 20.453 15.453 1 98 194 VAL B N 1
ATOM 3907 C CA . VAL B 1 194 ? -11.289 19.156 15.508 1 98 194 VAL B CA 1
ATOM 3908 C C . VAL B 1 194 ? -12.734 19.328 15.969 1 98 194 VAL B C 1
ATOM 3910 O O . VAL B 1 194 ? -13 19.531 17.156 1 98 194 VAL B O 1
ATOM 3913 N N . CYS B 1 195 ? -13.594 19.188 15.062 1 98.19 195 CYS B N 1
ATOM 3914 C CA . CYS B 1 195 ? -14.992 19.484 15.336 1 98.19 195 CYS B CA 1
ATOM 3915 C C . CYS B 1 195 ? -15.602 18.5 16.312 1 98.19 195 CYS B C 1
ATOM 3917 O O . CYS B 1 195 ? -15.477 17.281 16.125 1 98.19 195 CYS B O 1
ATOM 3919 N N . LYS B 1 196 ? -16.281 19.016 17.281 1 96.12 196 LYS B N 1
ATOM 3920 C CA . LYS B 1 196 ? -16.938 18.203 18.297 1 96.12 196 LYS B CA 1
ATOM 3921 C C . LYS B 1 196 ? -18.391 18.641 18.5 1 96.12 196 LYS B C 1
ATOM 3923 O O . LYS B 1 196 ? -19.141 18 19.234 1 96.12 196 LYS B O 1
ATOM 3928 N N . GLY B 1 197 ? -18.766 19.688 17.922 1 95.19 197 GLY B N 1
ATOM 3929 C CA . GLY B 1 197 ? -20.109 20.234 18.125 1 95.19 197 GLY B CA 1
ATOM 3930 C C . GLY B 1 197 ? -20.109 21.469 19 1 95.19 197 GLY B C 1
ATOM 3931 O O . GLY B 1 197 ? -19.766 22.562 18.531 1 95.19 197 GLY B O 1
ATOM 3932 N N . ASP B 1 198 ? -20.156 21.312 20.281 1 93.44 198 ASP B N 1
ATOM 3933 C CA . ASP B 1 198 ? -20.219 22.438 21.203 1 93.44 198 ASP B CA 1
ATOM 3934 C C . ASP B 1 198 ? -18.859 23.109 21.312 1 93.44 198 ASP B C 1
ATOM 3936 O O . ASP B 1 198 ? -17.828 22.438 21.5 1 93.44 198 ASP B O 1
ATOM 3940 N N . GLY B 1 199 ? -18.891 24.438 21.156 1 97.19 199 GLY B N 1
ATOM 3941 C CA . GLY B 1 199 ? -17.672 25.234 21.375 1 97.19 199 GLY B CA 1
ATOM 3942 C C . GLY B 1 199 ? -16.859 25.422 20.109 1 97.19 199 GLY B C 1
ATOM 3943 O O . GLY B 1 199 ? -15.875 26.172 20.109 1 97.19 199 GLY B O 1
ATOM 3944 N N . ASP B 1 200 ? -17.25 24.797 19.047 1 98.31 200 ASP B N 1
ATOM 3945 C CA . ASP B 1 200 ? -16.484 24.844 17.812 1 98.31 200 ASP B CA 1
ATOM 3946 C C . ASP B 1 200 ? -16.422 26.266 17.25 1 98.31 200 ASP B C 1
ATOM 3948 O O . ASP B 1 200 ? -15.375 26.703 16.797 1 98.31 200 ASP B O 1
ATOM 3952 N N . ASP B 1 201 ? -17.547 26.953 17.281 1 98.31 201 ASP B N 1
ATOM 3953 C CA . ASP B 1 201 ? -17.594 28.312 16.75 1 98.31 201 ASP B CA 1
ATOM 3954 C C . ASP B 1 201 ? -16.656 29.234 17.547 1 98.31 201 ASP B C 1
ATOM 3956 O O . ASP B 1 201 ? -15.938 30.047 16.953 1 98.31 201 ASP B O 1
ATOM 3960 N N . GLU B 1 202 ? -16.656 29.062 18.828 1 98.31 202 GLU B N 1
ATOM 3961 C CA . GLU B 1 202 ? -15.781 29.859 19.672 1 98.31 202 GLU B CA 1
ATOM 3962 C C . GLU B 1 202 ? -14.312 29.562 19.375 1 98.31 202 GLU B C 1
ATOM 3964 O O . GLU B 1 202 ? -13.484 30.469 19.375 1 98.31 202 GLU B O 1
ATOM 3969 N N . ARG B 1 203 ? -14.016 28.359 19.203 1 98.44 203 ARG B N 1
ATOM 3970 C CA . ARG B 1 203 ? -12.641 27.969 18.875 1 98.44 203 ARG B CA 1
ATOM 3971 C C . ARG B 1 203 ? -12.211 28.562 17.547 1 98.44 203 ARG B C 1
ATOM 3973 O O . ARG B 1 203 ? -11.094 29.062 17.406 1 98.44 203 ARG B O 1
ATOM 3980 N N . LEU B 1 204 ? -13.102 28.453 16.594 1 98.69 204 LEU B N 1
ATOM 3981 C CA . LEU B 1 204 ? -12.797 29.062 15.297 1 98.69 204 LEU B CA 1
ATOM 3982 C C . LEU B 1 204 ? -12.586 30.562 15.43 1 98.69 204 LEU B C 1
ATOM 3984 O O . LEU B 1 204 ? -11.664 31.125 14.828 1 98.69 204 LEU B O 1
ATOM 3988 N N . ASP B 1 205 ? -13.461 31.203 16.203 1 98.62 205 ASP B N 1
ATOM 3989 C CA . ASP B 1 205 ? -13.305 32.625 16.438 1 98.62 205 ASP B CA 1
ATOM 3990 C C . ASP B 1 205 ? -11.938 32.938 17.047 1 98.62 205 ASP B C 1
ATOM 3992 O O . ASP B 1 205 ? -11.297 33.938 16.703 1 98.62 205 ASP B O 1
ATOM 3996 N N . ASP B 1 206 ? -11.555 32.125 17.969 1 98.56 206 ASP B N 1
ATOM 3997 C CA . ASP B 1 206 ? -10.242 32.281 18.578 1 98.56 206 ASP B CA 1
ATOM 3998 C C . ASP B 1 206 ? -9.133 32.188 17.531 1 98.56 206 ASP B C 1
ATOM 4000 O O . ASP B 1 206 ? -8.211 33 17.531 1 98.56 206 ASP B O 1
ATOM 4004 N N . PHE B 1 207 ? -9.211 31.188 16.656 1 98.38 207 PHE B N 1
ATOM 4005 C CA . PHE B 1 207 ? -8.219 31.047 15.594 1 98.38 207 PHE B CA 1
ATOM 4006 C C . PHE B 1 207 ? -8.172 32.312 14.727 1 98.38 207 PHE B C 1
ATOM 4008 O O . PHE B 1 207 ? -7.102 32.875 14.5 1 98.38 207 PHE B O 1
ATOM 4015 N N . LEU B 1 208 ? -9.336 32.781 14.266 1 97.88 208 LEU B N 1
ATOM 4016 C CA . LEU B 1 208 ? -9.445 33.906 13.328 1 97.88 208 LEU B CA 1
ATOM 4017 C C . LEU B 1 208 ? -8.93 35.188 13.961 1 97.88 208 LEU B C 1
ATOM 4019 O O . LEU B 1 208 ? -8.359 36.031 13.273 1 97.88 208 LEU B O 1
ATOM 4023 N N . ALA B 1 209 ? -9.039 35.281 15.234 1 97.31 209 ALA B N 1
ATOM 4024 C CA . ALA B 1 209 ? -8.719 36.531 15.914 1 97.31 209 ALA B CA 1
ATOM 4025 C C . ALA B 1 209 ? -7.258 36.531 16.359 1 97.31 209 ALA B C 1
ATOM 4027 O O . ALA B 1 209 ? -6.633 37.594 16.406 1 97.31 209 ALA B O 1
ATOM 4028 N N . ASN B 1 210 ? -6.73 35.344 16.672 1 96.56 210 ASN B N 1
ATOM 4029 C CA . ASN B 1 210 ? -5.52 35.406 17.484 1 96.56 210 ASN B CA 1
ATOM 4030 C C . ASN B 1 210 ? -4.359 34.688 16.812 1 96.56 210 ASN B C 1
ATOM 4032 O O . ASN B 1 210 ? -3.227 34.75 17.281 1 96.56 210 ASN B O 1
ATOM 4036 N N . PHE B 1 211 ? -4.578 33.969 15.773 1 95.12 211 PHE B N 1
ATOM 4037 C CA . PHE B 1 211 ? -3.494 33.281 15.07 1 95.12 211 PHE B CA 1
ATOM 4038 C C . PHE B 1 211 ? -3.113 34.062 13.805 1 95.12 211 PHE B C 1
ATOM 4040 O O . PHE B 1 211 ? -3.969 34.312 12.961 1 95.12 211 PHE B O 1
ATOM 4047 N N . ASP B 1 212 ? -1.869 34.5 13.719 1 92.19 212 ASP B N 1
ATOM 4048 C CA . ASP B 1 212 ? -1.328 35.031 12.469 1 92.19 212 ASP B CA 1
ATOM 4049 C C . ASP B 1 212 ? -0.882 33.906 11.539 1 92.19 212 ASP B C 1
ATOM 4051 O O . ASP B 1 212 ? 0.269 33.469 11.594 1 92.19 212 ASP B O 1
ATOM 4055 N N . THR B 1 213 ? -1.737 33.375 10.742 1 95.19 213 THR B N 1
ATOM 4056 C CA . THR B 1 213 ? -1.486 32.219 9.875 1 95.19 213 THR B CA 1
ATOM 4057 C C . THR B 1 213 ? -2.303 32.312 8.594 1 95.19 213 THR B C 1
ATOM 4059 O O . THR B 1 213 ? -3.348 32.969 8.562 1 95.19 213 THR B O 1
ATOM 4062 N N . PRO B 1 214 ? -1.851 31.734 7.543 1 96.56 214 PRO B N 1
ATOM 4063 C CA . PRO B 1 214 ? -2.592 31.766 6.281 1 96.56 214 PRO B CA 1
ATOM 4064 C C . PRO B 1 214 ? -3.562 30.609 6.125 1 96.56 214 PRO B C 1
ATOM 4066 O O . PRO B 1 214 ? -4.355 30.578 5.18 1 96.56 214 PRO B O 1
ATOM 4069 N N . VAL B 1 215 ? -3.568 29.656 7.008 1 98.38 215 VAL B N 1
ATOM 4070 C CA . VAL B 1 215 ? -4.293 28.406 6.789 1 98.38 215 VAL B CA 1
ATOM 4071 C C . VAL B 1 215 ? -5 28 8.078 1 98.38 215 VAL B C 1
ATOM 4073 O O . VAL B 1 215 ? -4.43 28.094 9.164 1 98.38 215 VAL B O 1
ATOM 4076 N N . ILE B 1 216 ? -6.164 27.547 7.98 1 98.5 216 ILE B N 1
ATOM 4077 C CA . ILE B 1 216 ? -6.871 26.875 9.07 1 98.5 216 ILE B CA 1
ATOM 4078 C C . ILE B 1 216 ? -7.293 25.469 8.633 1 98.5 216 ILE B C 1
ATOM 4080 O O . ILE B 1 216 ? -7.777 25.281 7.512 1 98.5 216 ILE B O 1
ATOM 4084 N N . SER B 1 217 ? -7.078 24.547 9.484 1 98.69 217 SER B N 1
ATOM 4085 C CA . SER B 1 217 ? -7.414 23.156 9.18 1 98.69 217 SER B CA 1
ATOM 4086 C C . SER B 1 217 ? -8.648 22.703 9.953 1 98.69 217 SER B C 1
ATOM 4088 O O . SER B 1 217 ? -8.875 23.141 11.086 1 98.69 217 SER B O 1
ATOM 4090 N N . PHE B 1 218 ? -9.453 21.891 9.328 1 98.69 218 PHE B N 1
ATOM 4091 C CA . PHE B 1 218 ? -10.617 21.281 9.961 1 98.69 218 PHE B CA 1
ATOM 4092 C C . PHE B 1 218 ? -10.539 19.766 9.906 1 98.69 218 PHE B C 1
ATOM 4094 O O . PHE B 1 218 ? -10.078 19.188 8.914 1 98.69 218 PHE B O 1
ATOM 4101 N N . SER B 1 219 ? -10.938 19.109 10.883 1 98.06 219 SER B N 1
ATOM 4102 C CA . SER B 1 219 ? -11.203 17.672 10.969 1 98.06 219 SER B CA 1
ATOM 4103 C C . SER B 1 219 ? -12.57 17.406 11.562 1 98.06 219 SER B C 1
ATOM 4105 O O . SER B 1 219 ? -12.969 18.031 12.547 1 98.06 219 SER B O 1
ATOM 4107 N N . PHE B 1 220 ? -13.352 16.531 11 1 98.38 220 PHE B N 1
ATOM 4108 C CA . PHE B 1 220 ? -14.719 16.328 11.453 1 98.38 220 PHE B CA 1
ATOM 4109 C C . PHE B 1 220 ? -15.164 14.891 11.195 1 98.38 220 PHE B C 1
ATOM 4111 O O . PHE B 1 220 ? -14.898 14.328 10.133 1 98.38 220 PHE B O 1
ATOM 4118 N N . ARG B 1 221 ? -15.828 14.359 12.164 1 96.62 221 ARG B N 1
ATOM 4119 C CA . ARG B 1 221 ? -16.344 13 12.078 1 96.62 221 ARG B CA 1
ATOM 4120 C C . ARG B 1 221 ? -17.672 12.953 11.336 1 96.62 221 ARG B C 1
ATOM 4122 O O . ARG B 1 221 ? -18.016 11.93 10.742 1 96.62 221 ARG B O 1
ATOM 4129 N N . HIS B 1 222 ? -18.391 14.039 11.43 1 96.25 222 HIS B N 1
ATOM 4130 C CA . HIS B 1 222 ? -19.688 14.195 10.789 1 96.25 222 HIS B CA 1
ATOM 4131 C C . HIS B 1 222 ? -19.766 15.484 9.984 1 96.25 222 HIS B C 1
ATOM 4133 O O . HIS B 1 222 ? -19.031 16.438 10.266 1 96.25 222 HIS B O 1
ATOM 4139 N N . THR B 1 223 ? -20.625 15.5 9.062 1 96.44 223 THR B N 1
ATOM 4140 C CA . THR B 1 223 ? -20.672 16.641 8.164 1 96.44 223 THR B CA 1
ATOM 4141 C C . THR B 1 223 ? -21.672 17.688 8.656 1 96.44 223 THR B C 1
ATOM 4143 O O . THR B 1 223 ? -21.781 18.766 8.07 1 96.44 223 THR B O 1
ATOM 4146 N N . ASP B 1 224 ? -22.344 17.422 9.695 1 96.12 224 ASP B N 1
ATOM 4147 C CA . ASP B 1 224 ? -23.438 18.281 10.094 1 96.12 224 ASP B CA 1
ATOM 4148 C C . ASP B 1 224 ? -23.016 19.25 11.195 1 96.12 224 ASP B C 1
ATOM 4150 O O . ASP B 1 224 ? -23.844 19.906 11.812 1 96.12 224 ASP B O 1
ATOM 4154 N N . TYR B 1 225 ? -21.781 19.328 11.516 1 97.44 225 TYR B N 1
ATOM 4155 C CA . TYR B 1 225 ? -21.312 20.328 12.469 1 97.44 225 TYR B CA 1
ATOM 4156 C C . TYR B 1 225 ? -21.578 21.734 11.953 1 97.44 225 TYR B C 1
ATOM 4158 O O . TYR B 1 225 ? -21.234 22.062 10.82 1 97.44 225 TYR B O 1
ATOM 4166 N N . HIS B 1 226 ? -22.109 22.578 12.758 1 97.38 226 HIS B N 1
ATOM 4167 C CA . HIS B 1 226 ? -22.453 23.953 12.391 1 97.38 226 HIS B CA 1
ATOM 4168 C C . HIS B 1 226 ? -21.234 24.719 11.891 1 97.38 226 HIS B C 1
ATOM 4170 O O . HIS B 1 226 ? -21.328 25.469 10.914 1 97.38 226 HIS B O 1
ATOM 4176 N N . VAL B 1 227 ? -20.172 24.516 12.484 1 98.25 227 VAL B N 1
ATOM 4177 C CA . VAL B 1 227 ? -18.969 25.312 12.227 1 98.25 227 VAL B CA 1
ATOM 4178 C C . VAL B 1 227 ? -18.484 25.094 10.797 1 98.25 227 VAL B C 1
ATOM 4180 O O . VAL B 1 227 ? -17.812 25.938 10.219 1 98.25 227 VAL B O 1
ATOM 4183 N N . LEU B 1 228 ? -18.797 23.938 10.242 1 98.25 228 LEU B N 1
ATOM 4184 C CA . LEU B 1 228 ? -18.375 23.641 8.875 1 98.25 228 LEU B CA 1
ATOM 4185 C C . LEU B 1 228 ? -19.031 24.578 7.879 1 98.25 228 LEU B C 1
ATOM 4187 O O . LEU B 1 228 ? -18.5 24.828 6.797 1 98.25 228 LEU B O 1
ATOM 4191 N N . ARG B 1 229 ? -20.094 25.203 8.156 1 97.5 229 ARG B N 1
ATOM 4192 C CA . ARG B 1 229 ? -20.766 26.188 7.316 1 97.5 229 ARG B CA 1
ATOM 4193 C C . ARG B 1 229 ? -19.969 27.484 7.27 1 97.5 229 ARG B C 1
ATOM 4195 O O . ARG B 1 229 ? -20.188 28.312 6.383 1 97.5 229 ARG B O 1
ATOM 4202 N N . ARG B 1 230 ? -19.078 27.609 8.203 1 98.31 230 ARG B N 1
ATOM 4203 C CA . ARG B 1 230 ? -18.297 28.844 8.297 1 98.31 230 ARG B CA 1
ATOM 4204 C C . ARG B 1 230 ? -17.031 28.75 7.461 1 98.31 230 ARG B C 1
ATOM 4206 O O . ARG B 1 230 ? -16.25 29.688 7.414 1 98.31 230 ARG B O 1
ATOM 4213 N N . ILE B 1 231 ? -16.828 27.656 6.805 1 98.12 231 ILE B N 1
ATOM 4214 C CA . ILE B 1 231 ? -15.648 27.516 5.945 1 98.12 231 ILE B CA 1
ATOM 4215 C C . ILE B 1 231 ? -15.648 28.609 4.887 1 98.12 231 ILE B C 1
ATOM 4217 O O . ILE B 1 231 ? -14.594 29.172 4.562 1 98.12 231 ILE B O 1
ATOM 4221 N N . LYS B 1 232 ? -16.812 28.906 4.352 1 96.19 232 LYS B N 1
ATOM 4222 C CA . LYS B 1 232 ? -16.906 30 3.393 1 96.19 232 LYS B CA 1
ATOM 4223 C C . LYS B 1 232 ? -16.406 31.312 4.008 1 96.19 232 LYS B C 1
ATOM 4225 O O . LYS B 1 232 ? -15.711 32.094 3.352 1 96.19 232 LYS B O 1
ATOM 4230 N N . GLU B 1 233 ? -16.859 31.547 5.203 1 97 233 GLU B N 1
ATOM 4231 C CA . GLU B 1 233 ? -16.406 32.75 5.93 1 97 233 GLU B CA 1
ATOM 4232 C C . GLU B 1 233 ? -14.883 32.75 6.059 1 97 233 GLU B C 1
ATOM 4234 O O . GLU B 1 233 ? -14.242 33.781 5.855 1 97 233 GLU B O 1
ATOM 4239 N N . VAL B 1 234 ? -14.32 31.641 6.43 1 97.75 234 VAL B N 1
ATOM 4240 C CA . VAL B 1 234 ? -12.875 31.484 6.594 1 97.75 234 VAL B CA 1
ATOM 4241 C C . VAL B 1 234 ? -12.164 31.828 5.285 1 97.75 234 VAL B C 1
ATOM 4243 O O . VAL B 1 234 ? -11.219 32.625 5.273 1 97.75 234 VAL B O 1
ATOM 4246 N N . ARG B 1 235 ? -12.648 31.359 4.227 1 96.5 235 ARG B N 1
ATOM 4247 C CA . ARG B 1 235 ? -12.055 31.578 2.914 1 96.5 235 ARG B CA 1
ATOM 4248 C C . ARG B 1 235 ? -12.227 33.031 2.486 1 96.5 235 ARG B C 1
ATOM 4250 O O . ARG B 1 235 ? -11.305 33.625 1.928 1 96.5 235 ARG B O 1
ATOM 4257 N N . ASP B 1 236 ? -13.375 33.594 2.725 1 95.31 236 ASP B N 1
ATOM 4258 C CA . ASP B 1 236 ? -13.641 35 2.373 1 95.31 236 ASP B CA 1
ATOM 4259 C C . ASP B 1 236 ? -12.703 35.938 3.119 1 95.31 236 ASP B C 1
ATOM 4261 O O . ASP B 1 236 ? -12.414 37.031 2.643 1 95.31 236 ASP B O 1
ATOM 4265 N N . LYS B 1 237 ? -12.281 35.531 4.258 1 95.62 237 LYS B N 1
ATOM 4266 C CA . LYS B 1 237 ? -11.383 36.344 5.059 1 95.62 237 LYS B CA 1
ATOM 4267 C C . LYS B 1 237 ? -9.938 36.188 4.602 1 95.62 237 LYS B C 1
ATOM 4269 O O . LYS B 1 237 ? -9.023 36.781 5.172 1 95.62 237 LYS B O 1
ATOM 4274 N N . GLY B 1 238 ? -9.734 35.312 3.676 1 94.5 238 GLY B N 1
ATOM 4275 C CA . GLY B 1 238 ? -8.43 35.219 3.051 1 94.5 238 GLY B CA 1
ATOM 4276 C C . GLY B 1 238 ? -7.621 34.031 3.523 1 94.5 238 GLY B C 1
ATOM 4277 O O . GLY B 1 238 ? -6.461 33.844 3.137 1 94.5 238 GLY B O 1
ATOM 4278 N N . TYR B 1 239 ? -8.211 33.188 4.387 1 97.25 239 TYR B N 1
ATOM 4279 C CA . TYR B 1 239 ? -7.523 31.984 4.84 1 97.25 239 TYR B CA 1
ATOM 4280 C C . TYR B 1 239 ? -7.691 30.844 3.836 1 97.25 239 TYR B C 1
ATOM 4282 O O . TYR B 1 239 ? -8.711 30.766 3.148 1 97.25 239 TYR B O 1
ATOM 4290 N N . HIS B 1 240 ? -6.699 30.078 3.721 1 98.19 240 HIS B N 1
ATOM 4291 C CA . HIS B 1 240 ? -6.848 28.797 3.041 1 98.19 240 HIS B CA 1
ATOM 4292 C C . HIS B 1 240 ? -7.355 27.719 3.998 1 98.19 240 HIS B C 1
ATOM 4294 O O . HIS B 1 240 ? -7.129 27.797 5.207 1 98.19 240 HIS B O 1
ATOM 4300 N N . VAL B 1 241 ? -8.023 26.734 3.428 1 98.5 241 VAL B N 1
ATOM 4301 C CA . VAL B 1 241 ? -8.633 25.688 4.238 1 98.5 241 VAL B CA 1
ATOM 4302 C C . VAL B 1 241 ? -7.949 24.344 3.945 1 98.5 241 VAL B C 1
ATOM 4304 O O . VAL B 1 241 ? -7.832 23.953 2.785 1 98.5 241 VAL B O 1
ATOM 4307 N N . TRP B 1 242 ? -7.441 23.703 5.012 1 98.69 242 TRP B N 1
ATOM 4308 C CA . TRP B 1 242 ? -6.859 22.359 4.969 1 98.69 242 TRP B CA 1
ATOM 4309 C C . TRP B 1 242 ? -7.855 21.328 5.477 1 98.69 242 TRP B C 1
ATOM 4311 O O . TRP B 1 242 ? -8.242 21.344 6.648 1 98.69 242 TRP B O 1
ATOM 4321 N N . LEU B 1 243 ? -8.258 20.422 4.598 1 98.62 243 LEU B N 1
ATOM 4322 C CA . LEU B 1 243 ? -9.109 19.297 4.969 1 98.62 243 LEU B CA 1
ATOM 4323 C C . LEU B 1 243 ? -8.367 17.969 4.773 1 98.62 243 LEU B C 1
ATOM 4325 O O . LEU B 1 243 ? -7.328 17.922 4.113 1 98.62 243 LEU B O 1
ATOM 4329 N N . ASN B 1 244 ? -8.914 16.875 5.363 1 98.12 244 ASN B N 1
ATOM 4330 C CA . ASN B 1 244 ? -8.281 15.562 5.352 1 98.12 244 ASN B CA 1
ATOM 4331 C C . ASN B 1 244 ? -9.094 14.555 4.535 1 98.12 244 ASN B C 1
ATOM 4333 O O . ASN B 1 244 ? -10.32 14.516 4.637 1 98.12 244 ASN B O 1
ATOM 4337 N N . SER B 1 245 ? -8.391 13.789 3.738 1 97.69 245 SER B N 1
ATOM 4338 C CA . SER B 1 245 ? -9.047 12.656 3.092 1 97.69 245 SER B CA 1
ATOM 4339 C C . SER B 1 245 ? -8.609 11.336 3.717 1 97.69 245 SER B C 1
ATOM 4341 O O . SER B 1 245 ? -8.891 10.258 3.18 1 97.69 245 SER B O 1
ATOM 4343 N N . LEU B 1 246 ? -7.957 11.32 4.77 1 94.81 246 LEU B N 1
ATOM 4344 C CA . LEU B 1 246 ? -7.387 10.148 5.426 1 94.81 246 LEU B CA 1
ATOM 4345 C C . LEU B 1 246 ? -8.461 9.102 5.711 1 94.81 246 LEU B C 1
ATOM 4347 O O . LEU B 1 246 ? -9.039 8.539 4.781 1 94.81 246 LEU B O 1
ATOM 4351 N N . TRP B 1 247 ? -8.797 8.867 6.922 1 91.19 247 TRP B N 1
ATOM 4352 C CA . TRP B 1 247 ? -9.828 7.906 7.293 1 91.19 247 TRP B CA 1
ATOM 4353 C C . TRP B 1 247 ? -11.156 8.602 7.559 1 91.19 247 TRP B C 1
ATOM 4355 O O . TRP B 1 247 ? -11.195 9.82 7.781 1 91.19 247 TRP B O 1
ATOM 4365 N N . SER B 1 248 ? -12.172 7.895 7.609 1 91.62 248 SER B N 1
ATOM 4366 C CA . SER B 1 248 ? -13.531 8.43 7.609 1 91.62 248 SER B CA 1
ATOM 4367 C C . SER B 1 248 ? -13.773 9.32 8.828 1 91.62 248 SER B C 1
ATOM 4369 O O . SER B 1 248 ? -14.555 10.266 8.758 1 91.62 248 SER B O 1
ATOM 4371 N N . THR B 1 249 ? -13.109 9.133 9.875 1 92.56 249 THR B N 1
ATOM 4372 C CA . THR B 1 249 ? -13.352 9.867 11.109 1 92.56 249 THR B CA 1
ATOM 4373 C C . THR B 1 249 ? -12.867 11.305 10.992 1 92.56 249 THR B C 1
ATOM 4375 O O . THR B 1 249 ? -13.188 12.148 11.836 1 92.56 249 THR B O 1
ATOM 4378 N N . PHE B 1 250 ? -12.188 11.633 9.859 1 95.62 250 PHE B N 1
ATOM 4379 C CA . PHE B 1 250 ? -11.609 12.961 9.734 1 95.62 250 PHE B CA 1
ATOM 4380 C C . PHE B 1 250 ? -12.352 13.781 8.68 1 95.62 250 PHE B C 1
ATOM 4382 O O . PHE B 1 250 ? -12.023 14.945 8.438 1 95.62 250 PHE B O 1
ATOM 4389 N N . ASN B 1 251 ? -13.344 13.258 8.031 1 97.69 251 ASN B N 1
ATOM 4390 C CA . ASN B 1 251 ? -13.875 13.922 6.848 1 97.69 251 ASN B CA 1
ATOM 4391 C C . ASN B 1 251 ? -15.336 13.547 6.605 1 97.69 251 ASN B C 1
ATOM 4393 O O . ASN B 1 251 ? -15.867 13.766 5.516 1 97.69 251 ASN B O 1
ATOM 4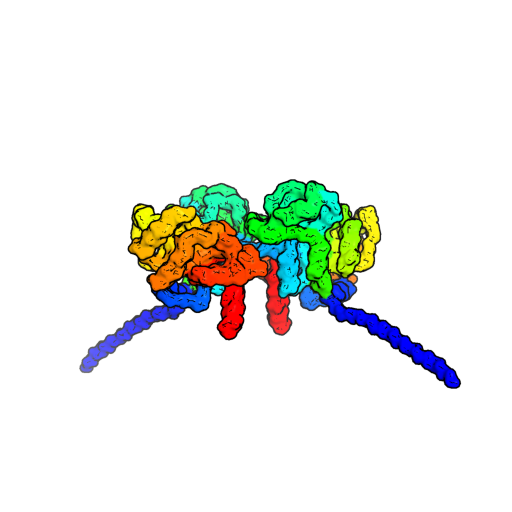397 N N . GLY B 1 252 ? -15.961 12.922 7.543 1 96.06 252 GLY B N 1
ATOM 4398 C CA . GLY B 1 252 ? -17.375 12.594 7.426 1 96.06 252 GLY B CA 1
ATOM 4399 C C . GLY B 1 252 ? -17.656 11.531 6.371 1 96.06 252 GLY B C 1
ATOM 4400 O O . GLY B 1 252 ? -18.719 11.531 5.754 1 96.06 252 GLY B O 1
ATOM 4401 N N . GLY B 1 253 ? -16.672 10.719 6.055 1 95.5 253 GLY B N 1
ATOM 4402 C CA . GLY B 1 253 ? -16.875 9.609 5.137 1 95.5 253 GLY B CA 1
ATOM 4403 C C . GLY B 1 253 ? -16.328 9.875 3.748 1 95.5 253 GLY B C 1
ATOM 4404 O O . GLY B 1 253 ? -16.344 9 2.885 1 95.5 253 GLY B O 1
ATOM 4405 N N . HIS B 1 254 ? -15.82 11.062 3.484 1 97.25 254 HIS B N 1
ATOM 4406 C CA . HIS B 1 254 ? -15.219 11.414 2.203 1 97.25 254 HIS B CA 1
ATOM 4407 C C . HIS B 1 254 ? -13.711 11.164 2.215 1 97.25 254 HIS B C 1
ATOM 4409 O O . HIS B 1 254 ? -12.922 12.102 2.066 1 97.25 254 HIS B O 1
ATOM 4415 N N . ASP B 1 255 ? -13.391 9.836 2.387 1 96 255 ASP B N 1
ATOM 4416 C CA . ASP B 1 255 ? -12.023 9.438 2.73 1 96 255 ASP B CA 1
ATOM 4417 C C . ASP B 1 255 ? -11.305 8.844 1.522 1 96 255 ASP B C 1
ATOM 4419 O O . ASP B 1 255 ? -11.883 8.742 0.437 1 96 255 ASP B O 1
ATOM 4423 N N . ASP B 1 256 ? -10.094 8.523 1.684 1 94.81 256 ASP B N 1
ATOM 4424 C CA . ASP B 1 256 ? -9.219 7.984 0.646 1 94.81 256 ASP B CA 1
ATOM 4425 C C . ASP B 1 256 ? -9.75 6.645 0.133 1 94.81 256 ASP B C 1
ATOM 4427 O O . ASP B 1 256 ? -9.586 6.324 -1.047 1 94.81 256 ASP B O 1
ATOM 4431 N N . GLU B 1 257 ? -10.297 5.859 1.022 1 91.44 257 GLU B N 1
ATOM 4432 C CA . GLU B 1 257 ? -10.836 4.578 0.578 1 91.44 257 GLU B CA 1
ATOM 4433 C C . GLU B 1 257 ? -11.992 4.777 -0.396 1 91.44 257 GLU B C 1
ATOM 4435 O O . GLU B 1 257 ? -12.117 4.047 -1.382 1 91.44 257 GLU B O 1
ATOM 4440 N N . LEU B 1 258 ? -12.859 5.785 -0.102 1 92.12 258 LEU B N 1
ATOM 4441 C CA . LEU B 1 258 ? -13.93 6.117 -1.028 1 92.12 258 LEU B CA 1
ATOM 4442 C C . LEU B 1 258 ? -13.375 6.609 -2.357 1 92.12 258 LEU B C 1
ATOM 4444 O O . LEU B 1 258 ? -13.945 6.348 -3.416 1 92.12 258 LEU B O 1
ATOM 4448 N N . ALA B 1 259 ? -12.258 7.258 -2.312 1 93.25 259 ALA B N 1
ATOM 4449 C CA . ALA B 1 259 ? -11.68 7.871 -3.504 1 93.25 259 ALA B CA 1
ATOM 4450 C C . ALA B 1 259 ? -11.297 6.809 -4.531 1 93.25 259 ALA B C 1
ATOM 4452 O O . ALA B 1 259 ? -11.266 7.086 -5.734 1 93.25 259 ALA B O 1
ATOM 4453 N N . TYR B 1 260 ? -11 5.609 -4.098 1 83.94 260 TYR B N 1
ATOM 4454 C CA . TYR B 1 260 ? -10.664 4.535 -5.027 1 83.94 260 TYR B CA 1
ATOM 4455 C C . TYR B 1 260 ? -11.875 4.141 -5.863 1 83.94 260 TYR B C 1
ATOM 4457 O O . TYR B 1 260 ? -11.727 3.721 -7.016 1 83.94 260 TYR B O 1
ATOM 4465 N N . GLU B 1 261 ? -12.977 4.305 -5.258 1 84.44 261 GLU B N 1
ATOM 4466 C CA . GLU B 1 261 ? -14.203 3.9 -5.938 1 84.44 261 GLU B CA 1
ATOM 4467 C C . GLU B 1 261 ? -14.875 5.09 -6.617 1 84.44 261 GLU B C 1
ATOM 4469 O O . GLU B 1 261 ? -15.398 4.961 -7.727 1 84.44 261 GLU B O 1
ATOM 4474 N N . ASN B 1 262 ? -14.844 6.184 -5.938 1 91.62 262 ASN B N 1
ATOM 4475 C CA . ASN B 1 262 ? -15.531 7.395 -6.367 1 91.62 262 ASN B CA 1
ATOM 4476 C C . ASN B 1 262 ? -14.781 8.648 -5.941 1 91.62 262 ASN B C 1
ATOM 4478 O O . ASN B 1 262 ? -15.156 9.305 -4.969 1 91.62 262 ASN B O 1
ATOM 4482 N N . PRO B 1 263 ? -13.812 8.953 -6.738 1 93.81 263 PRO B N 1
ATOM 4483 C CA . PRO B 1 263 ? -12.984 10.094 -6.332 1 93.81 263 PRO B CA 1
ATOM 4484 C C . PRO B 1 263 ? -13.773 11.398 -6.262 1 93.81 263 PRO B C 1
ATOM 4486 O O . PRO B 1 263 ? -13.438 12.281 -5.465 1 93.81 263 PRO B O 1
ATOM 4489 N N . ALA B 1 264 ? -14.805 11.617 -7.059 1 95.38 264 ALA B N 1
ATOM 4490 C CA . ALA B 1 264 ? -15.609 12.828 -7.02 1 95.38 264 ALA B CA 1
ATOM 4491 C C . ALA B 1 264 ? -16.297 12.984 -5.668 1 95.38 264 ALA B C 1
ATOM 4493 O O . ALA B 1 264 ? -16.359 14.094 -5.117 1 95.38 264 ALA B O 1
ATOM 4494 N N . GLU B 1 265 ? -16.75 11.883 -5.109 1 96.44 265 GLU B N 1
ATOM 4495 C CA . GLU B 1 265 ? -17.469 11.922 -3.836 1 96.44 265 GLU B CA 1
ATOM 4496 C C . GLU B 1 265 ? -16.484 12.016 -2.664 1 96.44 265 GLU B C 1
ATOM 4498 O O . GLU B 1 265 ? -16.891 12.32 -1.538 1 96.44 265 GLU B O 1
ATOM 4503 N N . ALA B 1 266 ? -15.297 11.68 -2.934 1 96.94 266 ALA B N 1
ATOM 4504 C CA . ALA B 1 266 ? -14.273 11.82 -1.908 1 96.94 266 ALA B CA 1
ATOM 4505 C C . ALA B 1 266 ? -13.547 13.164 -2.035 1 96.94 266 ALA B C 1
ATOM 4507 O O . ALA B 1 266 ? -13.883 14.125 -1.34 1 96.94 266 ALA B O 1
ATOM 4508 N N . TYR B 1 267 ? -12.656 13.234 -3.035 1 98.12 267 TYR B N 1
ATOM 4509 C CA . TYR B 1 267 ? -11.836 14.422 -3.225 1 98.12 267 TYR B CA 1
ATOM 4510 C C . TYR B 1 267 ? -12.664 15.586 -3.744 1 98.12 267 TYR B C 1
ATOM 4512 O O . TYR B 1 267 ? -12.516 16.719 -3.285 1 98.12 267 TYR B O 1
ATOM 4520 N N . GLY B 1 268 ? -13.508 15.336 -4.746 1 97.31 268 GLY B N 1
ATOM 4521 C CA . GLY B 1 268 ? -14.352 16.391 -5.277 1 97.31 268 GLY B CA 1
ATOM 4522 C C . GLY B 1 268 ? -15.234 17.031 -4.227 1 97.31 268 GLY B C 1
ATOM 4523 O O . GLY B 1 268 ? -15.391 18.25 -4.199 1 97.31 268 GLY B O 1
ATOM 4524 N N . TRP B 1 269 ? -15.797 16.25 -3.379 1 97.75 269 TRP B N 1
ATOM 4525 C CA . TRP B 1 269 ? -16.641 16.75 -2.303 1 97.75 269 TRP B CA 1
ATOM 4526 C C . TRP B 1 269 ? -15.867 17.672 -1.379 1 97.75 269 TRP B C 1
ATOM 4528 O O . TRP B 1 269 ? -16.344 18.734 -1.001 1 97.75 269 TRP B O 1
ATOM 4538 N N . LEU B 1 270 ? -14.656 17.25 -1.016 1 98.06 270 LEU B N 1
ATOM 4539 C CA . LEU B 1 270 ? -13.812 18.078 -0.161 1 98.06 270 LEU B CA 1
ATOM 4540 C C . LEU B 1 270 ? -13.516 19.422 -0.823 1 98.06 270 LEU B C 1
ATOM 4542 O O . LEU B 1 270 ? -13.547 20.469 -0.163 1 98.06 270 LEU B O 1
ATOM 4546 N N . ILE B 1 271 ? -13.234 19.375 -2.092 1 97.06 271 ILE B N 1
ATOM 4547 C CA . ILE B 1 271 ? -12.938 20.578 -2.85 1 97.06 271 ILE B CA 1
ATOM 4548 C C . ILE B 1 271 ? -14.164 21.484 -2.871 1 97.06 271 ILE B C 1
ATOM 4550 O O . ILE B 1 271 ? -14.055 22.688 -2.635 1 97.06 271 ILE B O 1
ATOM 4554 N N . ASP B 1 272 ? -15.289 20.906 -3.109 1 96 272 ASP B N 1
ATOM 4555 C CA . ASP B 1 272 ? -16.531 21.672 -3.135 1 96 272 ASP B CA 1
ATOM 4556 C C . ASP B 1 272 ? -16.828 22.297 -1.77 1 96 272 ASP B C 1
ATOM 4558 O O . ASP B 1 272 ? -17.406 23.375 -1.683 1 96 272 ASP B O 1
ATOM 4562 N N . MET B 1 273 ? -16.406 21.625 -0.758 1 96.06 273 MET B N 1
ATOM 4563 C CA . MET B 1 273 ? -16.578 22.125 0.604 1 96.06 273 MET B CA 1
ATOM 4564 C C . MET B 1 273 ? -15.664 23.312 0.875 1 96.06 273 MET B C 1
ATOM 4566 O O . MET B 1 273 ? -15.875 24.047 1.832 1 96.06 273 MET B O 1
ATOM 4570 N N . GLY B 1 274 ? -14.547 23.391 0.071 1 95.75 274 GLY B N 1
ATOM 4571 C CA . GLY B 1 274 ? -13.695 24.562 0.191 1 95.75 274 GLY B CA 1
ATOM 4572 C C . GLY B 1 274 ? -12.242 24.219 0.451 1 95.75 274 GLY B C 1
ATOM 4573 O O . GLY B 1 274 ? -11.445 25.094 0.811 1 95.75 274 GLY B O 1
ATOM 4574 N N . ALA B 1 275 ? -11.875 22.984 0.241 1 97.19 275 ALA B N 1
ATOM 4575 C CA . ALA B 1 275 ? -10.508 22.562 0.519 1 97.19 275 ALA B CA 1
ATOM 4576 C C . ALA B 1 275 ? -9.531 23.219 -0.456 1 97.19 275 ALA B C 1
ATOM 4578 O O . ALA B 1 275 ? -9.641 23.047 -1.671 1 97.19 275 ALA B O 1
ATOM 4579 N N . ASP B 1 276 ? -8.578 23.938 0.07 1 97.75 276 ASP B N 1
ATOM 4580 C CA . ASP B 1 276 ? -7.434 24.438 -0.684 1 97.75 276 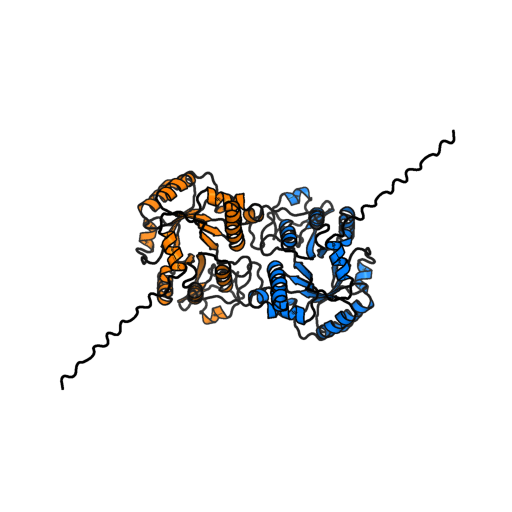ASP B CA 1
ATOM 4581 C C . ASP B 1 276 ? -6.238 23.5 -0.556 1 97.75 276 ASP B C 1
ATOM 4583 O O . ASP B 1 276 ? -5.305 23.562 -1.359 1 97.75 276 ASP B O 1
ATOM 4587 N N . MET B 1 277 ? -6.25 22.766 0.492 1 98.31 277 MET B N 1
ATOM 4588 C CA . MET B 1 277 ? -5.238 21.766 0.789 1 98.31 277 MET B CA 1
ATOM 4589 C C . MET B 1 277 ? -5.887 20.453 1.219 1 98.31 277 MET B C 1
ATOM 4591 O O . MET B 1 277 ? -6.859 20.453 1.974 1 98.31 277 MET B O 1
ATOM 4595 N N . ILE B 1 278 ? -5.379 19.344 0.701 1 98.69 278 ILE B N 1
ATOM 4596 C CA . ILE B 1 278 ? -5.922 18.047 1.071 1 98.69 278 ILE B CA 1
ATOM 4597 C C . ILE B 1 278 ? -4.797 17.141 1.586 1 98.69 278 ILE B C 1
ATOM 4599 O O . ILE B 1 278 ? -3.783 16.953 0.909 1 98.69 278 ILE B O 1
ATOM 4603 N N . PHE B 1 279 ? -4.973 16.703 2.811 1 98.75 279 PHE B N 1
ATOM 4604 C CA . PHE B 1 279 ? -4.086 15.766 3.494 1 98.75 279 PHE B CA 1
ATOM 4605 C C . PHE B 1 279 ? -4.508 14.32 3.221 1 98.75 279 PHE B C 1
ATOM 4607 O O . PHE B 1 279 ? -5.602 13.906 3.607 1 98.75 279 PHE B O 1
ATOM 4614 N N . THR B 1 280 ? -3.586 13.5 2.594 1 97.62 280 THR B N 1
ATOM 4615 C CA . THR B 1 280 ? -4.039 12.242 2.021 1 97.62 280 THR B CA 1
ATOM 4616 C C . THR B 1 280 ? -3.033 11.125 2.297 1 97.62 280 THR B C 1
ATOM 4618 O O . THR B 1 280 ? -1.836 11.391 2.434 1 97.62 280 THR B O 1
ATOM 4621 N N . ASP B 1 281 ? -3.549 9.891 2.314 1 95.31 281 ASP B N 1
ATOM 4622 C CA . ASP B 1 281 ? -2.721 8.695 2.352 1 95.31 281 ASP B CA 1
ATOM 4623 C C . ASP B 1 281 ? -2.434 8.18 0.942 1 95.31 281 ASP B C 1
ATOM 4625 O O . ASP B 1 281 ? -1.612 7.277 0.759 1 95.31 281 ASP B O 1
ATOM 4629 N N . HIS B 1 282 ? -3.086 8.742 -0 1 93.31 282 HIS B N 1
ATOM 4630 C CA . HIS B 1 282 ? -2.922 8.312 -1.386 1 93.31 282 HIS B CA 1
ATOM 4631 C C . HIS B 1 282 ? -2.572 9.492 -2.287 1 93.31 282 HIS B C 1
ATOM 4633 O O . HIS B 1 282 ? -3.34 9.844 -3.188 1 93.31 282 HIS B O 1
ATOM 4639 N N . PRO B 1 283 ? -1.379 9.945 -2.074 1 96.19 283 PRO B N 1
ATOM 4640 C CA . PRO B 1 283 ? -1.026 11.156 -2.818 1 96.19 283 PRO B CA 1
ATOM 4641 C C . PRO B 1 283 ? -1.03 10.945 -4.328 1 96.19 283 PRO B C 1
ATOM 4643 O O . PRO B 1 283 ? -1.397 11.844 -5.082 1 96.19 283 PRO B O 1
ATOM 4646 N N . ALA B 1 284 ? -0.649 9.805 -4.816 1 91.5 284 ALA B N 1
ATOM 4647 C CA . ALA B 1 284 ? -0.666 9.562 -6.258 1 91.5 284 ALA B CA 1
ATOM 4648 C C . ALA B 1 284 ? -2.086 9.633 -6.812 1 91.5 284 ALA B C 1
ATOM 4650 O O . ALA B 1 284 ? -2.314 10.211 -7.875 1 91.5 284 ALA B O 1
ATOM 4651 N N . LEU B 1 285 ? -2.992 9.008 -6.102 1 91.56 285 LEU B N 1
ATOM 4652 C CA . LEU B 1 285 ? -4.391 9.016 -6.512 1 91.56 285 LEU B CA 1
ATOM 4653 C C . LEU B 1 285 ? -4.938 10.445 -6.543 1 91.56 285 LEU B C 1
ATOM 4655 O O . LEU B 1 285 ? -5.641 10.82 -7.48 1 91.56 285 LEU B O 1
ATOM 4659 N N . LEU B 1 286 ? -4.609 11.203 -5.555 1 96.56 286 LEU B N 1
ATOM 4660 C CA . LEU B 1 286 ? -5.074 12.586 -5.48 1 96.56 286 LEU B CA 1
ATOM 4661 C C . LEU B 1 286 ? -4.449 13.43 -6.586 1 96.56 286 LEU B C 1
ATOM 4663 O O . LEU B 1 286 ? -5.137 14.203 -7.246 1 96.56 286 LEU B O 1
ATOM 4667 N N . VAL B 1 287 ? -3.18 13.266 -6.797 1 96.06 287 VAL B N 1
ATOM 4668 C CA . VAL B 1 287 ? -2.502 14.008 -7.852 1 96.06 287 VAL B CA 1
ATOM 4669 C C . VAL B 1 287 ? -3.139 13.68 -9.203 1 96.06 287 VAL B C 1
ATOM 4671 O O . VAL B 1 287 ? -3.406 14.586 -10 1 96.06 287 VAL B O 1
ATOM 4674 N N . ASP B 1 288 ? -3.369 12.445 -9.43 1 91.75 288 ASP B N 1
ATOM 4675 C CA . ASP B 1 288 ? -3.996 12.016 -10.68 1 91.75 288 ASP B CA 1
ATOM 4676 C C . ASP B 1 288 ? -5.379 12.641 -10.836 1 91.75 288 ASP B C 1
ATOM 4678 O O . ASP B 1 288 ? -5.738 13.102 -11.922 1 91.75 288 ASP B O 1
ATOM 4682 N N . TYR B 1 289 ? -6.129 12.609 -9.781 1 95.44 289 TYR B N 1
ATOM 4683 C CA . TYR B 1 289 ? -7.465 13.188 -9.805 1 95.44 289 TYR B CA 1
ATOM 4684 C C . TYR B 1 289 ? -7.41 14.672 -10.156 1 95.44 289 TYR B C 1
ATOM 4686 O O . TYR B 1 289 ? -8.18 15.141 -11 1 95.44 289 TYR B O 1
ATOM 4694 N N . LEU B 1 290 ? -6.484 15.352 -9.547 1 96 290 LEU B N 1
ATOM 4695 C CA . LEU B 1 290 ? -6.379 16.797 -9.719 1 96 290 LEU B CA 1
ATOM 4696 C C . LEU B 1 290 ? -5.844 17.141 -11.102 1 96 290 LEU B C 1
ATOM 4698 O O . LEU B 1 290 ? -6.129 18.219 -11.633 1 96 290 LEU B O 1
ATOM 4702 N N . THR B 1 291 ? -5.055 16.25 -11.648 1 90.88 291 THR B N 1
ATOM 4703 C CA . THR B 1 291 ? -4.5 16.469 -12.977 1 90.88 291 THR B CA 1
ATOM 4704 C C . THR B 1 291 ? -5.547 16.203 -14.055 1 90.88 291 THR B C 1
ATOM 4706 O O . THR B 1 291 ? -5.605 16.906 -15.062 1 90.88 291 THR B O 1
ATOM 4709 N N . ASN B 1 292 ? -6.355 15.109 -13.914 1 82 292 ASN B N 1
ATOM 4710 C CA . ASN B 1 292 ? -7.348 14.727 -14.914 1 82 292 ASN B CA 1
ATOM 4711 C C . ASN B 1 292 ? -8.594 15.609 -14.828 1 82 292 ASN B C 1
ATOM 4713 O O . ASN B 1 292 ? -9.25 15.852 -15.844 1 82 292 ASN B O 1
ATOM 4717 N N . ASP B 1 293 ? -9.109 15.883 -13.711 1 65.88 293 ASP B N 1
ATOM 4718 C CA . ASP B 1 293 ? -10.266 16.766 -13.555 1 65.88 293 ASP B CA 1
ATOM 4719 C C . ASP B 1 293 ? -10 18.141 -14.172 1 65.88 293 ASP B C 1
ATOM 4721 O O . ASP B 1 293 ? -10.891 18.734 -14.773 1 65.88 293 ASP B O 1
ATOM 4725 N N . LEU B 1 294 ? -8.859 18.547 -13.922 1 55.25 294 LEU B N 1
ATOM 4726 C CA . LEU B 1 294 ? -8.523 19.828 -14.562 1 55.25 294 LEU B CA 1
ATOM 4727 C C . LEU B 1 294 ? -8.578 19.688 -16.078 1 55.25 294 LEU B C 1
ATOM 4729 O O . LEU B 1 294 ? -8.883 20.656 -16.781 1 55.25 294 LEU B O 1
ATOM 4733 N N . LYS B 1 295 ? -8.344 18.453 -16.562 1 51.69 295 LYS B N 1
ATOM 4734 C CA . LYS B 1 295 ? -8.445 18.25 -18 1 51.69 295 LYS B CA 1
ATOM 4735 C C . LYS B 1 295 ? -9.898 18.297 -18.469 1 51.69 295 LYS B C 1
ATOM 4737 O O . LYS B 1 295 ? -10.188 18.719 -19.594 1 51.69 295 LYS B O 1
ATOM 4742 N N . GLN B 1 296 ? -10.781 17.969 -17.641 1 47.25 296 GLN B N 1
ATOM 4743 C CA . GLN B 1 296 ? -12.18 17.969 -18.047 1 47.25 296 GLN B CA 1
ATOM 4744 C C . GLN B 1 296 ? -12.781 19.375 -17.938 1 47.25 296 GLN B C 1
ATOM 4746 O O . GLN B 1 296 ? -13.727 19.703 -18.656 1 47.25 296 GLN B O 1
ATOM 4751 N N . ASN B 1 297 ? -12.266 20.094 -17 1 45.53 297 ASN B N 1
ATOM 4752 C CA . ASN B 1 297 ? -12.828 21.438 -16.844 1 45.53 297 ASN B CA 1
ATOM 4753 C C . ASN B 1 297 ? -12.086 22.453 -17.703 1 45.53 297 ASN B C 1
ATOM 4755 O O . ASN B 1 297 ? -12.422 23.641 -17.688 1 45.53 297 ASN B O 1
ATOM 4759 N N . ASN B 1 298 ? -10.961 22.031 -18.234 1 38.88 298 ASN B N 1
ATOM 4760 C CA . ASN B 1 298 ? -10.383 22.938 -19.234 1 38.88 298 ASN B CA 1
ATOM 4761 C C . ASN B 1 298 ? -10.742 22.5 -20.656 1 38.88 298 ASN B C 1
ATOM 4763 O O . ASN B 1 298 ? -10.711 21.312 -20.969 1 38.88 298 ASN B O 1
#

Secondary structure (DSSP, 8-state):
--------------------HHHHHHHHHHS-SPPSSPEEEEETTT-TTS-TT-HHHHHHHHHHT-SEEEEEEEE-TTS-EEE-SSSBSTTTBS--SBGGGS-HHHHTTSEEE-TTS-EEEEEPPBHHHHHHHHTTT-EEEEES-GGGHHHHHHHHHHTT-GGGEEEEE---HHHHHHHT----TTSEEEEEEE--STTHHHHHHHHHHH---SEEEEEBSSTT-GGGGGHHHHHHTT-EEEEE-SSGGGBTT--HHHHHH-HIIIIIHHHHHT-SEEEES-HHHHHHHHHHHHHHH-/--------------------HHHHHHHHHHS-SPPSSPEEEEETTT-TTS-TT-HHHHHHHHHHT-SEEEEEEEE-TTS-EEE-SSSBSTTTBS--SBGGGS-HHHHTTSEEE-TTS-EEEEEPPBHHHHHHHHTTT-EEEEES-GGGHHHHHHHHHHTT-GGGEEEEE---HHHHHHHT-PPPTTSEEEEEEE--STTHHHHHHHHHHH---SEEEEEBSSTT-GGGGGHHHHHHTT-EEEEE-SSGGGBTT--HHHHHH-HIIIIIHHHHHT-SEEEES-HHHHHHHHHHHHHHH-

Solvent-accessible surface area (backbone atoms only — not comparable to full-atom values): 31369 Å² total; per-residue (Å²): 135,85,80,75,78,76,76,78,73,77,73,74,75,72,72,75,68,78,83,35,54,36,54,53,51,49,52,50,52,69,37,59,62,78,63,94,58,60,44,41,29,19,51,30,16,46,15,62,85,36,30,60,37,28,66,66,10,45,50,50,31,59,75,70,62,43,44,28,33,28,37,31,39,41,50,24,56,74,71,45,52,27,33,32,82,56,68,46,37,49,83,46,30,75,45,76,51,47,45,53,78,27,41,63,76,61,48,55,73,29,29,29,20,24,72,80,58,50,78,39,91,47,48,60,32,38,46,63,60,48,46,63,70,26,57,52,55,28,32,38,34,45,40,75,38,79,93,40,42,67,61,51,52,50,50,25,49,76,67,73,34,39,68,32,34,31,40,67,45,70,58,51,60,66,52,42,45,70,72,64,50,82,70,64,85,54,42,45,56,32,46,35,48,71,55,75,57,83,63,38,58,58,50,49,49,41,45,72,73,63,51,95,49,41,42,42,30,48,33,23,53,54,79,78,44,72,55,64,70,43,43,60,57,44,42,74,73,36,31,40,30,34,34,37,25,43,56,39,65,33,36,40,58,24,10,47,68,42,29,75,79,38,40,58,66,8,57,45,44,44,43,73,66,52,35,38,25,40,35,23,58,46,48,68,61,52,48,50,49,60,57,52,50,50,54,70,76,93,135,84,79,77,77,78,75,76,75,77,74,73,75,72,72,76,69,76,82,38,54,35,54,54,52,51,52,49,53,69,36,58,62,78,64,93,58,59,43,41,29,19,49,31,17,45,15,62,84,37,28,59,36,28,64,64,10,44,51,50,30,60,75,72,63,43,44,27,34,29,36,31,39,41,48,24,56,74,70,44,51,25,33,31,81,56,67,45,37,48,81,47,30,75,44,75,53,46,43,53,77,25,40,63,76,62,49,55,72,29,30,28,20,25,74,78,60,49,79,38,92,46,47,59,32,39,46,63,59,49,46,63,70,26,60,55,56,30,32,37,33,47,39,75,37,80,92,40,43,70,62,49,52,50,52,26,48,75,67,73,33,40,69,32,35,31,39,67,45,70,57,51,60,65,52,42,46,70,71,64,50,81,70,64,86,54,41,45,55,32,45,36,47,71,54,76,57,83,64,38,58,59,49,50,50,43,45,73,72,62,51,94,50,40,42,42,29,49,33,22,52,54,80,78,43,70,57,67,70,42,43,60,56,46,42,74,73,36,33,40,31,35,33,38,23,45,56,40,66,33,37,43,58,25,10,48,68,42,30,76,78,36,38,58,64,6,58,45,44,44,43,74,66,53,35,40,24,40,35,23,58,46,49,67,61,50,48,50,49,59,57,51,50,49,53,70,76,94

Foldseek 3Di:
DPPPPPPPPPPPPPCPDPQFLLNVVVVVLQFLDFDPFAQEEAEQALQQVHAGVFLVSLVVCLVLQHAEYEFEWDAELVGFIWTDNDQWCVQFWPDTDGRNDHDPVRQQVIFTAGNVGHGDPTGTGTPLVSCLSCPSRHAYEYPPCLVPVVVVCVSCVVSVNQLSYEYEDQDFLVVCCVRPNDDPPSYAYEYEQEDDAPCSQVRVVRCVPRDPHQEYEYFALADPRPCLVCLVVCSVVSHAYEAEQDDNRGHHHLHPVVCVVPVCSRVVVVVVSGHNYYYHNCSSSVSVVRVVVVVVVD/DPPPPPPPPPPPPPCPDPQFLLNVVVVVLQFLDFDPFAQEEAEQALQQVHAGVFLVSLVVCLVLQHAEYEFEWDAELVGFIWTDNDQWCVQFWPDTDGRNDHDPVRQQVIFTAGNVGHGDPTGTGTPLVSCLSCPSRHAYEYPPCLVPVVVVCVSCVVSVNQLSYEYEDQDFLVVVCVRPNDDPPSYAYEYEQEDDAPCSQVRVVRCVPRPPHQEYEYFALADPRPCLVCLVVCSVVSHAYEAEQDDNRGHHHLHPVVCVVPVCSRVVVCVVSRHNYYYHNCSSSVSVVRVVVVVVVD

Sequence (596 aa):
MRLISAIVMLLAAVSVGAATRVDSLREAIYSPAPFKKPIVIAHRGDWRSGTENSLRAIRRCIDMGVDIVELDIAMTRDSVLVLMHDETIDRTTTGSGRVSDYTLEQLKEFNLRSPIGVVTRQKIPTFKEALALCRGRLLVQVDKWPHFRERLLKEAAEAGCLDHIILRSSWSSLRKNKEIGALPREVIYIPVLVCKGDGDDERLDDFLANFDTPVISFSFRHTDYHVLRRIKEVRDKGYHVWLNSLWSTFNGGHDDELAYENPAEAYGWLIDMGADMIFTDHPALLVDYLTNDLKQNNMRLISAIVMLLAAVSVGAATRVDSLREAIYSPAPFKKPIVIAHRGDWRSGTENSLRAIRRCIDMGVDIVELDIAMTRDSVLVLMHDETIDRTTTGSGRVSDYTLEQLKEFNLRSPIGVVTRQKIPTFKEALALCRGRLLVQVDKWPHFRERLLKEAAEAGCLDHIILRSSWSSLRKNKEIGALPREVIYIPVLVCKGDGDDERLDDFLANFDTPVISFSFRHTDYHVLRRIKEVRDKGYHVWLNSLWSTFNGGHDDELAYENPAEAYGWLIDMGADMIFTDHPALLVDYLTNDLKQNN

Organism: NCBI:txid1796646

InterPro domains:
  IPR017946 PLC-like phosphodiesterase, TIM beta/alpha-barrel domain superfamily [G3DSA:3.20.20.190] (22-295)
  IPR017946 PLC-like phosphodiesterase, TIM beta/alpha-barrel domain superfamily [SSF51695] (37-290)
  IPR030395 Glycerophosphodiester phosphodiesterase domain [PF03009] (43-156)
  IPR030395 Glycerophosphodiester phosphodiesterase domain [PS51704] (38-290)
  IPR032160 Domain of unknown function DUF4996 [PF16387] (189-290)

pLDDT: mean 92.14, std 14.64, range [32.97, 98.94]

Radius of gyration: 29.21 Å; Cα contacts (8 Å, |Δi|>4): 1192; chains: 2; bounding box: 100×99×89 Å